Protein AF-A0A136L2F1-F1 (afdb_monomer_lite)

pLDDT: mean 78.55, std 20.04, range [30.8, 97.88]

Radius of gyration: 38.4 Å; chains: 1; bounding box: 76×65×146 Å

Foldseek 3Di:
DDDDDDDPPPPPPPPPVVVVVVCVVVVVVVVVVVLVVVLVVVVVLVLVLQQVLQVQLQVQLQDEDADDDPHHSVQPPVVSNVSSCVSQDPFGWPDKAKFKFLAADPVGHTHHFVPTDRPQVHHPHDDDPVRDDFNIKMKIKIKTWDDRPDPPDPDDTDIRMDMDMDTHDHDDPDFDPDDPPPPPDPDPDDDPDPPPPPPPPPPDPDDDDDDDDDDDDDDDDDDDDDDDDDDDDDDPDPDDDDDPDDPADAFACDDQQNKAKDAFDFDWQKTKIKIAGNSQDKFKWRWKKWFFPQQQQDPDPGRGKWFAWKDWPNDIDGDTDRDRMDTRPPDIDIDDHGMIMIMIGIPGTRDDGDPRTKMWIAIPRHNCRVPIHINVD

Sequence (377 aa):
MPRSNHPFSIFQKKHNAQAMVEFMLVLPILVILLYGIIEFSRLIFIFASVSNASRQAARYGAGAGEIHNGTTFYQDCEGIRDVANQSAILTEFEDINITYDRGLTQSGDQIPISDIDPNPDADTCPIEDHIIQNGDRIIVQVTANYEPIIPILPIDPISIVSANARTFLISIPIFGSAMPTGFSAETPTPSRVPTSSEPTKTIQPTFTKVPPIAGTQGYKTPINTLSPTFTLTPSLTPPPTWTASITPTLISCTGITSVTHGALEFENNTMRMNIVNNTGHRLNVAQVYVEWNHDNGHDGNDPTLHLTQILYNGQTWSGDEFSPSLFVPAYYPAIPTGSSTINFFFNQAYNSLDGTERIIITISTPGCINYPIDSSK

Structure (mmCIF, N/CA/C/O backbone):
data_AF-A0A136L2F1-F1
#
_entry.id   AF-A0A136L2F1-F1
#
loop_
_atom_site.group_PDB
_atom_site.id
_atom_site.type_symbol
_atom_site.label_atom_id
_atom_site.label_alt_id
_atom_site.label_comp_id
_atom_site.label_asym_id
_atom_site.label_entity_id
_atom_site.label_seq_id
_atom_site.pdbx_PDB_ins_code
_atom_site.Cartn_x
_atom_site.Cartn_y
_atom_site.Cartn_z
_atom_site.occupancy
_atom_site.B_iso_or_equiv
_atom_site.auth_seq_id
_atom_site.auth_comp_id
_atom_site.auth_asym_id
_atom_site.auth_atom_id
_atom_site.pdbx_PDB_model_num
ATOM 1 N N . MET A 1 1 ? 30.445 26.498 -103.980 1.00 48.78 1 MET A N 1
ATOM 2 C CA . MET A 1 1 ? 30.570 26.983 -102.587 1.00 48.78 1 MET A CA 1
ATOM 3 C C . MET A 1 1 ? 29.897 25.966 -101.673 1.00 48.78 1 MET A C 1
ATOM 5 O O . MET A 1 1 ? 28.739 25.655 -101.932 1.00 48.78 1 MET A O 1
ATOM 9 N N . PRO A 1 2 ? 30.620 25.349 -100.723 1.00 52.19 2 PRO A N 1
ATOM 10 C CA . PRO A 1 2 ? 30.149 24.161 -100.015 1.00 52.19 2 PRO A CA 1
ATOM 11 C C . PRO A 1 2 ? 29.315 24.511 -98.772 1.00 52.19 2 PRO A C 1
ATOM 13 O O . PRO A 1 2 ? 29.549 25.522 -98.113 1.00 52.19 2 PRO A O 1
ATOM 16 N N . ARG A 1 3 ? 28.340 23.648 -98.460 1.00 50.41 3 ARG A N 1
ATOM 17 C CA . ARG A 1 3 ? 27.536 23.673 -97.229 1.00 50.41 3 ARG A CA 1
ATOM 18 C C . ARG A 1 3 ? 28.411 23.304 -96.027 1.00 50.41 3 ARG A C 1
ATOM 20 O O . ARG A 1 3 ? 29.013 22.234 -96.014 1.00 50.41 3 ARG A O 1
ATOM 27 N N . SER A 1 4 ? 28.439 24.179 -95.023 1.00 52.91 4 SER A N 1
ATOM 28 C CA . SER A 1 4 ? 28.981 23.898 -93.691 1.00 52.91 4 SER A CA 1
ATOM 29 C C . SER A 1 4 ? 28.016 22.981 -92.935 1.00 52.91 4 SER A C 1
ATOM 31 O O . SER A 1 4 ? 26.901 23.389 -92.614 1.00 52.91 4 SER A O 1
ATOM 33 N N . ASN A 1 5 ? 28.436 21.745 -92.666 1.00 53.03 5 ASN A N 1
ATOM 34 C CA . ASN A 1 5 ? 27.803 20.873 -91.682 1.00 53.03 5 ASN A CA 1
ATOM 35 C C . ASN A 1 5 ? 28.574 21.024 -90.365 1.00 53.03 5 ASN A C 1
ATOM 37 O O . ASN A 1 5 ? 29.680 20.502 -90.235 1.00 53.03 5 ASN A O 1
ATOM 41 N N . HIS A 1 6 ? 27.993 21.716 -89.386 1.00 58.03 6 HIS A N 1
ATOM 42 C CA . HIS A 1 6 ? 28.465 21.651 -88.005 1.00 58.03 6 HIS A CA 1
ATOM 43 C C . HIS A 1 6 ? 27.936 20.367 -87.348 1.00 58.03 6 HIS A C 1
ATOM 45 O O . HIS A 1 6 ? 26.719 20.171 -87.320 1.00 58.03 6 HIS A O 1
ATOM 51 N N . PRO A 1 7 ? 28.792 19.502 -86.779 1.00 56.03 7 PRO A N 1
ATOM 52 C CA . PRO A 1 7 ? 28.323 18.453 -85.894 1.00 56.03 7 PRO A CA 1
ATOM 53 C C . PRO A 1 7 ? 28.008 19.081 -84.530 1.00 56.03 7 PRO A C 1
ATOM 55 O O . PRO A 1 7 ? 28.900 19.563 -83.832 1.00 56.03 7 PRO A O 1
ATOM 58 N N . PHE A 1 8 ? 26.733 19.084 -84.136 1.00 57.62 8 PHE A N 1
ATOM 59 C CA . PHE A 1 8 ? 26.353 19.315 -82.743 1.00 57.62 8 PHE A CA 1
ATOM 60 C C . PHE A 1 8 ? 26.870 18.138 -81.909 1.00 57.62 8 PHE A C 1
ATOM 62 O O . PHE A 1 8 ? 26.253 17.077 -81.846 1.00 57.62 8 PHE A O 1
ATOM 69 N N . SER A 1 9 ? 28.033 18.323 -81.285 1.00 58.72 9 SER A N 1
ATOM 70 C CA . SER A 1 9 ? 28.506 17.451 -80.215 1.00 58.72 9 SER A CA 1
ATOM 71 C C . SER A 1 9 ? 27.607 17.665 -78.999 1.00 58.72 9 SER A C 1
ATOM 73 O O . SER A 1 9 ? 27.734 18.652 -78.273 1.00 58.72 9 SER A O 1
ATOM 75 N N . ILE A 1 10 ? 26.659 16.751 -78.796 1.00 59.12 10 ILE A N 1
ATOM 76 C CA . ILE A 1 10 ? 25.937 16.636 -77.533 1.00 59.12 10 ILE A CA 1
ATOM 77 C C . ILE A 1 10 ? 26.944 16.075 -76.529 1.00 59.12 10 ILE A C 1
ATOM 79 O O . ILE A 1 10 ? 27.148 14.865 -76.440 1.00 59.12 10 ILE A O 1
ATOM 83 N N . PHE A 1 11 ? 27.592 16.960 -75.770 1.00 58.84 11 PHE A N 1
ATOM 84 C CA . PHE A 1 11 ? 28.227 16.574 -74.516 1.00 58.84 11 PHE A CA 1
ATOM 85 C C . PHE A 1 11 ? 27.128 16.012 -73.611 1.00 58.84 11 PHE A C 1
ATOM 87 O O . PHE A 1 11 ? 26.400 16.762 -72.959 1.00 58.84 11 PHE A O 1
ATOM 94 N N . GLN A 1 12 ? 26.978 14.687 -73.585 1.00 61.56 12 GLN A N 1
ATOM 95 C CA . GLN A 1 12 ? 26.216 14.021 -72.540 1.00 61.56 12 GLN A CA 1
ATOM 96 C C . GLN A 1 12 ? 26.885 14.366 -71.208 1.00 61.56 12 GLN A C 1
ATOM 98 O O . GLN A 1 12 ? 27.952 13.845 -70.874 1.00 61.56 12 GLN A O 1
ATOM 103 N N . LYS A 1 13 ? 26.285 15.296 -70.460 1.00 61.03 13 LYS A N 1
ATOM 104 C CA . LYS A 1 13 ? 26.699 15.592 -69.091 1.00 61.03 13 LYS A CA 1
ATOM 105 C C . LYS A 1 13 ? 26.619 14.294 -68.290 1.00 61.03 13 LYS A C 1
ATOM 107 O O . LYS A 1 13 ? 25.557 13.685 -68.176 1.00 61.03 13 LYS A O 1
ATOM 112 N N . LYS A 1 14 ? 27.761 13.865 -67.749 1.00 58.75 14 LYS A N 1
ATOM 113 C CA . LYS A 1 14 ? 27.884 12.711 -66.852 1.00 58.75 14 LYS A CA 1
ATOM 114 C C . LYS A 1 14 ? 27.185 13.012 -65.518 1.00 58.75 14 LYS A C 1
ATOM 116 O O . LYS A 1 14 ? 27.840 13.334 -64.538 1.00 58.75 14 LYS A O 1
ATOM 121 N N . HIS A 1 15 ? 25.861 12.904 -65.480 1.00 60.69 15 HIS A N 1
ATOM 122 C CA . HIS A 1 15 ? 25.066 13.071 -64.257 1.00 60.69 15 HIS A CA 1
ATOM 123 C C . HIS A 1 15 ? 25.115 11.838 -63.332 1.00 60.69 15 HIS A C 1
ATOM 125 O O . HIS A 1 15 ? 24.878 11.953 -62.134 1.00 60.69 15 HIS A O 1
ATOM 131 N N . ASN A 1 16 ? 25.496 10.667 -63.856 1.00 66.12 16 ASN A N 1
ATOM 132 C CA . ASN A 1 16 ? 25.432 9.403 -63.110 1.00 66.12 16 ASN A CA 1
ATOM 133 C C . ASN A 1 16 ? 26.478 9.294 -61.984 1.00 66.12 16 ASN A C 1
ATOM 135 O O . ASN A 1 16 ? 26.216 8.658 -60.970 1.00 66.12 16 ASN A O 1
ATOM 139 N N . ALA A 1 17 ? 27.652 9.919 -62.137 1.00 73.50 17 ALA A N 1
ATOM 140 C CA . ALA A 1 17 ? 28.696 9.886 -61.108 1.00 73.50 17 ALA A CA 1
ATOM 141 C C . ALA A 1 17 ? 28.428 10.884 -59.967 1.00 73.50 17 ALA A C 1
ATOM 143 O O . ALA A 1 17 ? 28.780 10.617 -58.824 1.00 73.50 17 ALA A O 1
ATOM 144 N N . GLN A 1 18 ? 27.773 12.011 -60.263 1.00 81.19 18 GLN A N 1
ATOM 145 C CA . GLN A 1 18 ? 27.450 13.035 -59.267 1.00 81.19 18 GLN A CA 1
ATOM 146 C C . GLN A 1 18 ? 26.390 12.538 -58.273 1.00 81.19 18 GLN A C 1
ATOM 148 O O . GLN A 1 18 ? 26.576 12.677 -57.067 1.00 81.19 18 GLN A O 1
ATOM 153 N N . ALA A 1 19 ? 25.338 11.876 -58.765 1.00 84.38 19 ALA A N 1
ATOM 154 C CA . ALA A 1 19 ? 24.290 11.308 -57.915 1.00 84.38 19 ALA A CA 1
ATOM 155 C C . ALA A 1 19 ? 24.828 10.252 -56.927 1.00 84.38 19 ALA A C 1
ATOM 157 O O . ALA A 1 19 ? 24.365 10.164 -55.793 1.00 84.38 19 ALA A O 1
ATOM 158 N N . MET A 1 20 ? 25.844 9.478 -57.331 1.00 88.00 20 MET A N 1
ATOM 159 C CA . MET A 1 20 ? 26.496 8.497 -56.458 1.00 88.00 20 MET A CA 1
ATOM 160 C C . MET A 1 20 ? 27.262 9.167 -55.307 1.00 88.00 20 MET A C 1
ATOM 162 O O . MET A 1 20 ? 27.211 8.685 -54.178 1.00 88.00 20 MET A O 1
ATOM 166 N N . VAL A 1 21 ? 27.940 10.288 -55.576 1.00 88.19 21 VAL A N 1
ATOM 167 C CA . VAL A 1 21 ? 28.702 11.036 -54.560 1.00 88.19 21 VAL A CA 1
ATOM 168 C C . VAL A 1 21 ? 27.767 11.740 -53.577 1.00 88.19 21 VAL A C 1
ATOM 170 O O . VAL A 1 21 ? 28.003 11.697 -52.372 1.00 88.19 21 VAL A O 1
ATOM 173 N N . GLU A 1 22 ? 26.677 12.333 -54.065 1.00 89.00 22 GLU A N 1
ATOM 174 C CA . GLU A 1 22 ? 25.665 12.961 -53.207 1.00 89.00 22 GLU A CA 1
ATOM 175 C C . GLU A 1 22 ? 25.010 11.930 -52.275 1.00 89.00 22 GLU A C 1
ATOM 177 O O . GLU A 1 22 ? 24.901 12.165 -51.071 1.00 89.00 22 GLU A O 1
ATOM 182 N N . PHE A 1 23 ? 24.667 10.743 -52.787 1.00 89.56 23 PHE A N 1
ATOM 183 C CA . PHE A 1 23 ? 24.125 9.663 -51.960 1.00 89.56 23 PHE A CA 1
ATOM 184 C C . PHE A 1 23 ? 25.136 9.151 -50.921 1.00 89.56 23 PHE A C 1
ATOM 186 O O . PHE A 1 23 ? 24.778 8.944 -49.763 1.00 89.56 23 PHE A O 1
ATOM 193 N N . MET A 1 24 ? 26.407 9.000 -51.306 1.00 93.25 24 MET A N 1
ATOM 194 C CA . MET A 1 24 ? 27.470 8.533 -50.411 1.00 93.25 24 MET A CA 1
ATOM 195 C C . MET A 1 24 ? 27.727 9.492 -49.237 1.00 93.25 24 MET A C 1
ATOM 197 O O . MET A 1 24 ? 28.120 9.038 -48.166 1.00 93.25 24 MET A O 1
ATOM 201 N N . LEU A 1 25 ? 27.487 10.796 -49.413 1.00 92.31 25 LEU A N 1
ATOM 202 C CA . LEU A 1 25 ? 27.632 11.792 -48.346 1.00 92.31 25 LEU A CA 1
ATOM 203 C C . LEU A 1 25 ? 26.412 11.857 -47.418 1.00 92.31 25 LEU A C 1
ATOM 205 O O . LEU A 1 25 ? 26.570 12.053 -46.214 1.00 92.31 25 LEU A O 1
ATOM 209 N N . VAL A 1 26 ? 25.201 11.673 -47.950 1.00 95.69 26 VAL A N 1
ATOM 210 C CA . VAL A 1 26 ? 23.962 11.755 -47.156 1.00 95.69 26 VAL A CA 1
ATOM 211 C C . VAL A 1 26 ? 23.708 10.475 -46.359 1.00 95.69 26 VAL A C 1
ATOM 213 O O . VAL A 1 26 ? 23.250 10.547 -45.219 1.00 95.69 26 VAL A O 1
ATOM 216 N N . LEU A 1 27 ? 24.031 9.307 -46.919 1.00 94.88 27 LEU A N 1
ATOM 217 C CA . LEU A 1 27 ? 23.806 8.008 -46.282 1.00 94.88 27 LEU A CA 1
ATOM 218 C C . LEU A 1 27 ? 24.388 7.889 -44.856 1.00 94.88 27 LEU A C 1
ATOM 220 O O . LEU A 1 27 ? 23.633 7.504 -43.967 1.00 94.88 27 LEU A O 1
ATOM 224 N N . PRO A 1 28 ? 25.666 8.215 -44.574 1.00 91.06 28 PRO A N 1
ATOM 225 C CA . PRO A 1 28 ? 26.218 8.072 -43.224 1.00 91.06 28 PRO A CA 1
ATOM 226 C C . PRO A 1 28 ? 25.538 8.997 -42.208 1.00 91.06 28 PRO A C 1
ATOM 228 O O . PRO A 1 28 ? 25.288 8.580 -41.080 1.00 91.06 28 PRO A O 1
ATOM 231 N N . ILE A 1 29 ? 25.170 10.219 -42.609 1.00 94.75 29 ILE A N 1
ATOM 232 C CA . ILE A 1 29 ? 24.427 11.156 -41.749 1.00 94.75 29 ILE A CA 1
ATOM 233 C C . ILE A 1 29 ? 23.034 10.597 -41.448 1.00 94.75 29 ILE A C 1
ATOM 235 O O . ILE A 1 29 ? 22.596 10.611 -40.300 1.00 94.75 29 ILE A O 1
ATOM 239 N N . LEU A 1 30 ? 22.357 10.065 -42.469 1.00 95.56 30 LEU A N 1
ATOM 240 C CA . LEU A 1 30 ? 21.048 9.439 -42.317 1.00 95.56 30 LEU A CA 1
ATOM 241 C C . LEU A 1 30 ? 21.112 8.229 -41.374 1.00 95.56 30 LEU A C 1
ATOM 243 O O . LEU A 1 30 ? 20.259 8.101 -40.503 1.00 95.56 30 LEU A O 1
ATOM 247 N N . VAL A 1 31 ? 22.126 7.370 -41.504 1.00 93.50 31 VAL A N 1
ATOM 248 C CA . VAL A 1 31 ? 22.306 6.193 -40.636 1.00 93.50 31 VAL A CA 1
ATOM 249 C C . VAL A 1 31 ? 22.562 6.603 -39.185 1.00 93.50 31 VAL A C 1
ATOM 251 O O . VAL A 1 31 ? 21.935 6.042 -38.291 1.00 93.50 31 VAL A O 1
ATOM 254 N N . ILE A 1 32 ? 23.415 7.604 -38.938 1.00 92.31 32 ILE A N 1
ATOM 255 C CA . ILE A 1 32 ? 23.673 8.120 -37.581 1.00 92.31 32 ILE A CA 1
ATOM 256 C C . ILE A 1 32 ? 22.399 8.713 -36.970 1.00 92.31 32 ILE A C 1
ATOM 258 O O . ILE A 1 32 ? 22.097 8.458 -35.805 1.00 92.31 32 ILE A O 1
ATOM 262 N N . LEU A 1 33 ? 21.628 9.472 -37.752 1.00 94.50 33 LEU A N 1
ATOM 263 C CA . LEU A 1 33 ? 20.370 10.058 -37.294 1.00 94.50 33 LEU A CA 1
ATOM 264 C C . LEU A 1 33 ? 19.334 8.981 -36.948 1.00 94.50 33 LEU A C 1
ATOM 266 O O . LEU A 1 33 ? 18.706 9.054 -35.895 1.00 94.50 33 LEU A O 1
ATOM 270 N N . LEU A 1 34 ? 19.175 7.965 -37.800 1.00 95.25 34 LEU A N 1
ATOM 271 C CA . LEU A 1 34 ? 18.260 6.851 -37.539 1.00 95.25 34 LEU A CA 1
ATOM 272 C C . LEU A 1 34 ? 18.691 6.045 -36.312 1.00 95.25 34 LEU A C 1
ATOM 274 O O . LEU A 1 34 ? 17.850 5.724 -35.477 1.00 95.25 34 LEU A O 1
ATOM 278 N N . TYR A 1 35 ? 19.989 5.773 -36.170 1.00 93.75 35 TYR A N 1
ATOM 279 C CA . TYR A 1 35 ? 20.537 5.115 -34.987 1.00 93.75 35 TYR A CA 1
ATOM 280 C C . TYR A 1 35 ? 20.242 5.913 -33.711 1.00 93.75 35 TYR A C 1
ATOM 282 O O . TYR A 1 35 ? 19.736 5.352 -32.743 1.00 93.75 35 TYR A O 1
ATOM 290 N N . GLY A 1 36 ? 20.460 7.232 -33.735 1.00 92.38 36 GLY A N 1
ATOM 291 C CA . GLY A 1 36 ? 20.144 8.109 -32.609 1.00 92.38 36 GLY A CA 1
ATOM 292 C C . GLY A 1 36 ? 18.665 8.068 -32.215 1.00 92.38 36 GLY A C 1
ATOM 293 O O . GLY A 1 36 ? 18.352 7.996 -31.030 1.00 92.38 36 GLY A O 1
ATOM 294 N N . ILE A 1 37 ? 17.750 8.049 -33.191 1.00 96.50 37 ILE A N 1
ATOM 295 C CA . ILE A 1 37 ? 16.307 7.922 -32.927 1.00 96.50 37 ILE A CA 1
ATOM 296 C C . ILE A 1 37 ? 15.975 6.560 -32.307 1.00 96.50 37 ILE A C 1
ATOM 298 O O . ILE A 1 37 ? 15.170 6.501 -31.376 1.00 96.50 37 ILE A O 1
ATOM 302 N N . ILE A 1 38 ? 16.575 5.475 -32.802 1.00 94.38 38 ILE A N 1
ATOM 303 C CA . ILE A 1 38 ? 16.339 4.116 -32.294 1.00 94.38 38 ILE A CA 1
ATOM 304 C C . ILE A 1 38 ? 16.804 3.999 -30.841 1.00 94.38 38 ILE A C 1
ATOM 306 O O . ILE A 1 38 ? 16.021 3.582 -29.989 1.00 94.38 38 ILE A O 1
ATOM 310 N N . GLU A 1 39 ? 18.034 4.416 -30.541 1.00 92.56 39 GLU A N 1
ATOM 311 C CA . GLU A 1 39 ? 18.574 4.347 -29.179 1.00 92.56 39 GLU A CA 1
ATOM 312 C C . GLU A 1 39 ? 17.807 5.252 -28.214 1.00 92.56 39 GLU A C 1
ATOM 314 O O . GLU A 1 39 ? 17.450 4.827 -27.117 1.00 92.56 39 GLU A O 1
ATOM 319 N N . PHE A 1 40 ? 17.449 6.466 -28.641 1.00 92.81 40 PHE A N 1
ATOM 320 C CA . PHE A 1 40 ? 16.637 7.364 -27.822 1.00 92.81 40 PHE A CA 1
ATOM 321 C C . PHE A 1 40 ? 15.246 6.785 -27.526 1.00 92.81 40 PHE A C 1
ATOM 323 O O . PHE A 1 40 ? 14.765 6.854 -26.395 1.00 92.81 40 PHE A O 1
ATOM 330 N N . SER A 1 41 ? 14.611 6.167 -28.527 1.00 95.19 41 SER A N 1
ATOM 331 C CA . SER A 1 41 ? 13.310 5.513 -28.355 1.00 95.19 41 SER A CA 1
ATOM 332 C C . SER A 1 41 ? 13.403 4.335 -27.388 1.00 95.19 41 SER A C 1
ATOM 334 O O . SER A 1 41 ? 12.537 4.174 -26.527 1.00 95.19 41 SER A O 1
ATOM 336 N N . ARG A 1 42 ? 14.467 3.530 -27.495 1.00 92.50 42 ARG A N 1
ATOM 337 C CA . ARG A 1 42 ? 14.707 2.392 -26.604 1.00 92.50 42 ARG A CA 1
ATOM 338 C C . ARG A 1 42 ? 14.968 2.846 -25.171 1.00 92.50 42 ARG A C 1
ATOM 340 O O . ARG A 1 42 ? 14.396 2.271 -24.252 1.00 92.50 42 ARG A O 1
ATOM 347 N N . LEU A 1 43 ? 15.751 3.908 -24.984 1.00 91.62 43 LEU A N 1
ATOM 348 C CA . LEU A 1 43 ? 16.013 4.490 -23.670 1.00 91.62 43 LEU A CA 1
ATOM 349 C C . LEU A 1 43 ? 14.708 4.916 -22.980 1.00 91.62 43 LEU A C 1
ATOM 351 O O . LEU A 1 43 ? 14.436 4.485 -21.862 1.00 91.62 43 LEU A O 1
ATOM 355 N N . ILE A 1 44 ? 13.861 5.700 -23.659 1.00 93.38 44 ILE A N 1
ATOM 356 C CA . ILE A 1 44 ? 12.555 6.122 -23.117 1.00 93.38 44 ILE A CA 1
ATOM 357 C C . ILE A 1 44 ? 11.669 4.916 -22.796 1.00 93.38 44 ILE A C 1
ATOM 359 O O . ILE A 1 44 ? 10.991 4.903 -21.767 1.00 93.38 44 ILE A O 1
ATOM 363 N N . PHE A 1 45 ? 11.662 3.908 -23.669 1.00 93.69 45 PHE A N 1
ATOM 364 C CA . PHE A 1 45 ? 10.887 2.697 -23.437 1.00 93.69 45 PHE A CA 1
ATOM 365 C C . PHE A 1 45 ? 11.320 1.987 -22.149 1.00 93.69 45 PHE A C 1
ATOM 367 O O . PHE A 1 45 ? 10.460 1.587 -21.367 1.00 93.69 45 PHE A O 1
ATOM 374 N N . ILE A 1 46 ? 12.627 1.877 -21.896 1.00 92.88 46 ILE A N 1
ATOM 375 C CA . ILE A 1 46 ? 13.158 1.265 -20.673 1.00 92.88 46 ILE A CA 1
ATOM 376 C C . ILE A 1 46 ? 12.731 2.064 -19.436 1.00 92.88 46 ILE A C 1
ATOM 378 O O . ILE A 1 46 ? 12.206 1.474 -18.497 1.00 92.88 46 ILE A O 1
ATOM 382 N N . PHE A 1 47 ? 12.827 3.399 -19.454 1.00 93.50 47 PHE A N 1
ATOM 383 C CA . PHE A 1 47 ? 12.313 4.241 -18.360 1.00 93.50 47 PHE A CA 1
ATOM 384 C C . PHE A 1 47 ? 10.827 3.988 -18.067 1.00 93.50 47 PHE A C 1
ATOM 386 O O . PHE A 1 47 ? 10.423 3.857 -16.908 1.00 93.50 47 PHE A O 1
ATOM 393 N N . ALA A 1 48 ? 10.001 3.912 -19.113 1.00 93.88 48 ALA A N 1
ATOM 394 C CA . ALA A 1 48 ? 8.573 3.648 -18.968 1.00 93.88 48 ALA A CA 1
ATOM 395 C C . ALA A 1 48 ? 8.297 2.228 -18.444 1.00 93.88 48 ALA A C 1
ATOM 397 O O . ALA A 1 48 ? 7.412 2.052 -17.605 1.00 93.88 48 ALA A O 1
ATOM 398 N N . SER A 1 49 ? 9.060 1.238 -18.913 1.00 94.75 49 SER A N 1
ATOM 399 C CA . SER A 1 49 ? 8.987 -0.158 -18.474 1.00 94.75 49 SER A CA 1
ATOM 400 C C . SER A 1 49 ? 9.336 -0.296 -16.988 1.00 94.75 49 SER A C 1
ATOM 402 O O . SER A 1 49 ? 8.504 -0.791 -16.232 1.00 94.75 49 SER A O 1
ATOM 404 N N . VAL A 1 50 ? 10.476 0.245 -16.544 1.00 95.06 50 VAL A N 1
ATOM 405 C CA . VAL A 1 50 ? 10.928 0.220 -15.140 1.00 95.06 50 VAL A CA 1
ATOM 406 C C . VAL A 1 50 ? 9.930 0.932 -14.215 1.00 95.06 50 VAL A C 1
ATOM 408 O O . VAL A 1 50 ? 9.561 0.412 -13.163 1.00 95.06 50 VAL A O 1
ATOM 411 N N . SER A 1 51 ? 9.398 2.088 -14.634 1.00 95.25 51 SER A N 1
ATOM 412 C CA . SER A 1 51 ? 8.370 2.813 -13.869 1.00 95.25 51 SER A CA 1
ATOM 413 C C . SER A 1 51 ? 7.029 2.069 -13.792 1.00 95.25 51 SER A C 1
ATOM 415 O O . SER A 1 51 ? 6.318 2.144 -12.785 1.00 95.25 51 SER A O 1
ATOM 417 N N . ASN A 1 52 ? 6.641 1.361 -14.855 1.00 95.38 52 ASN A N 1
ATOM 418 C CA . ASN A 1 52 ? 5.430 0.549 -14.836 1.00 95.38 52 ASN A CA 1
ATOM 419 C C . ASN A 1 52 ? 5.610 -0.709 -13.978 1.00 95.38 52 ASN A C 1
ATOM 421 O O . ASN A 1 52 ? 4.701 -1.027 -13.211 1.00 95.38 52 ASN A O 1
ATOM 425 N N . ALA A 1 53 ? 6.771 -1.362 -14.074 1.00 95.81 53 ALA A N 1
ATOM 426 C CA . ALA A 1 53 ? 7.128 -2.560 -13.324 1.00 95.81 53 ALA A CA 1
ATOM 427 C C . ALA A 1 53 ? 7.034 -2.318 -11.814 1.00 95.81 53 ALA A C 1
ATOM 429 O O . ALA A 1 53 ? 6.242 -2.981 -11.144 1.00 95.81 53 ALA A O 1
ATOM 430 N N . SER A 1 54 ? 7.732 -1.298 -11.295 1.00 96.62 54 SER A N 1
ATOM 431 C CA . SER A 1 54 ? 7.716 -0.961 -9.862 1.00 96.62 54 SER A CA 1
ATOM 432 C C . SER A 1 54 ? 6.300 -0.666 -9.357 1.00 96.62 54 SER A C 1
ATOM 434 O O . SER A 1 54 ? 5.880 -1.134 -8.300 1.00 96.62 54 SER A O 1
ATOM 436 N N . ARG A 1 55 ? 5.497 0.053 -10.150 1.00 95.94 55 ARG A N 1
ATOM 437 C CA . ARG A 1 55 ? 4.106 0.375 -9.808 1.00 95.94 55 ARG A CA 1
ATOM 438 C C . ARG A 1 55 ? 3.188 -0.845 -9.804 1.00 95.94 55 ARG A C 1
ATOM 440 O O . ARG A 1 55 ? 2.298 -0.916 -8.956 1.00 95.94 55 ARG A O 1
ATOM 447 N N . GLN A 1 56 ? 3.306 -1.733 -10.788 1.00 95.94 56 GLN A N 1
ATOM 448 C CA . GLN A 1 56 ? 2.467 -2.930 -10.877 1.00 95.94 56 GLN A CA 1
ATOM 449 C C . GLN A 1 56 ? 2.817 -3.919 -9.767 1.00 95.94 56 GLN A C 1
ATOM 451 O O . GLN A 1 56 ? 1.909 -4.386 -9.084 1.00 95.94 56 GLN A O 1
ATOM 456 N N . ALA A 1 57 ? 4.107 -4.136 -9.525 1.00 96.50 57 ALA A N 1
ATOM 457 C CA . ALA A 1 57 ? 4.604 -4.992 -8.458 1.00 96.50 57 ALA A CA 1
ATOM 458 C C . ALA A 1 57 ? 4.175 -4.492 -7.070 1.00 96.50 57 ALA A C 1
ATOM 460 O O . ALA A 1 57 ? 3.563 -5.241 -6.314 1.00 96.50 57 ALA A O 1
ATOM 461 N N . ALA A 1 58 ? 4.352 -3.197 -6.771 1.00 96.06 58 ALA A N 1
ATOM 462 C CA . ALA A 1 58 ? 3.892 -2.624 -5.502 1.00 96.06 58 ALA A CA 1
ATOM 463 C C . ALA A 1 58 ? 2.365 -2.729 -5.321 1.00 96.06 58 ALA A C 1
ATOM 465 O O . ALA A 1 58 ? 1.874 -2.889 -4.209 1.00 96.06 58 ALA A O 1
ATOM 466 N N . ARG A 1 59 ? 1.581 -2.642 -6.407 1.00 94.44 59 ARG A N 1
ATOM 467 C CA . ARG A 1 59 ? 0.119 -2.834 -6.349 1.00 94.44 59 ARG A CA 1
ATOM 468 C C . ARG A 1 59 ? -0.274 -4.281 -6.094 1.00 94.44 59 ARG A C 1
ATOM 470 O O . ARG A 1 59 ? -1.250 -4.496 -5.388 1.00 94.44 59 ARG A O 1
ATOM 477 N N . TYR A 1 60 ? 0.440 -5.226 -6.695 1.00 94.62 60 TYR A N 1
ATOM 478 C CA . TYR A 1 60 ? 0.218 -6.647 -6.468 1.00 94.62 60 TYR A CA 1
ATOM 479 C C . TYR A 1 60 ? 0.520 -7.007 -5.013 1.00 94.62 60 TYR A C 1
ATOM 481 O O . TYR A 1 60 ? -0.357 -7.528 -4.334 1.00 94.62 60 TYR A O 1
ATOM 489 N N . GLY A 1 61 ? 1.699 -6.625 -4.510 1.00 92.12 61 GLY A N 1
ATOM 490 C CA . GLY A 1 61 ? 2.098 -6.916 -3.132 1.00 92.12 61 GLY A CA 1
ATOM 491 C C . GLY A 1 61 ? 1.219 -6.235 -2.079 1.00 92.12 61 GLY A C 1
ATOM 492 O O . GLY A 1 61 ? 1.006 -6.790 -1.010 1.00 92.12 61 GLY A O 1
ATOM 493 N N . ALA A 1 62 ? 0.628 -5.074 -2.388 1.00 91.56 62 ALA A N 1
ATOM 494 C CA . ALA A 1 62 ? -0.343 -4.411 -1.510 1.00 91.56 62 ALA A CA 1
ATOM 495 C C . ALA A 1 62 ? -1.764 -5.016 -1.548 1.00 91.56 62 ALA A C 1
ATOM 497 O O . ALA A 1 62 ? -2.689 -4.445 -0.961 1.00 91.56 62 ALA A O 1
ATOM 498 N N . GLY A 1 63 ? -1.961 -6.126 -2.266 1.00 87.81 63 GLY A N 1
ATOM 499 C CA . GLY A 1 63 ? -3.224 -6.854 -2.308 1.00 87.81 63 GLY A CA 1
ATOM 500 C C . GLY A 1 63 ? -3.664 -7.340 -0.924 1.00 87.81 63 GLY A C 1
ATOM 501 O O . GLY A 1 63 ? -2.845 -7.650 -0.063 1.00 87.81 63 GLY A O 1
ATOM 502 N N . ALA A 1 64 ? -4.977 -7.402 -0.706 1.00 83.81 64 ALA A N 1
ATOM 503 C CA . ALA A 1 64 ? -5.552 -7.945 0.521 1.00 83.81 64 ALA A CA 1
ATOM 504 C C . ALA A 1 64 ? -5.886 -9.434 0.354 1.00 83.81 64 ALA A C 1
ATOM 506 O O . ALA A 1 64 ? -6.335 -9.858 -0.713 1.00 83.81 64 ALA A O 1
ATOM 507 N N . GLY A 1 65 ? -5.738 -10.200 1.436 1.00 80.88 65 GLY A N 1
ATOM 508 C CA . GLY A 1 65 ? -6.045 -11.629 1.479 1.00 80.88 65 GLY A CA 1
ATOM 509 C C . GLY A 1 65 ? -4.861 -12.532 1.131 1.00 80.88 65 GLY A C 1
ATOM 510 O O . GLY A 1 65 ? -3.701 -12.121 1.168 1.00 80.88 65 GLY A O 1
ATOM 511 N N . GLU A 1 66 ? -5.185 -13.781 0.810 1.00 83.31 66 GLU A N 1
ATOM 512 C CA . GLU A 1 66 ? -4.230 -14.858 0.550 1.00 83.31 66 GLU A CA 1
ATOM 513 C C . GLU A 1 66 ? -4.363 -15.354 -0.891 1.00 83.31 66 GLU A C 1
ATOM 515 O O . GLU A 1 66 ? -5.468 -15.408 -1.440 1.00 83.31 66 GLU A O 1
ATOM 520 N N . ILE A 1 67 ? -3.239 -15.733 -1.499 1.00 76.62 67 ILE A N 1
ATOM 521 C CA . ILE A 1 67 ? -3.196 -16.221 -2.883 1.00 76.62 67 ILE A CA 1
ATOM 522 C C . ILE A 1 67 ? -3.383 -17.740 -2.895 1.00 76.62 67 ILE A C 1
ATOM 524 O O . ILE A 1 67 ? -4.295 -18.255 -3.543 1.00 76.62 67 ILE A O 1
ATOM 528 N N . HIS A 1 68 ? -2.533 -18.458 -2.151 1.00 77.75 68 HIS A N 1
ATOM 529 C CA . HIS A 1 68 ? -2.569 -19.912 -2.013 1.00 77.75 68 HIS A CA 1
ATOM 530 C C . HIS A 1 68 ? -2.044 -20.335 -0.635 1.00 77.75 68 HIS A C 1
ATOM 532 O O . HIS A 1 68 ? -0.993 -19.875 -0.203 1.00 77.75 68 HIS A O 1
ATOM 538 N N . ASN A 1 69 ? -2.733 -21.280 0.015 1.00 75.19 69 ASN A N 1
ATOM 539 C CA . ASN A 1 69 ? -2.207 -22.050 1.151 1.00 75.19 69 ASN A CA 1
ATOM 540 C C . ASN A 1 69 ? -1.664 -21.209 2.334 1.00 75.19 69 ASN A C 1
ATOM 542 O O . ASN A 1 69 ? -0.680 -21.609 2.954 1.00 75.19 69 ASN A O 1
ATOM 546 N N . GLY A 1 70 ? -2.291 -20.066 2.641 1.00 76.25 70 GLY A N 1
ATOM 547 C CA . GLY A 1 70 ? -1.887 -19.186 3.744 1.00 76.25 70 GLY A CA 1
ATOM 548 C C . GLY A 1 70 ? -0.902 -18.073 3.373 1.00 76.25 70 GLY A C 1
ATOM 549 O O . GLY A 1 70 ? -0.633 -17.224 4.211 1.00 76.25 70 GLY A O 1
ATOM 550 N N . THR A 1 71 ? -0.358 -18.039 2.150 1.00 85.56 71 THR A N 1
ATOM 551 C CA . THR A 1 71 ? 0.578 -16.978 1.741 1.00 85.56 71 THR A CA 1
ATOM 552 C C . THR A 1 71 ? -0.180 -15.719 1.332 1.00 85.56 71 THR A C 1
ATOM 554 O O . THR A 1 71 ? -0.994 -15.736 0.399 1.00 85.56 71 THR A O 1
ATOM 557 N N . THR A 1 72 ? 0.101 -14.618 2.024 1.00 88.44 72 THR A N 1
ATOM 558 C CA . THR A 1 72 ? -0.457 -13.296 1.722 1.00 88.44 72 THR A CA 1
ATOM 559 C C . THR A 1 72 ? 0.268 -12.632 0.547 1.00 88.44 72 THR A C 1
ATOM 561 O O . THR A 1 72 ? 1.407 -12.969 0.223 1.00 88.44 72 THR A O 1
ATOM 564 N N . PHE A 1 73 ? -0.377 -11.661 -0.107 1.00 90.56 73 PHE A N 1
ATOM 565 C CA . PHE A 1 73 ? 0.200 -10.978 -1.277 1.00 90.56 73 PHE A CA 1
ATOM 566 C C . PHE A 1 73 ? 1.540 -10.288 -1.003 1.00 90.56 73 PHE A C 1
ATOM 568 O O . PHE A 1 73 ? 2.403 -10.266 -1.876 1.00 90.56 73 PHE A O 1
ATOM 575 N N . TYR A 1 74 ? 1.729 -9.736 0.194 1.00 90.25 74 TYR A N 1
ATOM 576 C CA . TYR A 1 74 ? 2.969 -9.054 0.558 1.00 90.25 74 TYR A CA 1
ATOM 577 C C . TYR A 1 74 ? 4.111 -10.029 0.871 1.00 90.25 74 TYR A C 1
ATOM 579 O O . TYR A 1 74 ? 5.268 -9.638 0.844 1.00 90.25 74 TYR A O 1
ATOM 587 N N . GLN A 1 75 ? 3.817 -11.303 1.130 1.00 91.31 75 GLN A N 1
ATOM 588 C CA . GLN A 1 75 ? 4.831 -12.347 1.318 1.00 91.31 75 GLN A CA 1
ATOM 589 C C . GLN A 1 75 ? 5.208 -13.059 0.022 1.00 91.31 75 GLN A C 1
ATOM 591 O O . GLN A 1 75 ? 6.230 -13.744 -0.028 1.00 91.31 75 GLN A O 1
ATOM 596 N N . ASP A 1 76 ? 4.396 -12.917 -1.023 1.00 93.00 76 ASP A N 1
ATOM 597 C CA . ASP A 1 76 ? 4.616 -13.553 -2.317 1.00 93.00 76 ASP A CA 1
ATOM 598 C C . ASP A 1 76 ? 5.674 -12.807 -3.140 1.00 93.00 76 ASP A C 1
ATOM 600 O O . ASP A 1 76 ? 5.395 -12.147 -4.143 1.00 93.00 76 ASP A O 1
ATOM 604 N N . CYS A 1 77 ? 6.926 -12.896 -2.693 1.00 94.81 77 CYS A N 1
ATOM 605 C CA . CYS A 1 77 ? 8.042 -12.212 -3.336 1.00 94.81 77 CYS A CA 1
ATOM 606 C C . CYS A 1 77 ? 8.268 -12.690 -4.776 1.00 94.81 77 CYS A C 1
ATOM 608 O O . CYS A 1 77 ? 8.713 -11.906 -5.611 1.00 94.81 77 CYS A O 1
ATOM 610 N N . GLU A 1 78 ? 7.999 -13.965 -5.074 1.00 95.12 78 GLU A N 1
ATOM 611 C CA . GLU A 1 78 ? 8.094 -14.498 -6.438 1.00 95.12 78 GLU A CA 1
ATOM 612 C C . GLU A 1 78 ? 7.018 -13.865 -7.322 1.00 95.12 78 GLU A C 1
ATOM 614 O O . GLU A 1 78 ? 7.358 -13.258 -8.334 1.00 95.12 78 GLU A O 1
ATOM 619 N N . GLY A 1 79 ? 5.752 -13.861 -6.892 1.00 94.56 79 GLY A N 1
ATOM 620 C CA . GLY A 1 79 ? 4.674 -13.222 -7.647 1.00 94.56 79 GLY A CA 1
ATOM 621 C C . GLY A 1 79 ? 4.858 -11.713 -7.824 1.00 94.56 79 GLY A C 1
ATOM 622 O O . GLY A 1 79 ? 4.585 -11.182 -8.903 1.00 94.56 79 GLY A O 1
ATOM 623 N N . ILE A 1 80 ? 5.386 -11.006 -6.817 1.00 95.69 80 ILE A N 1
ATOM 624 C CA . ILE A 1 80 ? 5.728 -9.579 -6.941 1.00 95.69 80 ILE A CA 1
ATOM 625 C C . ILE A 1 80 ? 6.790 -9.373 -8.036 1.00 95.69 80 ILE A C 1
ATOM 627 O O . ILE A 1 80 ? 6.632 -8.485 -8.884 1.00 95.69 80 ILE A O 1
ATOM 631 N N . ARG A 1 81 ? 7.848 -10.198 -8.057 1.00 96.88 81 ARG A N 1
ATOM 632 C CA . ARG A 1 81 ? 8.908 -10.131 -9.080 1.00 96.88 81 ARG A CA 1
ATOM 633 C C . ARG A 1 81 ? 8.398 -10.544 -10.461 1.00 96.88 81 ARG A C 1
ATOM 635 O O . ARG A 1 81 ? 8.723 -9.884 -11.446 1.00 96.88 81 ARG A O 1
ATOM 642 N N . ASP A 1 82 ? 7.533 -11.547 -10.549 1.00 95.50 82 ASP A N 1
ATOM 643 C CA . ASP A 1 82 ? 6.912 -11.979 -11.804 1.00 95.50 82 ASP A CA 1
ATOM 644 C C . ASP A 1 82 ? 6.031 -10.886 -12.413 1.00 95.50 82 ASP A C 1
ATOM 646 O O . ASP A 1 82 ? 6.099 -10.620 -13.616 1.00 95.50 82 ASP A O 1
ATOM 650 N N . VAL A 1 83 ? 5.233 -10.196 -11.591 1.00 95.31 83 VAL A N 1
ATOM 651 C CA . VAL A 1 83 ? 4.417 -9.059 -12.040 1.00 95.31 83 VAL A CA 1
ATOM 652 C C . VAL A 1 83 ? 5.292 -7.906 -12.531 1.00 95.31 83 VAL A C 1
ATOM 654 O O . VAL A 1 83 ? 4.958 -7.290 -13.545 1.00 95.31 83 VAL A O 1
ATOM 657 N N . ALA A 1 84 ? 6.415 -7.620 -11.866 1.00 95.12 84 ALA A N 1
ATOM 658 C CA . ALA A 1 84 ? 7.390 -6.665 -12.391 1.00 95.12 84 ALA A CA 1
ATOM 659 C C . ALA A 1 84 ? 7.907 -7.124 -13.765 1.00 95.12 84 ALA A C 1
ATOM 661 O O . ALA A 1 84 ? 7.786 -6.378 -14.741 1.00 95.12 84 ALA A O 1
ATOM 662 N N . ASN A 1 85 ? 8.393 -8.364 -13.870 1.00 94.94 85 ASN A N 1
ATOM 663 C CA . ASN A 1 85 ? 9.000 -8.933 -15.078 1.00 94.94 85 ASN A CA 1
ATOM 664 C C . ASN A 1 85 ? 8.069 -8.970 -16.299 1.00 94.94 85 ASN A C 1
ATOM 666 O O . ASN A 1 85 ? 8.544 -8.918 -17.430 1.00 94.94 85 ASN A O 1
ATOM 670 N N . GLN A 1 86 ? 6.745 -8.949 -16.127 1.00 92.31 86 GLN A N 1
ATOM 671 C CA . GLN A 1 86 ? 5.810 -8.798 -17.256 1.00 92.31 86 GLN A CA 1
ATOM 672 C C . GLN A 1 86 ? 6.007 -7.491 -18.042 1.00 92.31 86 GLN A C 1
ATOM 674 O O . GLN A 1 86 ? 5.626 -7.402 -19.210 1.00 92.31 86 GLN A O 1
ATOM 679 N N . SER A 1 87 ? 6.607 -6.470 -17.421 1.00 88.62 87 SER A N 1
ATOM 680 C CA . SER A 1 87 ? 6.959 -5.213 -18.087 1.00 88.62 87 SER A CA 1
ATOM 681 C C . SER A 1 87 ? 8.323 -5.252 -18.797 1.00 88.62 87 SER A C 1
ATOM 683 O O . SER A 1 87 ? 8.612 -4.333 -19.570 1.00 88.62 87 SER A O 1
ATOM 685 N N . ALA A 1 88 ? 9.142 -6.290 -18.594 1.00 86.12 88 ALA A N 1
ATOM 686 C CA . ALA A 1 88 ? 10.503 -6.445 -19.122 1.00 86.12 88 ALA A CA 1
ATOM 687 C C . ALA A 1 88 ? 10.518 -6.932 -20.591 1.00 86.12 88 ALA A C 1
ATOM 689 O O . ALA A 1 88 ? 10.907 -8.052 -20.903 1.00 86.12 88 ALA A O 1
ATOM 690 N N . ILE A 1 89 ? 10.032 -6.102 -21.526 1.00 83.06 89 ILE A N 1
ATOM 691 C CA . ILE A 1 89 ? 9.858 -6.502 -22.942 1.00 83.06 89 ILE A CA 1
ATOM 692 C C . ILE A 1 89 ? 11.149 -6.364 -23.768 1.00 83.06 89 ILE A C 1
ATOM 694 O O . ILE A 1 89 ? 11.438 -7.215 -24.605 1.00 83.06 89 ILE A O 1
ATOM 698 N N . LEU A 1 90 ? 11.885 -5.258 -23.605 1.00 80.69 90 LEU A N 1
ATOM 699 C CA . LEU A 1 90 ? 13.071 -4.930 -24.422 1.00 80.69 90 LEU A CA 1
ATOM 700 C C . LEU A 1 90 ? 14.389 -4.969 -23.637 1.00 80.69 90 LEU A C 1
ATOM 702 O O . LEU A 1 90 ? 15.452 -4.802 -24.230 1.00 80.69 90 LEU A O 1
ATOM 706 N N . THR A 1 91 ? 14.310 -5.132 -22.321 1.00 82.44 91 THR A N 1
ATOM 707 C CA . THR A 1 91 ? 15.448 -5.270 -21.414 1.00 82.44 91 THR A CA 1
ATOM 708 C C . THR A 1 91 ? 15.022 -6.158 -20.265 1.00 82.44 91 THR A C 1
ATOM 710 O O . THR A 1 91 ? 13.866 -6.087 -19.844 1.00 82.44 91 THR A O 1
ATOM 713 N N . GLU A 1 92 ? 15.953 -6.959 -19.767 1.00 89.12 92 GLU A N 1
ATOM 714 C CA . GLU A 1 92 ? 15.803 -7.636 -18.486 1.00 89.12 92 GLU A CA 1
ATOM 715 C C . GLU A 1 92 ? 16.084 -6.631 -17.363 1.00 89.12 92 GLU A C 1
ATOM 717 O O . GLU A 1 92 ? 16.792 -5.633 -17.564 1.00 89.12 92 GLU A O 1
ATOM 722 N N . PHE A 1 93 ? 15.466 -6.858 -16.208 1.00 92.88 93 PHE A N 1
ATOM 723 C CA . PHE A 1 93 ? 15.769 -6.109 -14.995 1.00 92.88 93 PHE A CA 1
ATOM 724 C C . PHE A 1 93 ? 16.951 -6.771 -14.296 1.00 92.88 93 PHE A C 1
ATOM 726 O O . PHE A 1 93 ? 17.036 -7.995 -14.256 1.00 92.88 93 PHE A O 1
ATOM 733 N N . GLU A 1 94 ? 17.869 -5.951 -13.796 1.00 92.00 94 GLU A N 1
ATOM 734 C CA . GLU A 1 94 ? 19.032 -6.420 -13.044 1.00 92.00 94 GLU A CA 1
ATOM 735 C C . GLU A 1 94 ? 18.595 -6.829 -11.641 1.00 92.00 94 GLU A C 1
ATOM 737 O O . GLU A 1 94 ? 18.786 -7.974 -11.244 1.00 92.00 94 GLU A O 1
ATOM 742 N N . ASP A 1 95 ? 17.910 -5.910 -10.957 1.00 93.81 95 ASP A N 1
ATOM 743 C CA . ASP A 1 95 ? 17.463 -6.088 -9.584 1.00 93.81 95 ASP A CA 1
ATOM 744 C C . ASP A 1 95 ? 16.003 -5.649 -9.410 1.00 93.81 95 ASP A C 1
ATOM 746 O O . ASP A 1 95 ? 15.525 -4.681 -10.019 1.00 93.81 95 ASP A O 1
ATOM 750 N N . ILE A 1 96 ? 15.290 -6.388 -8.558 1.00 96.75 96 ILE A N 1
ATOM 751 C CA . ILE A 1 96 ? 13.937 -6.073 -8.094 1.00 96.75 96 ILE A CA 1
ATOM 752 C C . ILE A 1 96 ? 13.934 -6.228 -6.573 1.00 96.75 96 ILE A C 1
ATOM 754 O O . ILE A 1 96 ? 13.721 -7.326 -6.050 1.00 96.75 96 ILE A O 1
ATOM 758 N N . ASN A 1 97 ? 14.186 -5.122 -5.881 1.00 97.88 97 ASN A N 1
ATOM 759 C CA . ASN A 1 97 ? 14.284 -5.057 -4.429 1.00 97.88 97 ASN A CA 1
ATOM 760 C C . ASN A 1 97 ? 12.908 -4.759 -3.831 1.00 97.88 97 ASN A C 1
ATOM 762 O O . ASN A 1 97 ? 12.190 -3.863 -4.295 1.00 97.88 97 ASN A O 1
ATOM 766 N N . ILE A 1 98 ? 12.523 -5.525 -2.812 1.00 97.25 98 ILE A N 1
ATOM 767 C CA . ILE A 1 98 ? 11.231 -5.394 -2.142 1.00 97.25 98 ILE A CA 1
ATOM 768 C C . ILE A 1 98 ? 11.485 -5.110 -0.666 1.00 97.25 98 ILE A C 1
ATOM 770 O O . ILE A 1 98 ? 12.125 -5.902 0.022 1.00 97.25 98 ILE A O 1
ATOM 774 N N . THR A 1 99 ? 10.943 -4.005 -0.162 1.00 95.38 99 THR A N 1
ATOM 775 C CA . THR A 1 99 ? 11.014 -3.670 1.262 1.00 95.38 99 THR A CA 1
ATOM 776 C C . THR A 1 99 ? 9.742 -2.995 1.774 1.00 95.38 99 THR A C 1
ATOM 778 O O . THR A 1 99 ? 8.775 -2.822 1.029 1.00 95.38 99 THR A O 1
ATOM 781 N N . TYR A 1 100 ? 9.718 -2.632 3.057 1.00 93.25 100 TYR A N 1
ATOM 782 C CA . TYR A 1 100 ? 8.536 -2.151 3.763 1.00 93.25 100 TYR A CA 1
ATOM 783 C C . TYR A 1 100 ? 8.865 -1.010 4.729 1.00 93.25 100 TYR A C 1
ATOM 785 O O . TYR A 1 100 ? 9.948 -0.964 5.311 1.00 93.25 100 TYR A O 1
ATOM 793 N N . ASP A 1 101 ? 7.914 -0.098 4.937 1.00 92.69 101 ASP A N 1
ATOM 794 C CA . ASP A 1 101 ? 8.012 0.950 5.958 1.00 92.69 101 ASP A CA 1
ATOM 795 C C . ASP A 1 101 ? 6.645 1.308 6.571 1.00 92.69 101 ASP A C 1
ATOM 797 O O . ASP A 1 101 ? 5.593 0.933 6.053 1.00 92.69 101 ASP A O 1
ATOM 801 N N . ARG A 1 102 ? 6.646 2.058 7.681 1.00 88.50 102 ARG A N 1
ATOM 802 C CA . ARG A 1 102 ? 5.425 2.557 8.348 1.00 88.50 102 ARG A CA 1
ATOM 803 C C . ARG A 1 102 ? 4.967 3.921 7.828 1.00 88.50 102 ARG A C 1
ATOM 805 O O . ARG A 1 102 ? 4.262 4.655 8.521 1.00 88.50 102 ARG A O 1
ATOM 812 N N . GLY A 1 103 ? 5.405 4.325 6.638 1.00 86.06 103 GLY A N 1
ATOM 813 C CA . GLY A 1 103 ? 5.169 5.673 6.134 1.00 86.06 103 GLY A CA 1
ATOM 814 C C . GLY A 1 103 ? 6.363 6.612 6.284 1.00 86.06 103 GLY A C 1
ATOM 815 O O . GLY A 1 103 ? 7.510 6.198 6.443 1.00 86.06 103 GLY A O 1
ATOM 816 N N . LEU A 1 104 ? 6.070 7.909 6.178 1.00 85.12 104 LEU A N 1
ATOM 817 C CA . LEU A 1 104 ? 7.057 8.984 6.257 1.00 85.12 104 LEU A CA 1
ATOM 818 C C . LEU A 1 104 ? 6.760 9.889 7.454 1.00 85.12 104 LEU A C 1
ATOM 820 O O . LEU A 1 104 ? 5.597 10.140 7.778 1.00 85.12 104 LEU A O 1
ATOM 824 N N . THR A 1 105 ? 7.804 10.436 8.069 1.00 82.06 105 THR A N 1
ATOM 825 C CA . THR A 1 105 ? 7.679 11.536 9.030 1.00 82.06 105 THR A CA 1
ATOM 826 C C . THR A 1 105 ? 7.231 12.822 8.323 1.00 82.06 105 THR A C 1
ATOM 828 O O . THR A 1 105 ? 7.268 12.928 7.095 1.00 82.06 105 THR A O 1
ATOM 831 N N . GLN A 1 106 ? 6.854 13.854 9.087 1.00 82.00 106 GLN A N 1
ATOM 832 C CA . GLN A 1 106 ? 6.554 15.180 8.515 1.00 82.00 106 GLN A CA 1
ATOM 833 C C . GLN A 1 106 ? 7.746 15.793 7.757 1.00 82.00 106 GLN A C 1
ATOM 835 O O . GLN A 1 106 ? 7.547 16.620 6.871 1.00 82.00 106 GLN A O 1
ATOM 840 N N . SER A 1 107 ? 8.968 15.368 8.084 1.00 83.62 107 SER A N 1
ATOM 841 C CA . SER A 1 107 ? 10.205 15.782 7.417 1.00 83.62 107 SER A CA 1
ATOM 842 C C . SER A 1 107 ? 10.521 14.965 6.161 1.00 83.62 107 SER A C 1
ATOM 844 O O . SER A 1 107 ? 11.425 15.333 5.417 1.00 83.62 107 SER A O 1
ATOM 846 N N . GLY A 1 108 ? 9.769 13.889 5.901 1.00 79.69 108 GLY A N 1
ATOM 847 C CA . GLY A 1 108 ? 9.949 13.007 4.748 1.00 79.69 108 GLY A CA 1
ATOM 848 C C . GLY A 1 108 ? 10.833 11.781 4.997 1.00 79.69 108 GLY A C 1
ATOM 849 O O . GLY A 1 108 ? 11.045 11.017 4.060 1.00 79.69 108 GLY A O 1
ATOM 850 N N . ASP A 1 109 ? 11.316 11.566 6.223 1.00 84.31 109 ASP A N 1
ATOM 851 C CA . ASP A 1 109 ? 12.139 10.400 6.565 1.00 84.31 109 ASP A CA 1
ATOM 852 C C . ASP A 1 109 ? 11.281 9.137 6.673 1.00 84.31 109 ASP A C 1
ATOM 854 O O . ASP A 1 109 ? 10.163 9.190 7.190 1.00 84.31 109 ASP A O 1
ATOM 858 N N . GLN A 1 110 ? 11.797 7.996 6.219 1.00 86.62 110 GLN A N 1
ATOM 859 C CA . GLN A 1 110 ? 11.092 6.719 6.337 1.00 86.62 110 GLN A CA 1
ATOM 860 C C . GLN A 1 110 ? 11.048 6.248 7.791 1.00 86.62 110 GLN A C 1
ATOM 862 O O . GLN A 1 110 ? 12.042 6.326 8.514 1.00 86.62 110 GLN A O 1
ATOM 867 N N . ILE A 1 111 ? 9.890 5.743 8.213 1.00 86.00 111 ILE A N 1
ATOM 868 C CA . ILE A 1 111 ? 9.707 5.159 9.543 1.00 86.00 111 ILE A CA 1
ATOM 869 C C . ILE A 1 111 ? 9.930 3.643 9.420 1.00 86.00 111 ILE A C 1
ATOM 871 O O . ILE A 1 111 ? 9.086 2.970 8.824 1.00 86.00 111 ILE A O 1
ATOM 875 N N . PRO A 1 112 ? 11.036 3.088 9.947 1.00 86.62 112 PRO A N 1
ATOM 876 C CA . PRO A 1 112 ? 11.335 1.667 9.813 1.00 86.62 112 PRO A CA 1
ATOM 877 C C . PRO A 1 112 ? 10.339 0.804 10.593 1.00 86.62 112 PRO A C 1
ATOM 879 O O . PRO A 1 112 ? 9.786 1.210 11.621 1.00 86.62 112 PRO A O 1
ATOM 882 N N . ILE A 1 113 ? 10.148 -0.419 10.113 1.00 87.06 113 ILE A N 1
ATOM 883 C CA . ILE A 1 113 ? 9.501 -1.489 10.869 1.00 87.06 113 ILE A CA 1
ATOM 884 C C . ILE A 1 113 ? 10.602 -2.261 11.620 1.00 87.06 113 ILE A C 1
ATOM 886 O O . ILE A 1 113 ? 11.749 -2.270 11.175 1.00 87.06 113 ILE A O 1
ATOM 890 N N . SER A 1 114 ? 10.294 -2.859 12.782 1.00 83.88 114 SER A N 1
ATOM 891 C CA . SER A 1 114 ? 11.294 -3.638 13.536 1.00 83.88 114 SER A CA 1
ATOM 892 C C . SER A 1 114 ? 11.916 -4.692 12.625 1.00 83.88 114 SER A C 1
ATOM 894 O O . SER A 1 114 ? 11.186 -5.412 11.950 1.00 83.88 114 SER A O 1
ATOM 896 N N . ASP A 1 115 ? 13.247 -4.742 12.605 1.00 83.69 115 ASP A N 1
ATOM 897 C CA . ASP A 1 115 ? 14.043 -5.727 11.861 1.00 83.69 115 ASP A CA 1
ATOM 898 C C . ASP A 1 115 ? 13.899 -5.678 10.325 1.00 83.69 115 ASP A C 1
ATOM 900 O O . ASP A 1 115 ? 14.361 -6.581 9.629 1.00 83.69 115 ASP A O 1
ATOM 904 N N . ILE A 1 116 ? 13.331 -4.595 9.780 1.00 89.50 116 ILE A N 1
ATOM 905 C CA . ILE A 1 116 ? 13.207 -4.348 8.338 1.00 89.50 116 ILE A CA 1
ATOM 906 C C . ILE A 1 116 ? 13.938 -3.048 7.981 1.00 89.50 116 ILE A C 1
ATOM 908 O O . ILE A 1 116 ? 13.651 -1.988 8.542 1.00 89.50 116 ILE A O 1
ATOM 912 N N . ASP A 1 117 ? 14.866 -3.117 7.023 1.00 90.88 117 ASP A N 1
ATOM 913 C CA . ASP A 1 117 ? 15.529 -1.937 6.456 1.00 90.88 117 ASP A CA 1
ATOM 914 C C . ASP A 1 117 ? 14.606 -1.247 5.434 1.00 90.88 117 ASP A C 1
ATOM 916 O O . ASP A 1 117 ? 14.350 -1.824 4.375 1.00 90.88 117 ASP A O 1
ATOM 920 N N . PRO A 1 118 ? 14.104 -0.025 5.699 1.00 88.94 118 PRO A N 1
ATOM 921 C CA . PRO A 1 118 ? 13.179 0.658 4.800 1.00 88.94 118 PRO A CA 1
ATOM 922 C C . PRO A 1 118 ? 13.850 1.202 3.528 1.00 88.94 118 PRO A C 1
ATOM 924 O O . PRO A 1 118 ? 13.147 1.732 2.661 1.00 88.94 118 PRO A O 1
ATOM 927 N N . ASN A 1 119 ? 15.182 1.114 3.403 1.00 91.88 119 ASN A N 1
ATOM 928 C CA . ASN A 1 119 ? 15.906 1.578 2.224 1.00 91.88 119 ASN A CA 1
ATOM 929 C C . ASN A 1 119 ? 15.412 0.845 0.960 1.00 91.88 119 ASN A C 1
ATOM 931 O O . ASN A 1 119 ? 15.452 -0.383 0.930 1.00 91.88 119 ASN A O 1
ATOM 935 N N . PRO A 1 120 ? 14.987 1.554 -0.104 1.00 90.88 120 PRO A N 1
ATOM 936 C CA . PRO A 1 120 ? 14.520 0.922 -1.340 1.00 90.88 120 PRO A CA 1
ATOM 937 C C . PRO A 1 120 ? 15.566 0.043 -2.044 1.00 90.88 120 PRO A C 1
ATOM 939 O O . PRO A 1 120 ? 15.170 -0.794 -2.848 1.00 90.88 120 PRO A O 1
ATOM 942 N N . ASP A 1 121 ? 16.857 0.213 -1.749 1.00 92.25 121 ASP A N 1
ATOM 943 C CA . ASP A 1 121 ? 17.929 -0.642 -2.275 1.00 92.25 121 ASP A CA 1
ATOM 944 C C . ASP A 1 121 ? 18.049 -1.975 -1.496 1.00 92.25 121 ASP A C 1
ATOM 946 O O . ASP A 1 121 ? 18.754 -2.893 -1.917 1.00 92.25 121 ASP A O 1
ATOM 950 N N . ALA A 1 122 ? 17.386 -2.105 -0.342 1.00 92.38 122 ALA A N 1
ATOM 951 C CA . ALA A 1 122 ? 17.353 -3.335 0.441 1.00 92.38 122 ALA A CA 1
ATOM 952 C C . ALA A 1 122 ? 16.263 -4.287 -0.071 1.00 92.38 122 ALA A C 1
ATOM 954 O O . ALA A 1 122 ? 15.174 -3.866 -0.458 1.00 92.38 122 ALA A O 1
ATOM 955 N N . ASP A 1 123 ? 16.543 -5.590 -0.035 1.00 94.88 123 ASP A N 1
ATOM 956 C CA . ASP A 1 123 ? 15.563 -6.637 -0.332 1.00 94.88 123 ASP A CA 1
ATOM 957 C C . ASP A 1 123 ? 15.274 -7.439 0.943 1.00 94.88 123 ASP A C 1
ATOM 959 O O . ASP A 1 123 ? 16.093 -8.245 1.388 1.00 94.88 123 ASP A O 1
ATOM 963 N N . THR A 1 124 ? 14.134 -7.156 1.574 1.00 93.50 124 THR A N 1
ATOM 964 C CA . THR A 1 124 ? 13.729 -7.711 2.877 1.00 93.50 124 THR A CA 1
ATOM 965 C C . THR A 1 124 ? 12.568 -8.703 2.766 1.00 93.50 124 THR A C 1
ATOM 967 O O . THR A 1 124 ? 12.054 -9.167 3.778 1.00 93.50 124 THR A O 1
ATOM 970 N N . CYS A 1 125 ? 12.145 -9.060 1.549 1.00 92.81 125 CYS A N 1
ATOM 971 C CA . CYS A 1 125 ? 11.059 -10.009 1.307 1.00 92.81 125 CYS A CA 1
ATOM 972 C C . CYS A 1 125 ? 11.562 -11.475 1.294 1.00 92.81 125 CYS A C 1
ATOM 974 O O . CYS A 1 125 ? 12.547 -11.758 0.604 1.00 92.81 125 CYS A O 1
ATOM 976 N N . PRO A 1 126 ? 10.871 -12.443 1.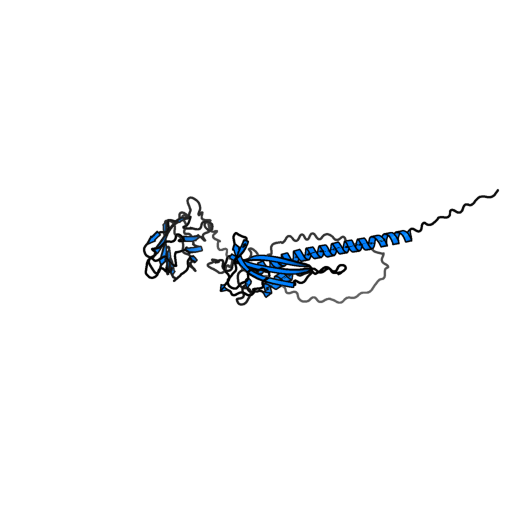941 1.00 90.88 126 PRO A N 1
ATOM 977 C CA . PRO A 1 126 ? 9.584 -12.322 2.640 1.00 90.88 126 PRO A CA 1
ATOM 978 C C . PRO A 1 126 ? 9.720 -11.885 4.104 1.00 90.88 126 PRO A C 1
ATOM 980 O O . PRO A 1 126 ? 10.765 -12.045 4.724 1.00 90.88 126 PRO A O 1
ATOM 983 N N . ILE A 1 127 ? 8.608 -11.405 4.661 1.00 87.06 127 ILE A N 1
ATOM 984 C CA . ILE A 1 127 ? 8.476 -10.923 6.044 1.00 87.06 127 ILE A CA 1
ATOM 985 C C . ILE A 1 127 ? 7.400 -11.708 6.816 1.00 87.06 127 ILE A C 1
ATOM 987 O O . ILE A 1 127 ? 6.509 -12.307 6.211 1.00 87.06 127 ILE A O 1
ATOM 991 N N . GLU A 1 128 ? 7.453 -11.711 8.150 1.00 79.00 128 GLU A N 1
ATOM 992 C CA . GLU A 1 128 ? 6.511 -12.465 8.999 1.00 79.00 128 GLU A CA 1
ATOM 993 C C . GLU A 1 128 ? 5.159 -11.737 9.199 1.00 79.00 128 GLU A C 1
ATOM 995 O O . GLU A 1 128 ? 5.106 -10.511 9.295 1.00 79.00 128 GLU A O 1
ATOM 1000 N N . ASP A 1 129 ? 4.055 -12.496 9.307 1.00 65.00 129 ASP A N 1
ATOM 1001 C CA . ASP A 1 129 ? 2.665 -11.977 9.304 1.00 65.00 129 ASP A CA 1
ATOM 1002 C C . ASP A 1 129 ? 2.339 -10.961 10.412 1.00 65.00 129 ASP A C 1
ATOM 1004 O O . ASP A 1 129 ? 1.504 -10.077 10.234 1.00 65.00 129 ASP A O 1
ATOM 1008 N N . HIS A 1 130 ? 2.961 -11.082 11.586 1.00 60.66 130 HIS A N 1
ATOM 1009 C CA . HIS A 1 130 ? 2.621 -10.271 12.762 1.00 60.66 130 HIS A CA 1
ATOM 1010 C C . HIS A 1 130 ? 3.317 -8.903 12.786 1.00 60.66 130 HIS A C 1
ATOM 1012 O O . HIS A 1 130 ? 3.094 -8.107 13.701 1.00 60.66 130 HIS A O 1
ATOM 1018 N N . ILE A 1 131 ? 4.168 -8.632 11.797 1.00 70.69 131 ILE A N 1
ATOM 1019 C CA . ILE A 1 131 ? 4.991 -7.427 11.741 1.00 70.69 131 ILE A CA 1
ATOM 1020 C C . ILE A 1 131 ? 4.247 -6.266 11.055 1.00 70.69 131 ILE A C 1
ATOM 1022 O O . ILE A 1 131 ? 4.488 -5.105 11.397 1.00 70.69 131 ILE A O 1
ATOM 1026 N N . ILE A 1 132 ? 3.316 -6.561 10.139 1.00 79.88 132 ILE A N 1
ATOM 1027 C CA . ILE A 1 132 ? 2.668 -5.559 9.281 1.00 79.88 132 ILE A CA 1
ATOM 1028 C C . ILE A 1 132 ? 1.293 -5.155 9.804 1.00 79.88 132 ILE A C 1
ATOM 1030 O O . ILE A 1 132 ? 0.475 -5.978 10.212 1.00 79.88 132 ILE A O 1
ATOM 1034 N N . GLN A 1 133 ? 1.029 -3.852 9.765 1.00 82.19 133 GLN A N 1
ATOM 1035 C CA . GLN A 1 133 ? -0.200 -3.219 10.224 1.00 82.19 133 GLN A CA 1
ATOM 1036 C C . GLN A 1 133 ? -0.906 -2.481 9.079 1.00 82.19 133 GLN A C 1
ATOM 1038 O O . GLN A 1 133 ? -0.317 -2.135 8.053 1.00 82.19 133 GLN A O 1
ATOM 1043 N N . ASN A 1 134 ? -2.201 -2.199 9.254 1.00 81.31 134 ASN A N 1
ATOM 1044 C CA . ASN A 1 134 ? -2.910 -1.299 8.343 1.00 81.31 134 ASN A CA 1
ATOM 1045 C C . ASN A 1 134 ? -2.223 0.072 8.330 1.00 81.31 134 ASN A C 1
ATOM 1047 O O . ASN A 1 134 ? -2.009 0.667 9.384 1.00 81.31 134 ASN A O 1
ATOM 1051 N N . GLY A 1 135 ? -1.948 0.597 7.136 1.00 82.06 135 GLY A N 1
ATOM 1052 C CA . GLY A 1 135 ? -1.232 1.865 6.975 1.00 82.06 135 GLY A CA 1
ATOM 1053 C C . GLY A 1 135 ? 0.256 1.712 6.651 1.00 82.06 135 GLY A C 1
ATOM 1054 O O . GLY A 1 135 ? 0.817 2.630 6.046 1.00 82.06 135 GLY A O 1
ATOM 1055 N N . ASP A 1 136 ? 0.857 0.555 6.939 1.00 88.62 136 ASP A N 1
ATOM 1056 C CA . ASP A 1 136 ? 2.216 0.234 6.493 1.00 88.62 136 ASP A CA 1
ATOM 1057 C C . ASP A 1 136 ? 2.261 0.135 4.964 1.00 88.62 136 ASP A C 1
ATOM 1059 O O . ASP A 1 136 ? 1.229 -0.001 4.294 1.00 88.62 136 ASP A O 1
ATOM 1063 N N . ARG A 1 137 ? 3.452 0.248 4.381 1.00 91.50 137 ARG A N 1
ATOM 1064 C CA . ARG A 1 137 ? 3.634 0.312 2.932 1.00 91.50 137 ARG A CA 1
ATOM 1065 C C . ARG A 1 137 ? 4.637 -0.720 2.455 1.00 91.50 137 ARG A C 1
ATOM 1067 O O . ARG A 1 137 ? 5.691 -0.873 3.057 1.00 91.50 137 ARG A O 1
ATOM 1074 N N . ILE A 1 138 ? 4.340 -1.337 1.317 1.00 94.19 138 ILE A N 1
ATOM 1075 C CA . ILE A 1 138 ? 5.332 -2.018 0.485 1.00 94.19 138 ILE A CA 1
ATOM 1076 C C . ILE A 1 138 ? 6.009 -1.006 -0.429 1.00 94.19 138 ILE A C 1
ATOM 1078 O O . ILE A 1 138 ? 5.348 -0.126 -0.986 1.00 94.19 138 ILE A O 1
ATOM 1082 N N . ILE A 1 139 ? 7.311 -1.161 -0.615 1.00 95.81 139 ILE A N 1
ATOM 1083 C CA . ILE A 1 139 ? 8.153 -0.416 -1.541 1.00 95.81 139 ILE A CA 1
ATOM 1084 C C . ILE A 1 139 ? 8.795 -1.434 -2.474 1.00 95.81 139 ILE A C 1
ATOM 1086 O O . ILE A 1 139 ? 9.433 -2.379 -2.024 1.00 95.81 139 ILE A O 1
ATOM 1090 N N . VAL A 1 140 ? 8.628 -1.236 -3.777 1.00 97.50 140 VAL A N 1
ATOM 1091 C CA . VAL A 1 140 ? 9.302 -2.050 -4.790 1.00 97.50 140 VAL A CA 1
ATOM 1092 C C . VAL A 1 140 ? 10.173 -1.141 -5.633 1.00 97.50 140 VAL A C 1
ATOM 1094 O O . VAL A 1 140 ? 9.659 -0.206 -6.260 1.00 97.50 140 VAL A O 1
ATOM 1097 N N . GLN A 1 141 ? 11.473 -1.413 -5.645 1.00 97.75 141 GLN A N 1
ATOM 1098 C CA . GLN A 1 141 ? 12.444 -0.772 -6.516 1.00 97.75 141 GLN A CA 1
ATOM 1099 C C . GLN A 1 141 ? 12.811 -1.729 -7.649 1.00 97.75 141 GLN A C 1
ATOM 1101 O O . GLN A 1 141 ? 13.040 -2.912 -7.430 1.00 97.75 141 GLN A O 1
ATOM 1106 N N . VAL A 1 142 ? 12.819 -1.213 -8.875 1.00 97.12 142 VAL A N 1
ATOM 1107 C CA . VAL A 1 142 ? 13.237 -1.955 -10.065 1.00 97.12 142 VAL A CA 1
ATOM 1108 C C . VAL A 1 142 ? 14.402 -1.218 -10.702 1.00 97.12 142 VAL A C 1
ATOM 1110 O O . VAL A 1 142 ? 14.316 -0.001 -10.913 1.00 97.12 142 VAL A O 1
ATOM 1113 N N . THR A 1 143 ? 15.441 -1.972 -11.045 1.00 96.06 143 THR A N 1
ATOM 1114 C CA . THR A 1 143 ? 16.666 -1.480 -11.671 1.00 96.06 143 THR A CA 1
ATOM 1115 C C . THR A 1 143 ? 16.886 -2.177 -13.010 1.00 96.06 143 THR A C 1
ATOM 1117 O O . THR A 1 143 ? 16.757 -3.394 -13.130 1.00 96.06 143 THR A O 1
ATOM 1120 N N . ALA A 1 144 ? 17.205 -1.400 -14.043 1.00 94.25 144 ALA A N 1
ATOM 1121 C CA . ALA A 1 144 ? 17.570 -1.906 -15.362 1.00 94.25 144 ALA A CA 1
ATOM 1122 C C . ALA A 1 144 ? 18.803 -1.181 -15.891 1.00 94.25 144 ALA A C 1
ATOM 1124 O O . ALA A 1 144 ? 18.897 0.041 -15.771 1.00 94.25 144 ALA A O 1
ATOM 1125 N N . ASN A 1 145 ? 19.692 -1.905 -16.565 1.00 92.25 145 ASN A N 1
ATOM 1126 C CA . ASN A 1 145 ? 20.859 -1.309 -17.201 1.00 92.25 145 ASN A CA 1
ATOM 1127 C C . ASN A 1 145 ? 20.608 -1.039 -18.681 1.00 92.25 145 ASN A C 1
ATOM 1129 O O . ASN A 1 145 ? 20.152 -1.893 -19.441 1.00 92.25 145 ASN A O 1
ATOM 1133 N N . TYR A 1 146 ? 20.932 0.178 -19.102 1.00 90.75 146 TYR A N 1
ATOM 1134 C CA . TYR A 1 146 ? 20.934 0.567 -20.500 1.00 90.75 146 TYR A CA 1
ATOM 1135 C C . TYR A 1 146 ? 22.354 0.508 -21.068 1.00 90.75 146 TYR A C 1
ATOM 1137 O O . TYR A 1 146 ? 23.240 1.246 -20.637 1.00 90.75 146 TYR A O 1
ATOM 1145 N N . GLU A 1 147 ? 22.526 -0.305 -22.110 1.00 89.44 147 GLU A N 1
ATOM 1146 C CA . GLU A 1 147 ? 23.745 -0.391 -22.920 1.00 89.44 147 GLU A CA 1
ATOM 1147 C C . GLU A 1 147 ? 23.397 -0.229 -24.404 1.00 89.44 147 GLU A C 1
ATOM 1149 O O . GLU A 1 147 ? 22.469 -0.906 -24.856 1.00 89.44 147 GLU A O 1
ATOM 1154 N N . PRO A 1 148 ? 24.073 0.639 -25.183 1.00 88.62 148 PRO A N 1
ATOM 1155 C CA . PRO A 1 148 ? 23.798 0.802 -26.612 1.00 88.62 148 PRO A CA 1
ATOM 1156 C C . PRO A 1 148 ? 23.957 -0.497 -27.399 1.00 88.62 148 PRO A C 1
ATOM 1158 O O . PRO A 1 148 ? 24.873 -1.273 -27.142 1.00 88.62 148 PRO A O 1
ATOM 1161 N N . ILE A 1 149 ? 23.141 -0.685 -28.439 1.00 88.25 149 ILE A N 1
ATOM 1162 C CA . ILE A 1 149 ? 23.216 -1.867 -29.311 1.00 88.25 149 ILE A CA 1
ATOM 1163 C C . ILE A 1 149 ? 24.578 -1.936 -30.008 1.00 88.25 149 ILE A C 1
ATOM 1165 O O . ILE A 1 149 ? 25.138 -3.017 -30.197 1.00 88.25 149 ILE A O 1
ATOM 1169 N N . ILE A 1 150 ? 25.106 -0.777 -30.415 1.00 87.81 150 ILE A N 1
ATOM 1170 C CA . ILE A 1 150 ? 26.431 -0.669 -31.018 1.00 87.81 150 ILE A CA 1
ATOM 1171 C C . ILE A 1 150 ? 27.310 0.181 -30.091 1.00 87.81 150 ILE A C 1
ATOM 1173 O O . ILE A 1 150 ? 27.086 1.393 -29.985 1.00 87.81 150 ILE A O 1
ATOM 1177 N N . PRO A 1 151 ? 28.349 -0.399 -29.465 1.00 81.62 151 PRO A N 1
ATOM 1178 C CA . PRO A 1 151 ? 29.270 0.327 -28.593 1.00 81.62 151 PRO A CA 1
ATOM 1179 C C . PRO A 1 151 ? 30.268 1.161 -29.421 1.00 81.62 151 PRO A C 1
ATOM 1181 O O . PRO A 1 151 ? 31.475 0.942 -29.395 1.00 81.62 151 PRO A O 1
ATOM 1184 N N . ILE A 1 152 ? 29.761 2.112 -30.217 1.00 80.94 152 ILE A N 1
ATOM 1185 C CA . ILE A 1 152 ? 30.573 3.041 -31.029 1.00 80.94 152 ILE A CA 1
ATOM 1186 C C . ILE A 1 152 ? 31.376 3.976 -30.115 1.00 80.94 152 ILE A C 1
ATOM 1188 O O . ILE A 1 152 ? 32.488 4.383 -30.451 1.00 80.94 152 ILE A O 1
ATOM 1192 N N . LEU A 1 153 ? 30.796 4.311 -28.962 1.00 79.62 153 LEU A N 1
ATOM 1193 C CA . LEU A 1 153 ? 31.411 5.104 -27.912 1.00 79.62 153 LEU A CA 1
ATOM 1194 C C . LEU A 1 153 ? 31.513 4.228 -26.653 1.00 79.62 153 LEU A C 1
ATOM 1196 O O . LEU A 1 153 ? 30.526 3.566 -26.326 1.00 79.62 153 LEU A O 1
ATOM 1200 N N . PRO A 1 154 ? 32.659 4.210 -25.950 1.00 77.56 154 PRO A N 1
ATOM 1201 C CA . PRO A 1 154 ? 32.793 3.522 -24.672 1.00 77.56 154 PRO A CA 1
ATOM 1202 C C . PRO A 1 154 ? 32.034 4.321 -23.611 1.00 77.56 154 PRO A C 1
ATOM 1204 O O . PRO A 1 154 ? 32.606 5.172 -22.933 1.00 77.56 154 PRO A O 1
ATOM 1207 N N . ILE A 1 155 ? 30.722 4.115 -23.549 1.00 81.56 155 ILE A N 1
ATOM 1208 C CA . ILE A 1 155 ? 29.895 4.610 -22.457 1.00 81.56 155 ILE A CA 1
ATOM 1209 C C . ILE A 1 155 ? 29.677 3.472 -21.476 1.00 81.56 155 ILE A C 1
ATOM 1211 O O . ILE A 1 155 ? 29.376 2.351 -21.887 1.00 81.56 155 ILE A O 1
ATOM 1215 N N . ASP A 1 156 ? 29.852 3.777 -20.198 1.00 85.81 156 ASP A N 1
ATOM 1216 C CA . ASP A 1 156 ? 29.516 2.842 -19.138 1.00 85.81 156 ASP A CA 1
ATOM 1217 C C . ASP A 1 156 ? 27.993 2.605 -19.129 1.00 85.81 156 ASP A C 1
ATOM 1219 O O . ASP A 1 156 ? 27.232 3.511 -19.508 1.00 85.81 156 ASP A O 1
ATOM 1223 N N . PRO A 1 157 ? 27.532 1.406 -18.728 1.00 85.38 157 PRO A N 1
ATOM 1224 C CA . PRO A 1 157 ? 26.111 1.117 -18.593 1.00 85.38 157 PRO A CA 1
ATOM 1225 C C . PRO A 1 157 ? 25.428 2.148 -17.693 1.00 85.38 157 PRO A C 1
ATOM 1227 O O . PRO A 1 157 ? 25.952 2.532 -16.646 1.00 85.38 157 PRO A O 1
ATOM 1230 N N . ILE A 1 158 ? 24.252 2.614 -18.111 1.00 89.69 158 ILE A N 1
ATOM 1231 C CA . ILE A 1 158 ? 23.466 3.574 -17.332 1.00 89.69 158 ILE A CA 1
ATOM 1232 C C . ILE A 1 158 ? 22.393 2.803 -16.575 1.00 89.69 158 ILE A C 1
ATOM 1234 O O . ILE A 1 158 ? 21.491 2.243 -17.200 1.00 89.69 158 ILE A O 1
ATOM 1238 N N . SER A 1 159 ? 22.453 2.828 -15.246 1.00 92.50 159 SER A N 1
ATOM 1239 C CA . SER A 1 159 ? 21.421 2.232 -14.397 1.00 92.50 159 SER A CA 1
ATOM 1240 C C . SER A 1 159 ? 20.195 3.140 -14.310 1.00 92.50 159 SER A C 1
ATOM 1242 O O . SER A 1 159 ? 20.270 4.318 -13.952 1.00 92.50 159 SER A O 1
ATOM 1244 N N . ILE A 1 160 ? 19.045 2.579 -14.659 1.00 93.81 160 ILE A N 1
ATOM 1245 C CA . ILE A 1 160 ? 17.736 3.218 -14.628 1.00 93.81 160 ILE A CA 1
ATOM 1246 C C . ILE A 1 160 ? 16.959 2.592 -13.481 1.00 93.81 160 ILE A C 1
ATOM 1248 O O . ILE A 1 160 ? 16.629 1.410 -13.526 1.00 93.81 160 ILE A O 1
ATOM 1252 N N . VAL A 1 161 ? 16.647 3.405 -12.475 1.00 95.62 161 VAL A N 1
ATOM 1253 C CA . VAL A 1 161 ? 16.019 2.954 -11.230 1.00 95.62 161 VAL A CA 1
ATOM 1254 C C . VAL A 1 161 ? 14.664 3.633 -11.050 1.00 95.62 161 VAL A C 1
ATOM 1256 O O . VAL A 1 161 ? 14.523 4.840 -11.269 1.00 95.62 161 VAL A O 1
ATOM 1259 N N . SER A 1 162 ? 13.648 2.878 -10.630 1.00 96.25 162 SER A N 1
ATOM 1260 C CA . SER A 1 162 ? 12.363 3.432 -10.192 1.00 96.25 162 SER A CA 1
ATOM 1261 C C . SER A 1 162 ? 11.823 2.679 -8.988 1.00 96.25 162 SER A C 1
ATOM 1263 O O . SER A 1 162 ? 11.673 1.462 -9.036 1.00 96.25 162 SER A O 1
ATOM 1265 N N . ALA A 1 163 ? 11.445 3.419 -7.946 1.00 95.31 163 ALA A N 1
ATOM 1266 C CA . ALA A 1 163 ? 10.747 2.884 -6.785 1.00 95.31 163 ALA A CA 1
ATOM 1267 C C . ALA A 1 163 ? 9.278 3.333 -6.756 1.00 95.31 163 ALA A C 1
ATOM 1269 O O . ALA A 1 163 ? 8.952 4.483 -7.075 1.00 95.31 163 ALA A O 1
ATOM 1270 N N . ASN A 1 164 ? 8.377 2.438 -6.346 1.00 96.50 164 ASN A N 1
ATOM 1271 C CA . ASN A 1 164 ? 6.986 2.777 -6.046 1.00 96.50 164 ASN A CA 1
ATOM 1272 C C . ASN A 1 164 ? 6.572 2.202 -4.695 1.00 96.50 164 ASN A C 1
ATOM 1274 O O . ASN A 1 164 ? 6.905 1.063 -4.386 1.00 96.50 164 ASN A O 1
ATOM 1278 N N . ALA A 1 165 ? 5.801 2.977 -3.931 1.00 93.69 165 ALA A N 1
ATOM 1279 C CA . ALA A 1 165 ? 5.269 2.553 -2.643 1.00 93.69 165 ALA A CA 1
ATOM 1280 C C . ALA A 1 165 ? 3.736 2.446 -2.665 1.00 93.69 165 ALA A C 1
ATOM 1282 O O . ALA A 1 165 ? 3.053 3.264 -3.301 1.00 93.69 165 ALA A O 1
ATOM 1283 N N . ARG A 1 166 ? 3.182 1.460 -1.952 1.00 91.75 166 ARG A N 1
ATOM 1284 C CA . ARG A 1 166 ? 1.735 1.256 -1.782 1.00 91.75 166 ARG A CA 1
ATOM 1285 C C . ARG A 1 166 ? 1.394 0.849 -0.358 1.00 91.75 166 ARG A C 1
ATOM 1287 O O . ARG A 1 166 ? 2.058 0.006 0.216 1.00 91.75 166 ARG A O 1
ATOM 1294 N N . THR A 1 167 ? 0.339 1.449 0.180 1.00 89.94 167 THR A N 1
ATOM 1295 C CA . THR A 1 167 ? -0.163 1.174 1.529 1.00 89.94 167 THR A CA 1
ATOM 1296 C C . THR A 1 167 ? -0.995 -0.103 1.569 1.00 89.94 167 THR A C 1
ATOM 1298 O O . THR A 1 167 ? -1.818 -0.323 0.678 1.00 89.94 167 THR A O 1
ATOM 1301 N N . PHE A 1 168 ? -0.818 -0.894 2.622 1.00 83.06 168 PHE A N 1
ATOM 1302 C CA . PHE A 1 168 ? -1.588 -2.095 2.897 1.00 83.06 168 PHE A CA 1
ATOM 1303 C C . PHE A 1 168 ? -2.946 -1.803 3.526 1.00 83.06 168 PHE A C 1
ATOM 1305 O O . PHE A 1 168 ? -3.112 -0.887 4.337 1.00 83.06 168 PHE A O 1
ATOM 1312 N N . LEU A 1 169 ? -3.901 -2.667 3.192 1.00 73.81 169 LEU A N 1
ATOM 1313 C CA . LEU A 1 169 ? -5.208 -2.776 3.829 1.00 73.81 169 LEU A CA 1
ATOM 1314 C C . LEU A 1 169 ? -5.415 -4.254 4.198 1.00 73.81 169 LEU A C 1
ATOM 1316 O O . LEU A 1 169 ? -6.157 -4.966 3.527 1.00 73.81 169 LEU A O 1
ATOM 1320 N N . ILE A 1 170 ? -4.686 -4.726 5.212 1.00 63.94 170 ILE A N 1
ATOM 1321 C CA . ILE A 1 170 ? -4.627 -6.141 5.620 1.00 63.94 170 ILE A CA 1
ATOM 1322 C C . ILE A 1 170 ? -5.976 -6.604 6.153 1.00 63.94 170 ILE A C 1
ATOM 1324 O O . ILE A 1 170 ? -6.494 -7.646 5.760 1.00 63.94 170 ILE A O 1
ATOM 1328 N N . SER A 1 171 ? -6.562 -5.812 7.043 1.00 57.22 171 SER A N 1
ATOM 1329 C CA . SER A 1 171 ? -7.840 -6.127 7.662 1.00 57.22 171 SER A CA 1
ATOM 1330 C C . SER A 1 171 ? -8.721 -4.892 7.636 1.00 57.22 171 SER A C 1
ATOM 1332 O O . SER A 1 171 ? -8.674 -4.018 8.498 1.00 57.22 171 SER A O 1
ATOM 1334 N N . ILE A 1 172 ? -9.552 -4.807 6.603 1.00 53.16 172 ILE A N 1
ATOM 1335 C CA . ILE A 1 172 ? -10.760 -3.994 6.680 1.00 53.16 172 ILE A CA 1
ATOM 1336 C C . ILE A 1 172 ? -11.837 -4.951 7.172 1.00 53.16 172 ILE A C 1
ATOM 1338 O O . ILE A 1 172 ? -12.110 -5.936 6.485 1.00 53.16 172 ILE A O 1
ATOM 1342 N N . PRO A 1 173 ? -12.442 -4.733 8.344 1.00 44.66 173 PRO A N 1
ATOM 1343 C CA . PRO A 1 173 ? -13.508 -5.607 8.794 1.00 44.66 173 PRO A CA 1
ATOM 1344 C C . PRO A 1 173 ? -14.692 -5.488 7.817 1.00 44.66 173 PRO A C 1
ATOM 1346 O O . PRO A 1 173 ? -15.332 -4.442 7.711 1.00 44.66 173 PRO A O 1
ATOM 1349 N N . ILE A 1 174 ? -14.954 -6.551 7.050 1.00 46.78 174 ILE A N 1
ATOM 1350 C CA . ILE A 1 174 ? -16.088 -6.632 6.122 1.00 46.78 174 ILE A CA 1
ATOM 1351 C C . ILE A 1 174 ? -17.259 -7.245 6.886 1.00 46.78 174 ILE A C 1
ATOM 1353 O O . ILE A 1 174 ? -17.234 -8.422 7.240 1.00 46.78 174 ILE A O 1
ATOM 1357 N N . PHE A 1 175 ? -18.299 -6.455 7.145 1.00 38.75 175 PHE A N 1
ATOM 1358 C CA . PHE A 1 175 ? -19.490 -6.933 7.845 1.00 38.75 175 PHE A CA 1
ATOM 1359 C C . PHE A 1 175 ? -20.559 -7.411 6.859 1.00 38.75 175 PHE A C 1
ATOM 1361 O O . PHE A 1 175 ? -21.085 -6.630 6.067 1.00 38.75 175 PHE A O 1
ATOM 1368 N N . GLY A 1 176 ? -20.916 -8.694 6.947 1.00 43.19 176 GLY A N 1
ATOM 1369 C CA . GLY A 1 176 ? -22.059 -9.302 6.268 1.00 43.19 176 GLY A CA 1
ATOM 1370 C C . GLY A 1 176 ? -22.566 -10.515 7.052 1.00 43.19 176 GLY A C 1
ATOM 1371 O O . GLY A 1 176 ? -21.775 -11.331 7.511 1.00 43.19 176 GLY A O 1
ATOM 1372 N N . SER A 1 177 ? -23.884 -10.644 7.228 1.00 45.16 177 SER A N 1
ATOM 1373 C CA . SER A 1 177 ? -24.531 -11.769 7.935 1.00 45.16 177 SER A CA 1
ATOM 1374 C C . SER A 1 177 ? -24.745 -13.016 7.062 1.00 45.16 177 SER A C 1
ATOM 1376 O O . SER A 1 177 ? -25.358 -13.992 7.489 1.00 45.16 177 SER A O 1
ATOM 1378 N N . ALA A 1 178 ? -24.231 -12.994 5.836 1.00 46.16 178 ALA A N 1
ATOM 1379 C CA . ALA A 1 178 ? -24.155 -14.110 4.909 1.00 46.16 178 ALA A CA 1
ATOM 1380 C C . ALA A 1 178 ? -22.892 -13.924 4.061 1.00 46.16 178 ALA A C 1
ATOM 1382 O O . ALA A 1 178 ? -22.461 -12.783 3.863 1.00 46.16 178 ALA A O 1
ATOM 1383 N N . MET A 1 179 ? -22.323 -15.015 3.520 1.00 40.75 179 MET A N 1
ATOM 1384 C CA . MET A 1 179 ? -21.365 -14.870 2.419 1.00 40.75 179 MET A CA 1
ATOM 1385 C C . MET A 1 179 ? -21.988 -13.930 1.379 1.00 40.75 179 MET A C 1
ATOM 1387 O O . MET A 1 179 ? -23.179 -14.080 1.096 1.00 40.75 179 MET A O 1
ATOM 1391 N N . PRO A 1 180 ? -21.248 -12.962 0.825 1.00 46.22 180 PRO A N 1
ATOM 1392 C CA . PRO A 1 180 ? -21.792 -12.048 -0.163 1.00 46.22 180 PRO A CA 1
ATOM 1393 C C . PRO A 1 180 ? -22.198 -12.841 -1.410 1.00 46.22 180 PRO A C 1
ATOM 1395 O O . PRO A 1 180 ? -21.418 -13.049 -2.331 1.00 46.22 180 PRO A O 1
ATOM 1398 N N . THR A 1 181 ? -23.461 -13.264 -1.473 1.00 47.62 181 THR A N 1
ATOM 1399 C CA . THR A 1 181 ? -24.072 -13.873 -2.664 1.00 47.62 181 THR A CA 1
ATOM 1400 C C . THR A 1 181 ? -24.336 -12.829 -3.757 1.00 47.62 181 THR A C 1
ATOM 1402 O O . THR A 1 181 ? -24.919 -13.144 -4.789 1.00 47.62 181 THR A O 1
ATOM 1405 N N . GLY A 1 182 ? -23.915 -11.578 -3.531 1.00 45.53 182 GLY A N 1
ATOM 1406 C CA . GLY A 1 182 ? -24.127 -10.412 -4.385 1.00 45.53 182 GLY A CA 1
ATOM 1407 C C . GLY A 1 182 ? -22.902 -9.944 -5.174 1.00 45.53 182 GLY A C 1
ATOM 1408 O O . GLY A 1 182 ? -22.971 -8.878 -5.769 1.00 45.53 182 GLY A O 1
ATOM 1409 N N . PHE A 1 183 ? -21.801 -10.704 -5.220 1.00 45.38 183 PHE A N 1
ATOM 1410 C CA . PHE A 1 183 ? -20.712 -10.437 -6.179 1.00 45.38 183 PHE A CA 1
ATOM 1411 C C . PHE A 1 183 ? -20.933 -11.103 -7.542 1.00 45.38 183 PHE A C 1
ATOM 1413 O O . PHE A 1 183 ? -20.018 -11.187 -8.358 1.00 45.38 183 PHE A O 1
ATOM 1420 N N . SER A 1 184 ? -22.151 -11.571 -7.824 1.00 46.81 184 SER A N 1
ATOM 1421 C CA . SER A 1 184 ? -22.531 -11.758 -9.219 1.00 46.81 184 SER A CA 1
ATOM 1422 C C . SER A 1 184 ? -22.648 -10.370 -9.829 1.00 46.81 184 SER A C 1
ATOM 1424 O O . SER A 1 184 ? -23.413 -9.546 -9.332 1.00 46.81 184 SER A O 1
ATOM 1426 N N . ALA A 1 185 ? -21.884 -10.106 -10.890 1.00 46.69 185 ALA A N 1
ATOM 1427 C CA . ALA A 1 185 ? -22.157 -8.956 -11.739 1.00 46.69 185 ALA A CA 1
ATOM 1428 C C . ALA A 1 185 ? -23.665 -8.929 -12.040 1.00 46.69 185 ALA A C 1
ATOM 1430 O O . ALA A 1 185 ? -24.258 -9.994 -12.241 1.00 46.69 185 ALA A O 1
ATOM 1431 N N . GLU A 1 186 ? -24.284 -7.739 -12.088 1.00 55.94 186 GLU A N 1
ATOM 1432 C CA . GLU A 1 186 ? -25.722 -7.592 -12.400 1.00 55.94 186 GLU A CA 1
ATOM 1433 C C . GLU A 1 186 ? -26.122 -8.368 -13.669 1.00 55.94 186 GLU A C 1
ATOM 1435 O O . GLU A 1 186 ? -27.285 -8.705 -13.887 1.00 55.94 186 GLU A O 1
ATOM 1440 N N . THR A 1 187 ? -25.139 -8.686 -14.512 1.00 54.81 187 THR A N 1
ATOM 1441 C CA . THR A 1 187 ? -25.234 -9.632 -15.611 1.00 54.81 187 THR A CA 1
ATOM 1442 C C . THR A 1 187 ? -23.863 -10.298 -15.852 1.00 54.81 187 THR A C 1
ATOM 1444 O O . THR A 1 187 ? -22.843 -9.619 -15.757 1.00 54.81 187 THR A O 1
ATOM 1447 N N . PRO A 1 188 ? -23.794 -11.598 -16.212 1.00 49.09 188 PRO A N 1
ATOM 1448 C CA . PRO A 1 188 ? -22.535 -12.284 -16.554 1.00 49.09 188 PRO A CA 1
ATOM 1449 C C . PRO A 1 188 ? -21.910 -11.814 -17.882 1.00 49.09 188 PRO A C 1
ATOM 1451 O O . PRO A 1 188 ? -20.814 -12.237 -18.240 1.00 49.09 188 PRO A O 1
ATOM 1454 N N . THR A 1 189 ? -22.607 -10.965 -18.639 1.00 62.28 189 THR A N 1
ATOM 1455 C CA . THR A 1 189 ? -22.109 -10.355 -19.876 1.00 62.28 189 THR A CA 1
ATOM 1456 C C . THR A 1 189 ? -21.006 -9.345 -19.547 1.00 62.28 189 THR A C 1
ATOM 1458 O O . THR A 1 189 ? -21.277 -8.370 -18.843 1.00 62.28 189 THR A O 1
ATOM 1461 N N . PRO A 1 190 ? -19.785 -9.512 -20.086 1.00 59.97 190 PRO A N 1
ATOM 1462 C CA . PRO A 1 190 ? -18.733 -8.513 -19.958 1.00 59.97 190 PRO A CA 1
ATOM 1463 C C . PRO A 1 190 ? -19.207 -7.157 -20.485 1.00 59.97 190 PRO A C 1
ATOM 1465 O O . PRO A 1 190 ? -19.853 -7.085 -21.536 1.00 59.97 190 PRO A O 1
ATOM 1468 N N . SER A 1 191 ? -18.856 -6.075 -19.788 1.00 56.88 191 SER A N 1
ATOM 1469 C CA . SER A 1 191 ? -19.067 -4.718 -20.293 1.00 56.88 191 SER A CA 1
ATOM 1470 C C . SER A 1 191 ? -18.508 -4.600 -21.709 1.00 56.88 191 SER A C 1
ATOM 1472 O O . SER A 1 191 ? -17.394 -5.049 -21.986 1.00 56.88 191 SER A O 1
ATOM 1474 N N . ARG A 1 192 ? -19.267 -3.975 -22.618 1.00 64.25 192 ARG A N 1
ATOM 1475 C CA . ARG A 1 192 ? -18.776 -3.670 -23.963 1.00 64.25 192 ARG A CA 1
ATOM 1476 C C . ARG A 1 192 ? -17.642 -2.654 -23.835 1.00 64.25 192 ARG A C 1
ATOM 1478 O O . ARG A 1 192 ? -17.888 -1.454 -23.767 1.00 64.25 192 ARG A O 1
ATOM 1485 N N . VAL A 1 193 ? -16.404 -3.136 -23.789 1.00 44.34 193 VAL A N 1
ATOM 1486 C CA . VAL A 1 193 ? -15.222 -2.286 -23.926 1.00 44.34 193 VAL A CA 1
ATOM 1487 C C . VAL A 1 193 ? -15.318 -1.653 -25.315 1.00 44.34 193 VAL A C 1
ATOM 1489 O O . VAL A 1 193 ? -15.522 -2.387 -26.288 1.00 44.34 193 VAL A O 1
ATOM 1492 N N . PRO A 1 194 ? -15.235 -0.320 -25.458 1.00 46.56 194 PRO A N 1
ATOM 1493 C CA . PRO A 1 194 ? -15.185 0.305 -26.766 1.00 46.56 194 PRO A CA 1
ATOM 1494 C C . PRO A 1 194 ? -13.824 -0.009 -27.392 1.00 46.56 194 PRO A C 1
ATOM 1496 O O . PRO A 1 194 ? -12.918 0.815 -27.420 1.00 46.56 194 PRO A O 1
ATOM 1499 N N . THR A 1 195 ? -13.659 -1.220 -27.916 1.00 47.66 195 THR A N 1
ATOM 1500 C CA . THR A 1 195 ? -12.694 -1.439 -28.979 1.00 47.66 195 THR A CA 1
ATOM 1501 C C . THR A 1 195 ? -13.264 -0.683 -30.166 1.00 47.66 195 THR A C 1
ATOM 1503 O O . THR A 1 195 ? -14.227 -1.139 -30.788 1.00 47.66 195 THR A O 1
ATOM 1506 N N . SER A 1 196 ? -12.706 0.491 -30.467 1.00 53.94 196 SER A N 1
ATOM 1507 C CA . SER A 1 196 ? -12.855 1.087 -31.791 1.00 53.94 196 SER A CA 1
ATOM 1508 C C . SER A 1 196 ? -12.164 0.153 -32.784 1.00 53.94 196 SER A C 1
ATOM 1510 O O . SER A 1 196 ? -11.029 0.354 -33.194 1.00 53.94 196 SER A O 1
ATOM 1512 N N . SER A 1 197 ? -12.834 -0.947 -33.105 1.00 49.62 197 SER A N 1
ATOM 1513 C CA . SER A 1 197 ? -12.615 -1.690 -34.330 1.00 49.62 197 SER A CA 1
ATOM 1514 C C . SER A 1 197 ? -13.462 -0.998 -35.383 1.00 49.62 197 SER A C 1
ATOM 1516 O O . SER A 1 197 ? -14.435 -1.537 -35.899 1.00 49.62 197 SER A O 1
ATOM 1518 N N . GLU A 1 198 ? -13.100 0.240 -35.702 1.00 46.75 198 GLU A N 1
ATOM 1519 C CA . GLU A 1 198 ? -13.208 0.588 -37.100 1.00 46.75 198 GLU A CA 1
ATOM 1520 C C . GLU A 1 198 ? -12.082 -0.218 -37.759 1.00 46.75 198 GLU A C 1
ATOM 1522 O O . GLU A 1 198 ? -10.910 0.025 -37.459 1.00 46.75 198 GLU A O 1
ATOM 1527 N N . PRO A 1 199 ? -12.370 -1.257 -38.564 1.00 44.03 199 PRO A N 1
ATOM 1528 C CA . PRO A 1 199 ? -11.339 -1.766 -39.436 1.00 44.03 199 PRO A CA 1
ATOM 1529 C C . PRO A 1 199 ? -10.975 -0.581 -40.320 1.00 44.03 199 PRO A C 1
ATOM 1531 O O . PRO A 1 199 ? -11.749 -0.203 -41.202 1.00 44.03 199 PRO A O 1
ATOM 1534 N N . THR A 1 200 ? -9.815 0.034 -40.080 1.00 46.22 200 THR A N 1
ATOM 1535 C CA . THR A 1 200 ? -9.170 0.843 -41.104 1.00 46.22 200 THR A CA 1
ATOM 1536 C C . THR A 1 200 ? -9.176 -0.041 -42.335 1.00 46.22 200 THR A C 1
ATOM 1538 O O . THR A 1 200 ? -8.521 -1.084 -42.347 1.00 46.22 200 THR A O 1
ATOM 1541 N N . LYS A 1 201 ? -9.990 0.305 -43.338 1.00 42.22 201 LYS A N 1
ATOM 1542 C CA . LYS A 1 201 ? -9.938 -0.352 -44.638 1.00 42.22 201 LYS A CA 1
ATOM 1543 C C . LYS A 1 201 ? -8.520 -0.144 -45.146 1.00 42.22 201 LYS A C 1
ATOM 1545 O O . LYS A 1 201 ? -8.212 0.886 -45.739 1.00 42.22 201 LYS A O 1
ATOM 1550 N N . THR A 1 202 ? -7.649 -1.114 -44.905 1.00 38.72 202 THR A N 1
ATOM 1551 C CA . THR A 1 202 ? -6.420 -1.256 -45.660 1.00 38.72 202 THR A CA 1
ATOM 1552 C C . THR A 1 202 ? -6.875 -1.440 -47.096 1.00 38.72 202 THR A C 1
ATOM 1554 O O . THR A 1 202 ? -7.512 -2.440 -47.430 1.00 38.72 202 THR A O 1
ATOM 1557 N N . ILE A 1 203 ? -6.643 -0.433 -47.936 1.00 44.72 203 ILE A N 1
ATOM 1558 C CA . ILE A 1 203 ? -6.859 -0.567 -49.370 1.00 44.72 203 ILE A CA 1
ATOM 1559 C C . ILE A 1 203 ? -5.900 -1.669 -49.815 1.00 44.72 203 ILE A C 1
ATOM 1561 O O . ILE A 1 203 ? -4.685 -1.482 -49.844 1.00 44.72 203 ILE A O 1
ATOM 1565 N N . GLN A 1 204 ? -6.449 -2.850 -50.080 1.00 43.66 204 GLN A N 1
ATOM 1566 C CA . GLN A 1 204 ? -5.704 -3.958 -50.649 1.00 43.66 204 GLN A CA 1
ATOM 1567 C C . GLN A 1 204 ? -5.178 -3.508 -52.023 1.00 43.66 204 GLN A C 1
ATOM 1569 O O . GLN A 1 204 ? -5.962 -2.957 -52.802 1.00 43.66 204 GLN A O 1
ATOM 1574 N N . PRO A 1 205 ? -3.885 -3.691 -52.347 1.00 40.47 205 PRO A N 1
ATOM 1575 C CA . PRO A 1 205 ? -3.374 -3.314 -53.657 1.00 40.47 205 PRO A CA 1
ATOM 1576 C C . PRO A 1 205 ? -4.121 -4.097 -54.742 1.00 40.47 205 PRO A C 1
ATOM 1578 O O . PRO A 1 205 ? -4.125 -5.330 -54.757 1.00 40.47 205 PRO A O 1
ATOM 1581 N N . THR A 1 206 ? -4.781 -3.366 -55.640 1.00 38.00 206 THR A N 1
ATOM 1582 C CA . THR A 1 206 ? -5.490 -3.923 -56.793 1.00 38.00 206 THR A CA 1
ATOM 1583 C C . THR A 1 206 ? -4.479 -4.560 -57.740 1.00 38.00 206 THR A C 1
ATOM 1585 O O . THR A 1 206 ? -3.780 -3.864 -58.475 1.00 38.00 206 THR A O 1
ATOM 1588 N N . PHE A 1 207 ? -4.411 -5.890 -57.756 1.00 40.53 207 PHE A N 1
ATOM 1589 C CA . PHE A 1 207 ? -3.732 -6.612 -58.825 1.00 40.53 207 PHE A CA 1
ATOM 1590 C C . PHE A 1 207 ? -4.606 -6.594 -60.084 1.00 40.53 207 PHE A C 1
ATOM 1592 O O . PHE A 1 207 ? -5.690 -7.180 -60.125 1.00 40.53 207 PHE A O 1
ATOM 1599 N N . THR A 1 208 ? -4.125 -5.910 -61.120 1.00 34.81 208 THR A N 1
ATOM 1600 C CA . THR A 1 208 ? -4.720 -5.896 -62.460 1.00 34.81 208 THR A CA 1
ATOM 1601 C C . THR A 1 208 ? -4.727 -7.309 -63.047 1.00 34.81 208 THR A C 1
ATOM 1603 O O . THR A 1 208 ? -3.681 -7.938 -63.204 1.00 34.81 208 THR A O 1
ATOM 1606 N N . LYS A 1 209 ? -5.917 -7.817 -63.379 1.00 40.09 209 LYS A N 1
ATOM 1607 C CA . LYS A 1 209 ? -6.123 -9.154 -63.950 1.00 40.09 209 LYS A CA 1
ATOM 1608 C C . LYS A 1 209 ? -5.673 -9.189 -65.419 1.00 40.09 209 LYS A C 1
ATOM 1610 O O . LYS A 1 209 ? -6.152 -8.398 -66.227 1.00 40.09 209 LYS A O 1
ATOM 1615 N N . VAL A 1 210 ? -4.787 -10.123 -65.765 1.00 37.88 210 VAL A N 1
ATOM 1616 C CA . VAL A 1 210 ? -4.388 -10.444 -67.153 1.00 37.88 210 VAL A CA 1
ATOM 1617 C C . VAL A 1 210 ? -5.428 -11.408 -67.774 1.00 37.88 210 VAL A C 1
ATOM 1619 O O . VAL A 1 210 ? -6.033 -12.183 -67.025 1.00 37.88 210 VAL A O 1
ATOM 1622 N N . PRO A 1 211 ? -5.700 -11.370 -69.100 1.00 35.34 211 PRO A N 1
ATOM 1623 C CA . PRO A 1 211 ? -6.798 -12.126 -69.712 1.00 35.34 211 PRO A CA 1
ATOM 1624 C C . PRO A 1 211 ? -6.579 -13.651 -69.694 1.00 35.34 211 PRO A C 1
ATOM 1626 O O . PRO A 1 211 ? -5.436 -14.100 -69.794 1.00 35.34 211 PRO A O 1
ATOM 1629 N N . PRO A 1 212 ? -7.653 -14.461 -69.625 1.00 38.22 212 PRO A N 1
ATOM 1630 C CA . PRO A 1 212 ? -7.555 -15.916 -69.592 1.00 38.22 212 PRO A CA 1
ATOM 1631 C C . PRO A 1 212 ? -7.458 -16.531 -70.998 1.00 38.22 212 PRO A C 1
ATOM 1633 O O . PRO A 1 212 ? -8.185 -16.137 -71.910 1.00 38.22 212 PRO A O 1
ATOM 1636 N N . ILE A 1 213 ? -6.618 -17.560 -71.144 1.00 32.75 213 ILE A N 1
ATOM 1637 C CA . ILE A 1 213 ? -6.679 -18.517 -72.258 1.00 32.75 213 ILE A CA 1
ATOM 1638 C C . ILE A 1 213 ? -7.458 -19.752 -71.791 1.00 32.75 213 ILE A C 1
ATOM 1640 O O . ILE A 1 213 ? -7.245 -20.270 -70.696 1.00 32.75 213 ILE A O 1
ATOM 1644 N N . ALA A 1 214 ? -8.406 -20.161 -72.632 1.00 31.81 214 ALA A N 1
ATOM 1645 C CA . ALA A 1 214 ? -9.381 -21.221 -72.418 1.00 31.81 214 ALA A CA 1
ATOM 1646 C C . ALA A 1 214 ? -8.799 -22.639 -72.561 1.00 31.81 214 ALA A C 1
ATOM 1648 O O . ALA A 1 214 ? -7.881 -22.867 -73.346 1.00 31.81 214 ALA A O 1
ATOM 1649 N N . GLY A 1 215 ? -9.420 -23.600 -71.865 1.00 32.66 215 GLY A N 1
ATOM 1650 C CA . GLY A 1 215 ? -9.155 -25.032 -72.026 1.00 32.66 215 GLY A CA 1
ATOM 1651 C C . GLY A 1 215 ? -9.897 -25.929 -71.025 1.00 32.66 215 GLY A C 1
ATOM 1652 O O . GLY A 1 215 ? -9.321 -26.357 -70.037 1.00 32.66 215 GLY A O 1
ATOM 1653 N N . THR A 1 216 ? -11.181 -26.176 -71.305 1.00 30.80 216 THR A N 1
ATOM 1654 C CA . THR A 1 216 ? -12.037 -27.358 -70.995 1.00 30.80 216 THR A CA 1
ATOM 1655 C C . THR A 1 216 ? -11.298 -28.697 -70.759 1.00 30.80 216 THR A C 1
ATOM 1657 O O . THR A 1 216 ? -10.258 -28.896 -71.368 1.00 30.80 216 THR A O 1
ATOM 1660 N N . GLN A 1 217 ? -11.755 -29.743 -70.046 1.00 36.25 217 GLN A N 1
ATOM 1661 C CA . GLN A 1 217 ? -12.999 -30.213 -69.389 1.00 36.25 217 GLN A CA 1
ATOM 1662 C C . GLN A 1 217 ? -12.625 -31.432 -68.507 1.00 36.25 217 GLN A C 1
ATOM 1664 O O . GLN A 1 217 ? -11.629 -32.090 -68.801 1.00 36.25 217 GLN A O 1
ATOM 1669 N N . GLY A 1 218 ? -13.468 -31.830 -67.539 1.00 32.44 218 GLY A N 1
ATOM 1670 C CA . GLY A 1 218 ? -13.464 -33.220 -67.044 1.00 32.44 218 GLY A CA 1
ATOM 1671 C C . GLY A 1 218 ? -13.955 -33.452 -65.611 1.00 32.44 218 GLY A C 1
ATOM 1672 O O . GLY A 1 218 ? -13.228 -33.225 -64.656 1.00 32.44 218 GLY A O 1
ATOM 1673 N N . TYR A 1 219 ? -15.182 -33.959 -65.489 1.00 33.50 219 TYR A N 1
ATOM 1674 C CA . TYR A 1 219 ? -15.923 -34.344 -64.279 1.00 33.50 219 TYR A CA 1
ATOM 1675 C C . TYR A 1 219 ? -15.319 -35.515 -63.465 1.00 33.50 219 TYR A C 1
ATOM 1677 O O . TYR A 1 219 ? -14.934 -36.519 -64.057 1.00 33.50 219 TYR A O 1
ATOM 1685 N N . LYS A 1 220 ? -15.432 -35.488 -62.123 1.00 34.84 220 LYS A N 1
ATOM 1686 C CA . LYS A 1 220 ? -16.376 -36.277 -61.277 1.00 34.84 220 LYS A CA 1
ATOM 1687 C C . LYS A 1 220 ? -15.983 -36.233 -59.784 1.00 34.84 220 LYS A C 1
ATOM 1689 O O . LYS A 1 220 ? -14.814 -36.216 -59.424 1.00 34.84 220 LYS A O 1
ATOM 1694 N N . THR A 1 221 ? -17.019 -36.199 -58.952 1.00 37.25 221 THR A N 1
ATOM 1695 C CA . THR A 1 221 ? -17.099 -36.072 -57.485 1.00 37.25 221 THR A CA 1
ATOM 1696 C C . THR A 1 221 ? -16.537 -37.259 -56.690 1.00 37.25 221 THR A C 1
ATOM 1698 O O . THR A 1 221 ? -16.572 -38.396 -57.161 1.00 37.25 221 THR A O 1
ATOM 1701 N N . PRO A 1 222 ? -16.147 -37.012 -55.425 1.00 38.97 222 PRO A N 1
ATOM 1702 C CA . PRO A 1 222 ? -16.785 -37.713 -54.308 1.00 38.97 222 PRO A CA 1
ATOM 1703 C C . PRO A 1 222 ? -17.217 -36.796 -53.147 1.00 38.97 222 PRO A C 1
ATOM 1705 O O . PRO A 1 222 ? -16.766 -35.667 -52.981 1.00 38.97 222 PRO A O 1
ATOM 1708 N N . ILE A 1 223 ? -18.171 -37.339 -52.395 1.00 39.94 223 ILE A N 1
ATOM 1709 C CA . ILE A 1 223 ? -19.011 -36.767 -51.339 1.00 39.94 223 ILE A CA 1
ATOM 1710 C C . ILE A 1 223 ? -18.238 -36.634 -50.018 1.00 39.94 223 ILE A C 1
ATOM 1712 O O . ILE A 1 223 ? -17.648 -37.604 -49.555 1.00 39.94 223 ILE A O 1
ATOM 1716 N N . ASN A 1 224 ? -18.298 -35.453 -49.394 1.00 41.78 224 ASN A N 1
ATOM 1717 C CA . ASN A 1 224 ? -17.852 -35.235 -48.016 1.00 41.78 224 ASN A CA 1
ATOM 1718 C C . ASN A 1 224 ? -18.998 -35.548 -47.045 1.00 41.78 224 ASN A C 1
ATOM 1720 O O . ASN A 1 224 ? -20.019 -34.860 -47.026 1.00 41.78 224 ASN A O 1
ATOM 1724 N N . THR A 1 225 ? -18.814 -36.586 -46.236 1.00 37.31 225 THR A N 1
ATOM 1725 C CA . THR A 1 225 ? -19.638 -36.925 -45.072 1.00 37.31 225 THR A CA 1
ATOM 1726 C C . THR A 1 225 ? -19.303 -35.968 -43.926 1.00 37.31 225 THR A C 1
ATOM 1728 O O . THR A 1 225 ? -18.178 -35.971 -43.434 1.00 37.31 225 THR A O 1
ATOM 1731 N N . LEU A 1 226 ? -20.265 -35.147 -43.497 1.00 48.94 226 LEU A N 1
ATOM 1732 C CA . LEU A 1 226 ? -20.142 -34.326 -42.289 1.00 48.94 226 LEU A CA 1
ATOM 1733 C C . LEU A 1 226 ? -20.554 -35.140 -41.049 1.00 48.94 226 LEU A C 1
ATOM 1735 O O . LEU A 1 226 ? -21.557 -35.853 -41.071 1.00 48.94 226 LEU A O 1
ATOM 1739 N N . SER A 1 227 ? -19.762 -35.020 -39.984 1.00 39.84 227 SER A N 1
ATOM 1740 C CA . SER A 1 227 ? -19.959 -35.622 -38.657 1.00 39.84 227 SER A CA 1
ATOM 1741 C C . SER A 1 227 ? -21.263 -35.158 -37.976 1.00 39.84 227 SER A C 1
ATOM 1743 O O . SER A 1 227 ? -21.735 -34.056 -38.264 1.00 39.84 227 SER A O 1
ATOM 1745 N N . PRO A 1 228 ? -21.854 -35.951 -37.056 1.00 41.12 228 PRO A N 1
ATOM 1746 C CA . PRO A 1 228 ? -23.161 -35.652 -36.474 1.00 41.12 228 PRO A CA 1
ATOM 1747 C C . PRO A 1 228 ? -23.148 -34.368 -35.634 1.00 41.12 228 PRO A C 1
ATOM 1749 O O . PRO A 1 228 ? -22.348 -34.202 -34.715 1.00 41.12 228 PRO A O 1
ATOM 1752 N N . THR A 1 229 ? -24.082 -33.468 -35.939 1.00 43.19 229 THR A N 1
ATOM 1753 C CA . THR A 1 229 ? -24.388 -32.280 -35.140 1.00 43.19 229 THR A CA 1
ATOM 1754 C C . THR A 1 229 ? -25.227 -32.689 -33.929 1.00 43.19 229 THR A C 1
ATOM 1756 O O . THR A 1 229 ? -26.348 -33.175 -34.080 1.00 43.19 229 THR A O 1
ATOM 1759 N N . PHE A 1 230 ? -24.703 -32.482 -32.718 1.00 40.34 230 PHE A N 1
ATOM 1760 C CA . PHE A 1 230 ? -25.497 -32.567 -31.492 1.00 40.34 230 PHE A CA 1
ATOM 1761 C C . PHE A 1 230 ? -26.597 -31.499 -31.528 1.00 40.34 230 PHE A C 1
ATOM 1763 O O . PHE A 1 230 ? -26.317 -30.304 -31.577 1.00 40.34 230 PHE A O 1
ATOM 1770 N N . THR A 1 231 ? -27.854 -31.938 -31.510 1.00 40.06 231 THR A N 1
ATOM 1771 C CA . THR A 1 231 ? -29.016 -31.060 -31.344 1.00 40.06 231 THR A CA 1
ATOM 1772 C C . THR A 1 231 ? -29.317 -30.973 -29.852 1.00 40.06 231 THR A C 1
ATOM 1774 O O . THR A 1 231 ? -29.754 -31.957 -29.259 1.00 40.06 231 THR A O 1
ATOM 1777 N N . LEU A 1 232 ? -29.054 -29.824 -29.226 1.00 44.03 232 LEU A N 1
ATOM 1778 C CA . LEU A 1 232 ? -29.512 -29.556 -27.863 1.00 44.03 232 LEU A CA 1
ATOM 1779 C C . LEU A 1 232 ? -30.966 -29.084 -27.924 1.00 44.03 232 LEU A C 1
ATOM 1781 O O . LEU A 1 232 ? -31.257 -27.981 -28.383 1.00 44.03 232 LEU A O 1
ATOM 1785 N N . THR A 1 233 ? -31.880 -29.935 -27.471 1.00 43.81 233 THR A N 1
ATOM 1786 C CA . THR A 1 233 ? -33.280 -29.574 -27.240 1.00 43.81 233 THR A CA 1
ATOM 1787 C C . THR A 1 233 ? -33.350 -28.628 -26.034 1.00 43.81 233 THR A C 1
ATOM 1789 O O . THR A 1 233 ? -32.869 -29.003 -24.962 1.00 43.81 233 THR A O 1
ATOM 1792 N N . PRO A 1 234 ? -33.934 -27.423 -26.142 1.00 42.00 234 PRO A N 1
ATOM 1793 C CA . PRO A 1 234 ? -34.132 -26.568 -24.979 1.00 42.00 234 PRO A CA 1
ATOM 1794 C C . PRO A 1 234 ? -35.182 -27.196 -24.053 1.00 42.00 234 PRO A C 1
ATOM 1796 O O . PRO A 1 234 ? -36.344 -27.358 -24.425 1.00 42.00 234 PRO A O 1
ATOM 1799 N N . SER A 1 235 ? -34.769 -27.553 -22.837 1.00 46.53 235 SER A N 1
ATOM 1800 C CA . SER A 1 235 ? -35.686 -27.854 -21.739 1.00 46.53 235 SER A CA 1
ATOM 1801 C C . SER A 1 235 ? -36.307 -26.539 -21.273 1.00 46.53 235 SER A C 1
ATOM 1803 O O . SER A 1 235 ? -35.599 -25.668 -20.774 1.00 46.53 235 SER A O 1
ATOM 1805 N N . LEU A 1 236 ? -37.618 -26.379 -21.449 1.00 44.56 236 LEU A N 1
ATOM 1806 C CA . LEU A 1 236 ? -38.357 -25.254 -20.881 1.00 44.56 236 LEU A CA 1
ATOM 1807 C C . LEU A 1 236 ? -38.410 -25.425 -19.358 1.00 44.56 236 LEU A C 1
ATOM 1809 O O . LEU A 1 236 ? -39.196 -26.212 -18.834 1.00 44.56 236 LEU A O 1
ATOM 1813 N N . THR A 1 237 ? -37.545 -24.707 -18.649 1.00 51.69 237 THR A N 1
ATOM 1814 C CA . THR A 1 237 ? -37.612 -24.550 -17.194 1.00 51.69 237 THR A CA 1
ATOM 1815 C C . THR A 1 237 ? -38.905 -23.799 -16.842 1.00 51.69 237 THR A C 1
ATOM 1817 O O . THR A 1 237 ? -39.210 -22.802 -17.504 1.00 51.69 237 THR A O 1
ATOM 1820 N N . PRO A 1 238 ? -39.692 -24.239 -15.841 1.00 48.41 238 PRO A N 1
ATOM 1821 C CA . PRO A 1 238 ? -40.893 -23.515 -15.438 1.00 48.41 238 PRO A CA 1
ATOM 1822 C C . PRO A 1 238 ? -40.534 -22.082 -14.999 1.00 48.41 238 PRO A C 1
ATOM 1824 O O . PRO A 1 238 ? -39.492 -21.884 -14.368 1.00 48.41 238 PRO A O 1
ATOM 1827 N N . PRO A 1 239 ? -41.360 -21.074 -15.339 1.00 50.41 239 PRO A N 1
ATOM 1828 C CA . PRO A 1 239 ? -41.080 -19.687 -14.992 1.00 50.41 239 PRO A CA 1
ATOM 1829 C C . PRO A 1 239 ? -41.062 -19.510 -13.464 1.00 50.41 239 PRO A C 1
ATOM 1831 O O . PRO A 1 239 ? -41.873 -20.133 -12.772 1.00 50.41 239 PRO A O 1
ATOM 1834 N N . PRO A 1 240 ? -40.163 -18.6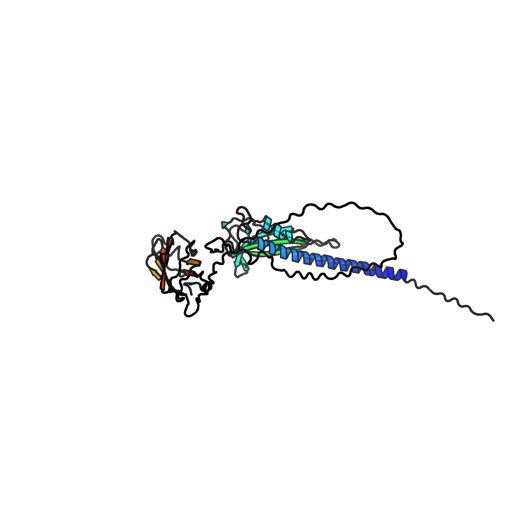66 -12.922 1.00 49.62 240 PRO A N 1
ATOM 1835 C CA . PRO A 1 240 ? -40.085 -18.434 -11.489 1.00 49.62 240 PRO A CA 1
ATOM 1836 C C . PRO A 1 240 ? -41.399 -17.837 -10.980 1.00 49.62 240 PRO A C 1
ATOM 1838 O O . PRO A 1 240 ? -41.936 -16.878 -11.538 1.00 49.62 240 PRO A O 1
ATOM 1841 N N . THR A 1 241 ? -41.913 -18.407 -9.894 1.00 47.12 241 THR A N 1
ATOM 1842 C CA . THR A 1 241 ? -42.954 -17.789 -9.075 1.00 47.12 241 THR A CA 1
ATOM 1843 C C . THR A 1 241 ? -42.445 -16.443 -8.581 1.00 47.12 241 THR A C 1
ATOM 1845 O O . THR A 1 241 ? -41.521 -16.384 -7.771 1.00 47.12 241 THR A O 1
ATOM 1848 N N . TRP A 1 242 ? -43.043 -15.364 -9.083 1.00 45.38 242 TRP A N 1
ATOM 1849 C CA . TRP A 1 242 ? -42.788 -14.002 -8.634 1.00 45.38 242 TRP A CA 1
ATOM 1850 C C . TRP A 1 242 ? -43.191 -13.861 -7.165 1.00 45.38 242 TRP A C 1
ATOM 1852 O O . TRP A 1 242 ? -44.354 -13.633 -6.840 1.00 45.38 242 TRP A O 1
ATOM 1862 N N . THR A 1 243 ? -42.228 -13.985 -6.260 1.00 45.47 243 THR A N 1
ATOM 1863 C CA . THR A 1 243 ? -42.334 -13.377 -4.936 1.00 45.47 243 THR A CA 1
ATOM 1864 C C . THR A 1 243 ? -42.146 -11.878 -5.108 1.00 45.47 243 THR A C 1
ATOM 1866 O O . THR A 1 243 ? -41.126 -11.446 -5.647 1.00 45.47 243 THR A O 1
ATOM 1869 N N . ALA A 1 244 ? -43.132 -11.083 -4.686 1.00 37.03 244 ALA A N 1
ATOM 1870 C CA . ALA A 1 244 ? -43.012 -9.632 -4.674 1.00 37.03 244 ALA A CA 1
ATOM 1871 C C . ALA A 1 244 ? -41.743 -9.239 -3.901 1.00 37.03 244 ALA A C 1
ATOM 1873 O O . ALA A 1 244 ? -41.617 -9.529 -2.712 1.00 37.03 244 ALA A O 1
ATOM 1874 N N . SER A 1 245 ? -40.792 -8.614 -4.595 1.00 46.75 245 SER A N 1
ATOM 1875 C CA . SER A 1 245 ? -39.639 -7.996 -3.955 1.00 46.75 245 SER A CA 1
ATOM 1876 C C . SER A 1 245 ? -40.150 -6.771 -3.205 1.00 46.75 245 SER A C 1
ATOM 1878 O O . SER A 1 245 ? -40.656 -5.824 -3.808 1.00 46.75 245 SER A O 1
ATOM 1880 N N . ILE A 1 246 ? -40.097 -6.828 -1.878 1.00 39.03 246 ILE A N 1
ATOM 1881 C CA . ILE A 1 246 ? -40.290 -5.656 -1.031 1.00 39.03 246 ILE A CA 1
ATOM 1882 C C . ILE A 1 246 ? -39.129 -4.700 -1.299 1.00 39.03 246 ILE A C 1
ATOM 1884 O O . ILE A 1 246 ? -38.024 -4.897 -0.804 1.00 39.03 246 ILE A O 1
ATOM 1888 N N . THR A 1 247 ? -39.374 -3.666 -2.100 1.00 44.69 247 THR A N 1
ATOM 1889 C CA . THR A 1 247 ? -38.477 -2.514 -2.206 1.00 44.69 247 THR A CA 1
ATOM 1890 C C . THR A 1 247 ? -38.312 -1.924 -0.801 1.00 44.69 247 THR A C 1
ATOM 1892 O O . THR A 1 247 ? -39.318 -1.491 -0.231 1.00 44.69 247 THR A O 1
ATOM 1895 N N . PRO A 1 248 ? -37.107 -1.911 -0.199 1.00 48.69 248 PRO A N 1
ATOM 1896 C CA . PRO A 1 248 ? -36.923 -1.292 1.105 1.00 48.69 248 PRO A CA 1
ATOM 1897 C C . PRO A 1 248 ? -37.222 0.203 0.980 1.00 48.69 248 PRO A C 1
ATOM 1899 O O . PRO A 1 248 ? -36.587 0.920 0.205 1.00 48.69 248 PRO A O 1
ATOM 1902 N N . THR A 1 249 ? -38.224 0.674 1.715 1.00 56.16 249 THR A N 1
ATOM 1903 C CA . THR A 1 249 ? -38.536 2.095 1.847 1.00 56.16 249 THR A CA 1
ATOM 1904 C C . THR A 1 249 ? -37.319 2.789 2.459 1.00 56.16 249 THR A C 1
ATOM 1906 O O . THR A 1 249 ? -36.893 2.429 3.553 1.00 56.16 249 THR A O 1
ATOM 1909 N N . LEU A 1 250 ? -36.730 3.754 1.749 1.00 59.09 250 LEU A N 1
ATOM 1910 C CA . LEU A 1 250 ? -35.611 4.551 2.258 1.00 59.09 250 LEU A CA 1
ATOM 1911 C C . LEU A 1 250 ? -36.043 5.298 3.529 1.00 59.09 250 LEU A C 1
ATOM 1913 O O . LEU A 1 250 ? -36.969 6.109 3.482 1.00 59.09 250 LEU A O 1
ATOM 1917 N N . ILE A 1 251 ? -35.372 5.033 4.652 1.00 78.38 251 ILE A N 1
ATOM 1918 C CA . ILE A 1 251 ? -35.598 5.726 5.926 1.00 78.38 251 ILE A CA 1
ATOM 1919 C C . ILE A 1 251 ? -34.696 6.964 5.965 1.00 78.38 251 ILE A C 1
ATOM 1921 O O . ILE A 1 251 ? -33.492 6.868 5.746 1.00 78.38 251 ILE A O 1
ATOM 1925 N N . SER A 1 252 ? -35.259 8.142 6.246 1.00 78.94 252 SER A N 1
ATOM 1926 C CA . SER A 1 252 ? -34.464 9.366 6.418 1.00 78.94 252 SER A CA 1
ATOM 1927 C C . SER A 1 252 ? -33.864 9.418 7.821 1.00 78.94 252 SER A C 1
ATOM 1929 O O . SER A 1 252 ? -34.605 9.532 8.794 1.00 78.94 252 SER A O 1
ATOM 1931 N N . CYS A 1 253 ? -32.535 9.427 7.920 1.00 76.81 253 CYS A N 1
ATOM 1932 C CA . CYS A 1 253 ? -31.796 9.637 9.172 1.00 76.81 253 CYS A CA 1
ATOM 1933 C C . CYS A 1 253 ? -31.233 11.064 9.308 1.00 76.81 253 CYS A C 1
ATOM 1935 O O . CYS A 1 253 ? -30.208 11.284 9.949 1.00 76.81 253 CYS A O 1
ATOM 1937 N N . THR A 1 254 ? -31.894 12.052 8.698 1.00 75.06 254 THR A N 1
ATOM 1938 C CA . THR A 1 254 ? -31.423 13.447 8.660 1.00 75.06 254 THR A CA 1
ATOM 1939 C C . THR A 1 254 ? -32.397 14.417 9.312 1.00 75.06 254 THR A C 1
ATOM 1941 O O . THR A 1 254 ? -33.604 14.179 9.358 1.00 75.06 254 THR A O 1
ATOM 1944 N N . GLY A 1 255 ? -31.872 15.546 9.797 1.00 75.88 255 GLY A N 1
ATOM 1945 C CA . GLY A 1 255 ? -32.682 16.631 10.347 1.00 75.88 255 GLY A CA 1
ATOM 1946 C C . GLY A 1 255 ? -33.537 16.177 11.532 1.00 75.88 255 GLY A C 1
ATOM 1947 O O . GLY A 1 255 ? -33.016 15.648 12.513 1.00 75.88 255 GLY A O 1
ATOM 1948 N N . ILE A 1 256 ? -34.854 16.376 11.436 1.00 73.06 256 ILE A N 1
ATOM 1949 C CA . ILE A 1 256 ? -35.818 16.055 12.503 1.00 73.06 256 ILE A CA 1
ATOM 1950 C C . ILE A 1 256 ? -36.011 14.547 12.735 1.00 73.06 256 ILE A C 1
ATOM 1952 O O . ILE A 1 256 ? -36.462 14.161 13.808 1.00 73.06 256 ILE A O 1
ATOM 1956 N N . THR A 1 257 ? -35.661 13.700 11.761 1.00 81.25 257 THR A N 1
ATOM 1957 C CA . THR A 1 257 ? -35.726 12.232 11.873 1.00 81.25 257 THR A CA 1
ATOM 1958 C C . THR A 1 257 ? -34.347 11.614 12.111 1.00 81.25 257 THR A C 1
ATOM 1960 O O . THR A 1 257 ? -34.115 10.456 11.780 1.00 81.25 257 THR A O 1
ATOM 1963 N N . SER A 1 258 ? -33.402 12.385 12.652 1.00 82.38 258 SER A N 1
ATOM 1964 C CA . SER A 1 258 ? -32.051 11.912 12.960 1.00 82.38 258 SER A CA 1
ATOM 1965 C C . SER A 1 258 ? -32.012 10.957 14.155 1.00 82.38 258 SER A C 1
ATOM 1967 O O . SER A 1 258 ? -32.925 10.903 14.988 1.00 82.38 258 SER A O 1
ATOM 1969 N N . VAL A 1 259 ? -30.922 10.197 14.227 1.00 87.31 259 VAL A N 1
ATOM 1970 C CA . VAL A 1 259 ? -30.535 9.464 15.430 1.00 87.31 259 VAL A CA 1
ATOM 1971 C C . VAL A 1 259 ? -29.508 10.313 16.161 1.00 87.31 259 VAL A C 1
ATOM 1973 O O . VAL A 1 259 ? -28.498 10.692 15.574 1.00 87.31 259 VAL A O 1
ATOM 1976 N N . THR A 1 260 ? -29.778 10.637 17.418 1.00 87.69 260 THR A N 1
ATOM 1977 C CA . THR A 1 260 ? -28.878 11.419 18.270 1.00 87.69 260 THR A CA 1
ATOM 1978 C C . THR A 1 260 ? -28.428 10.586 19.464 1.00 87.69 260 THR A C 1
ATOM 1980 O O . THR A 1 260 ? -28.977 9.514 19.731 1.00 87.69 260 THR A O 1
ATOM 1983 N N . HIS A 1 261 ? -27.425 11.064 20.193 1.00 93.25 261 HIS A N 1
ATOM 1984 C CA . HIS A 1 261 ? -26.957 10.438 21.425 1.00 93.25 261 HIS A CA 1
ATOM 1985 C C . HIS A 1 261 ? -26.776 11.468 22.544 1.00 93.25 261 HIS A C 1
ATOM 1987 O O . HIS A 1 261 ? -26.762 12.676 22.307 1.00 93.25 261 HIS A O 1
ATOM 1993 N N . GLY A 1 262 ? -26.702 10.972 23.777 1.00 89.19 262 GLY A N 1
ATOM 1994 C CA . GLY A 1 262 ? -26.282 11.732 24.950 1.00 89.19 262 GLY A CA 1
ATOM 1995 C C . GLY A 1 262 ? -24.764 11.703 25.136 1.00 89.19 262 GLY A C 1
ATOM 1996 O O . GLY A 1 262 ? -24.037 11.118 24.331 1.00 89.19 262 GLY A O 1
ATOM 1997 N N . ALA A 1 263 ? -24.302 12.324 26.220 1.00 93.06 263 ALA A N 1
ATOM 1998 C CA . ALA A 1 263 ? -22.916 12.210 26.656 1.00 93.06 263 ALA A CA 1
ATOM 1999 C C . ALA A 1 263 ? -22.596 10.775 27.111 1.00 93.06 263 ALA A C 1
ATOM 2001 O O . ALA A 1 263 ? -23.499 10.000 27.443 1.00 93.06 263 ALA A O 1
ATOM 2002 N N . LEU A 1 264 ? -21.304 10.444 27.139 1.00 95.38 264 LEU A N 1
ATOM 2003 C CA . LEU A 1 264 ? -20.833 9.247 27.825 1.00 95.38 264 LEU A CA 1
ATOM 2004 C C . LEU A 1 264 ? -20.994 9.442 29.333 1.00 95.38 264 LEU A C 1
ATOM 2006 O O . LEU A 1 264 ? -20.572 10.455 29.891 1.00 95.38 264 LEU A O 1
ATOM 2010 N N . GLU A 1 265 ? -21.622 8.470 29.981 1.00 95.88 265 GLU A N 1
ATOM 2011 C CA . GLU A 1 265 ? -21.810 8.433 31.427 1.00 95.88 265 GLU A CA 1
ATOM 2012 C C . GLU A 1 265 ? -21.061 7.230 32.002 1.00 95.88 265 GLU A C 1
ATOM 2014 O O . GLU A 1 265 ? -21.095 6.133 31.439 1.00 95.88 265 GLU A O 1
ATOM 2019 N N . PHE A 1 266 ? -20.421 7.431 33.151 1.00 95.19 266 PHE A N 1
ATOM 2020 C CA . PHE A 1 266 ? -19.625 6.417 33.835 1.00 95.19 266 PHE A CA 1
ATOM 2021 C C . PHE A 1 266 ? -20.195 6.207 35.233 1.00 95.19 266 PHE A C 1
ATOM 2023 O O . PHE A 1 266 ? -20.353 7.158 35.999 1.00 95.19 266 PHE A O 1
ATOM 2030 N N . GLU A 1 267 ? -20.543 4.968 35.565 1.00 93.94 267 GLU A N 1
ATOM 2031 C CA . GLU A 1 267 ? -21.053 4.611 36.887 1.00 93.94 267 GLU A CA 1
ATOM 2032 C C . GLU A 1 267 ? -20.536 3.229 37.286 1.00 93.94 267 GLU A C 1
ATOM 2034 O O . GLU A 1 267 ? -20.816 2.231 36.616 1.00 93.94 267 GLU A O 1
ATOM 2039 N N . ASN A 1 268 ? -19.821 3.160 38.410 1.00 93.94 268 ASN A N 1
ATOM 2040 C CA . ASN A 1 268 ? -19.188 1.942 38.915 1.00 93.94 268 ASN A CA 1
ATOM 2041 C C . ASN A 1 268 ? -18.297 1.292 37.848 1.00 93.94 268 ASN A C 1
ATOM 2043 O O . ASN A 1 268 ? -17.291 1.865 37.465 1.00 93.94 268 ASN A O 1
ATOM 2047 N N . ASN A 1 269 ? -18.649 0.103 37.360 1.00 96.12 269 ASN A N 1
ATOM 2048 C CA . ASN A 1 269 ? -17.931 -0.624 36.313 1.00 96.12 269 ASN A CA 1
ATOM 2049 C C . ASN A 1 269 ? -18.579 -0.474 34.930 1.00 96.12 269 ASN A C 1
ATOM 2051 O O . ASN A 1 269 ? -18.404 -1.343 34.081 1.00 96.12 269 ASN A O 1
ATOM 2055 N N . THR A 1 270 ? -19.415 0.545 34.722 1.00 96.50 270 THR A N 1
ATOM 2056 C CA . THR A 1 270 ? -20.215 0.679 33.504 1.00 96.50 270 THR A CA 1
ATOM 2057 C C . THR A 1 270 ? -19.937 2.000 32.801 1.00 96.50 270 THR A C 1
ATOM 2059 O O . THR A 1 270 ? -20.122 3.060 33.394 1.00 96.50 270 THR A O 1
ATOM 2062 N N . MET A 1 271 ? -19.599 1.932 31.514 1.00 96.75 271 MET A N 1
ATOM 2063 C CA . MET A 1 271 ? -19.667 3.060 30.582 1.00 96.75 271 MET A CA 1
ATOM 2064 C C . MET A 1 271 ? -20.963 2.941 29.779 1.00 96.75 271 MET A C 1
ATOM 2066 O O . MET A 1 271 ? -21.258 1.880 29.226 1.00 96.75 271 MET A O 1
ATOM 2070 N N . ARG A 1 272 ? -21.770 4.000 29.710 1.00 96.75 272 ARG A N 1
ATOM 2071 C CA . ARG A 1 272 ? -23.061 3.976 29.008 1.00 96.75 272 ARG A CA 1
ATOM 2072 C C . ARG A 1 272 ? -23.268 5.204 28.135 1.00 96.75 272 ARG A C 1
ATOM 2074 O O . ARG A 1 272 ? -22.745 6.277 28.410 1.00 96.75 272 ARG A O 1
ATOM 2081 N N . MET A 1 273 ? -24.090 5.040 27.104 1.00 97.00 273 MET A N 1
ATOM 2082 C CA . MET A 1 273 ? -24.499 6.124 26.213 1.00 97.00 273 MET A CA 1
ATOM 2083 C C . MET A 1 273 ? -25.989 6.008 25.900 1.00 97.00 273 MET A C 1
ATOM 2085 O O . MET A 1 273 ? -26.469 4.949 25.483 1.00 97.00 273 MET A O 1
ATOM 2089 N N . ASN A 1 274 ? -26.730 7.099 26.094 1.00 96.81 274 ASN A N 1
ATOM 2090 C CA . ASN A 1 274 ? -28.120 7.183 25.651 1.00 96.81 274 ASN A CA 1
ATOM 2091 C C . ASN A 1 274 ? -28.177 7.453 24.142 1.00 96.81 274 ASN A C 1
ATOM 2093 O O . ASN A 1 274 ? -27.431 8.280 23.632 1.00 96.81 274 ASN A O 1
ATOM 2097 N N . ILE A 1 275 ? -29.087 6.791 23.439 1.00 96.44 275 ILE A N 1
ATOM 2098 C CA . ILE A 1 275 ? -29.323 6.890 21.999 1.00 96.44 275 ILE A CA 1
ATOM 2099 C C . ILE A 1 275 ? -30.804 7.191 21.790 1.00 96.44 275 ILE A C 1
ATOM 2101 O O . ILE A 1 275 ? -31.665 6.449 22.269 1.00 96.44 275 ILE A O 1
ATOM 2105 N N . VAL A 1 276 ? -31.106 8.252 21.045 1.00 94.50 276 VAL A N 1
ATOM 2106 C CA . VAL A 1 276 ? -32.468 8.676 20.718 1.00 94.50 276 VAL A CA 1
ATOM 2107 C C . VAL A 1 276 ? -32.699 8.529 19.221 1.00 94.50 276 VAL A C 1
ATOM 2109 O O . VAL A 1 276 ? -32.126 9.246 18.405 1.00 94.50 276 VAL A O 1
ATOM 2112 N N . ASN A 1 277 ? -33.572 7.599 18.851 1.00 94.88 277 ASN A N 1
ATOM 2113 C CA . ASN A 1 277 ? -33.933 7.330 17.467 1.00 94.88 277 ASN A CA 1
ATOM 2114 C C . ASN A 1 277 ? -35.282 7.972 17.110 1.00 94.88 277 ASN A C 1
ATOM 2116 O O . ASN A 1 277 ? -36.342 7.441 17.459 1.00 94.88 277 ASN A O 1
ATOM 2120 N N . ASN A 1 278 ? -35.235 9.074 16.356 1.00 91.81 278 ASN A N 1
ATOM 2121 C CA . ASN A 1 278 ? -36.420 9.809 15.899 1.00 91.81 278 ASN A CA 1
ATOM 2122 C C . ASN A 1 278 ? -36.880 9.421 14.483 1.00 91.81 278 ASN A C 1
ATOM 2124 O O . ASN A 1 278 ? -37.738 10.088 13.909 1.00 91.81 278 ASN A O 1
ATOM 2128 N N . THR A 1 279 ? -36.347 8.341 13.903 1.00 89.44 279 THR A N 1
ATOM 2129 C CA . THR A 1 279 ? -36.730 7.902 12.546 1.00 89.44 279 THR A CA 1
ATOM 2130 C C . THR A 1 279 ? -38.149 7.341 12.464 1.00 89.44 279 THR A C 1
ATOM 2132 O O . THR A 1 279 ? -38.682 7.181 11.370 1.00 89.44 279 THR A O 1
ATOM 2135 N N . GLY A 1 280 ? -38.755 6.993 13.606 1.00 88.50 280 GLY A N 1
ATOM 2136 C CA . GLY A 1 280 ? -40.037 6.284 13.658 1.00 88.50 280 GLY A CA 1
ATOM 2137 C C . GLY A 1 280 ? -39.948 4.806 13.257 1.00 88.50 280 GLY A C 1
ATOM 2138 O O . GLY A 1 280 ? -40.964 4.113 13.254 1.00 88.50 280 GLY A O 1
ATOM 2139 N N . HIS A 1 281 ? -38.744 4.300 12.969 1.00 89.00 281 HIS A N 1
ATOM 2140 C CA . HIS A 1 281 ? -38.495 2.917 12.577 1.00 89.00 281 HIS A CA 1
ATOM 2141 C C . HIS A 1 281 ? -37.399 2.272 13.432 1.00 89.00 281 HIS A C 1
ATOM 2143 O O . HIS A 1 281 ? -36.508 2.940 13.954 1.00 89.00 281 HIS A O 1
ATOM 2149 N N . ARG A 1 282 ? -37.456 0.944 13.577 1.00 90.31 282 ARG A N 1
ATOM 2150 C CA . ARG A 1 282 ? -36.370 0.169 14.189 1.00 90.31 282 ARG A CA 1
ATOM 2151 C C . ARG A 1 282 ? -35.189 0.138 13.220 1.00 90.31 282 ARG A C 1
ATOM 2153 O O . ARG A 1 282 ? -35.381 -0.214 12.058 1.00 90.31 282 ARG A O 1
ATOM 2160 N N . LEU A 1 283 ? -33.994 0.475 13.697 1.00 91.06 283 LEU A N 1
ATOM 2161 C CA . LEU A 1 283 ? -32.785 0.501 12.872 1.00 91.06 283 LEU A CA 1
ATOM 2162 C C . LEU A 1 283 ? -31.882 -0.680 13.218 1.00 91.06 283 LEU A C 1
ATOM 2164 O O . LEU A 1 283 ? -31.694 -1.007 14.386 1.00 91.06 283 LEU A O 1
ATOM 2168 N N . ASN A 1 284 ? -31.304 -1.303 12.202 1.00 90.06 284 ASN A N 1
ATOM 2169 C CA . ASN A 1 284 ? -30.286 -2.335 12.359 1.00 90.06 284 ASN A CA 1
ATOM 2170 C C . ASN A 1 284 ? -28.895 -1.698 12.447 1.00 90.06 284 ASN A C 1
ATOM 2172 O O . ASN A 1 284 ? -28.562 -0.821 11.643 1.00 90.06 284 ASN A O 1
ATOM 2176 N N . VAL A 1 285 ? -28.093 -2.151 13.410 1.00 89.44 285 VAL A N 1
ATOM 2177 C CA . VAL A 1 285 ? -26.680 -1.779 13.552 1.00 89.44 285 VAL A CA 1
ATOM 2178 C C . VAL A 1 285 ? -25.829 -2.687 12.671 1.00 89.44 285 VAL A C 1
ATOM 2180 O O . VAL A 1 285 ? -26.080 -3.887 12.572 1.00 89.44 285 VAL A O 1
ATOM 2183 N N . ALA A 1 286 ? -24.838 -2.103 12.007 1.00 83.25 286 ALA A N 1
ATOM 2184 C CA . ALA A 1 286 ? -23.821 -2.829 11.259 1.00 83.25 286 ALA A CA 1
ATOM 2185 C C . ALA A 1 286 ? -22.607 -3.153 12.136 1.00 83.25 286 ALA A C 1
ATOM 2187 O O . ALA A 1 286 ? -22.039 -4.229 12.004 1.00 83.25 286 ALA A O 1
ATOM 2188 N N . GLN A 1 287 ? -22.215 -2.237 13.024 1.00 87.31 287 GLN A N 1
ATOM 2189 C CA . GLN A 1 287 ? -21.028 -2.390 13.860 1.00 87.31 287 GLN A CA 1
ATOM 2190 C C . GLN A 1 287 ? -21.111 -1.512 15.108 1.00 87.31 287 GLN A C 1
ATOM 2192 O O . GLN A 1 287 ? -21.661 -0.410 15.066 1.00 87.31 287 GLN A O 1
ATOM 2197 N N . VAL A 1 288 ? -20.497 -1.991 16.189 1.00 91.19 288 VAL A N 1
ATOM 2198 C CA . VAL A 1 288 ? -20.200 -1.210 17.391 1.00 91.19 288 VAL A CA 1
ATOM 2199 C C . VAL A 1 288 ? -18.683 -1.183 17.570 1.00 91.19 288 VAL A C 1
ATOM 2201 O O . VAL A 1 288 ? -18.037 -2.230 17.571 1.00 91.19 288 VAL A O 1
ATOM 2204 N N . TYR A 1 289 ? -18.127 0.015 17.686 1.00 91.56 289 TYR A N 1
ATOM 2205 C CA . TYR A 1 289 ? -16.743 0.284 18.059 1.00 91.56 289 TYR A CA 1
ATOM 2206 C C . TYR A 1 289 ? -16.732 0.974 19.415 1.00 91.56 289 TYR A C 1
ATOM 2208 O O . TYR A 1 289 ? -17.578 1.837 19.672 1.00 91.56 289 TYR A O 1
ATOM 2216 N N . VAL A 1 290 ? -15.777 0.599 20.255 1.00 92.94 290 VAL A N 1
ATOM 2217 C CA . VAL A 1 290 ? -15.577 1.187 21.574 1.00 92.94 290 VAL A CA 1
ATOM 2218 C C . VAL A 1 290 ? -14.089 1.380 21.846 1.00 92.94 290 VAL A C 1
ATOM 2220 O O . VAL A 1 290 ? -13.283 0.520 21.511 1.00 92.94 290 VAL A O 1
ATOM 2223 N N . GLU A 1 291 ? -13.746 2.510 22.445 1.00 92.44 291 GLU A N 1
ATOM 2224 C CA . GLU A 1 291 ? -12.403 2.907 22.871 1.00 92.44 291 GLU A CA 1
ATOM 2225 C C . GLU A 1 291 ? -12.465 3.296 24.348 1.00 92.44 291 GLU A C 1
ATOM 2227 O O . GLU A 1 291 ? -13.436 3.941 24.766 1.00 92.44 291 GLU A O 1
ATOM 2232 N N . TRP A 1 292 ? -11.493 2.837 25.138 1.00 92.94 292 TRP A N 1
ATOM 2233 C CA . TRP A 1 292 ? -11.451 3.062 26.583 1.00 92.94 292 TRP A CA 1
ATOM 2234 C C . TRP A 1 292 ? -10.019 3.041 27.128 1.00 92.94 292 TRP A C 1
ATOM 2236 O O . TRP A 1 292 ? -9.112 2.443 26.545 1.00 92.94 292 TRP A O 1
ATOM 2246 N N . ASN A 1 293 ? -9.847 3.637 28.307 1.00 89.31 293 ASN A N 1
ATOM 2247 C CA . ASN A 1 293 ? -8.605 3.642 29.073 1.00 89.31 293 ASN A CA 1
ATOM 2248 C C . ASN A 1 293 ? -8.341 2.252 29.691 1.00 89.31 293 ASN A C 1
ATOM 2250 O O . ASN A 1 293 ? -8.634 1.986 30.858 1.00 89.31 293 ASN A O 1
ATOM 2254 N N . HIS A 1 294 ? -7.879 1.316 28.866 1.00 90.81 294 HIS A N 1
ATOM 2255 C CA . HIS A 1 294 ? -7.686 -0.088 29.238 1.00 90.81 294 HIS A CA 1
ATOM 2256 C C . HIS A 1 294 ? -6.546 -0.330 30.240 1.00 90.81 294 HIS A C 1
ATOM 2258 O O . HIS A 1 294 ? -6.608 -1.289 31.002 1.00 90.81 294 HIS A O 1
ATOM 2264 N N . ASP A 1 295 ? -5.515 0.509 30.264 1.00 88.88 295 ASP A N 1
ATOM 2265 C CA . ASP A 1 295 ? -4.288 0.344 31.051 1.00 88.88 295 ASP A CA 1
ATOM 2266 C C . ASP A 1 295 ? -4.293 1.147 32.357 1.00 88.88 295 ASP A C 1
ATOM 2268 O O . ASP A 1 295 ? -3.699 0.710 33.347 1.00 88.88 295 ASP A O 1
ATOM 2272 N N . ASN A 1 296 ? -4.983 2.291 32.387 1.00 90.38 296 ASN A N 1
ATOM 2273 C CA . ASN A 1 296 ? -5.059 3.176 33.549 1.00 90.38 296 ASN A CA 1
ATOM 2274 C C . ASN A 1 296 ? -6.487 3.546 33.978 1.00 90.38 296 ASN A C 1
ATOM 2276 O O . ASN A 1 296 ? -6.666 4.521 34.712 1.00 90.38 296 ASN A O 1
ATOM 2280 N N . GLY A 1 297 ? -7.501 2.795 33.547 1.00 89.88 297 GLY A N 1
ATOM 2281 C CA . GLY A 1 297 ? -8.905 3.132 33.784 1.00 89.88 297 GLY A CA 1
ATOM 2282 C C . GLY A 1 297 ? -9.434 2.859 35.199 1.00 89.88 297 GLY A C 1
ATOM 2283 O O . GLY A 1 297 ? -10.476 3.408 35.584 1.00 89.88 297 GLY A O 1
ATOM 2284 N N . HIS A 1 298 ? -8.729 2.055 36.004 1.00 94.25 298 HIS A N 1
ATOM 2285 C CA . HIS A 1 298 ? -9.085 1.775 37.399 1.00 94.25 298 HIS A CA 1
ATOM 2286 C C . HIS A 1 298 ? -8.135 2.460 38.398 1.00 94.25 298 HIS A C 1
ATOM 2288 O O . HIS A 1 298 ? -6.917 2.348 38.296 1.00 94.25 298 HIS A O 1
ATOM 2294 N N . ASP A 1 299 ? -8.696 3.124 39.415 1.00 89.69 299 ASP A N 1
ATOM 2295 C CA . ASP A 1 299 ? -7.946 3.701 40.546 1.00 89.69 299 ASP A CA 1
ATOM 2296 C C . ASP A 1 299 ? -7.906 2.701 41.716 1.00 89.69 299 ASP A C 1
ATOM 2298 O O . ASP A 1 299 ? -8.635 2.821 42.706 1.00 89.69 299 ASP A O 1
ATOM 2302 N N . GLY A 1 300 ? -7.120 1.637 41.545 1.00 88.31 300 GLY A N 1
ATOM 2303 C CA . GLY A 1 300 ? -6.963 0.551 42.512 1.00 88.31 300 GLY A CA 1
ATOM 2304 C C . GLY A 1 300 ? -5.597 -0.129 42.412 1.00 88.31 300 GLY A C 1
ATOM 2305 O O . GLY A 1 300 ? -4.671 0.393 41.799 1.00 88.31 300 GLY A O 1
ATOM 2306 N N . ASN A 1 301 ? -5.451 -1.306 43.033 1.00 89.44 301 ASN A N 1
ATOM 2307 C CA . ASN A 1 301 ? -4.179 -2.046 43.012 1.00 89.44 301 ASN A CA 1
ATOM 2308 C C . ASN A 1 301 ? -3.796 -2.530 41.603 1.00 89.44 301 ASN A C 1
ATOM 2310 O O . ASN A 1 301 ? -2.610 -2.639 41.302 1.00 89.44 301 ASN A O 1
ATOM 2314 N N . ASP A 1 302 ? -4.796 -2.848 40.781 1.00 91.69 302 ASP A N 1
ATOM 2315 C CA . ASP A 1 302 ? -4.638 -3.229 39.381 1.00 91.69 302 ASP A CA 1
ATOM 2316 C C . ASP A 1 302 ? -5.318 -2.165 38.507 1.00 91.69 302 ASP A C 1
ATOM 2318 O O . ASP A 1 302 ? -6.546 -2.083 38.527 1.00 91.69 302 ASP A O 1
ATOM 2322 N N . PRO A 1 303 ? -4.558 -1.329 37.781 1.00 90.31 303 PRO A N 1
ATOM 2323 C CA . PRO A 1 303 ? -5.125 -0.228 37.012 1.00 90.31 303 PRO A CA 1
ATOM 2324 C C . PRO A 1 303 ? -5.814 -0.675 35.712 1.00 90.31 303 PRO A C 1
ATOM 2326 O O . PRO A 1 303 ? -6.468 0.144 35.061 1.00 90.31 303 PRO A O 1
ATOM 2329 N N . THR A 1 304 ? -5.695 -1.957 35.344 1.00 91.19 304 THR A N 1
ATOM 2330 C CA . THR A 1 304 ? -6.208 -2.484 34.079 1.00 91.19 304 THR A CA 1
ATOM 2331 C C . THR A 1 304 ? -7.731 -2.649 34.074 1.00 91.19 304 THR A C 1
ATOM 2333 O O . THR A 1 304 ? -8.360 -3.092 35.044 1.00 91.19 304 THR A O 1
ATOM 2336 N N . LEU A 1 305 ? -8.338 -2.315 32.935 1.00 91.19 305 LEU A N 1
ATOM 2337 C CA . LEU A 1 305 ? -9.758 -2.471 32.656 1.00 91.19 305 LEU A CA 1
ATOM 2338 C C . LEU A 1 305 ? -9.980 -3.340 31.428 1.00 91.19 305 LEU A C 1
ATOM 2340 O O . LEU A 1 305 ? -9.603 -2.999 30.306 1.00 91.19 305 LEU A O 1
ATOM 2344 N N . HIS A 1 306 ? -10.689 -4.435 31.659 1.00 92.81 306 HIS A N 1
ATOM 2345 C CA . HIS A 1 306 ? -11.092 -5.370 30.628 1.00 92.81 306 HIS A CA 1
ATOM 2346 C C . HIS A 1 306 ? -12.576 -5.206 30.332 1.00 92.81 306 HIS A C 1
ATOM 2348 O O . HIS A 1 306 ? -13.402 -5.161 31.253 1.00 92.81 306 HIS A O 1
ATOM 2354 N N . LEU A 1 307 ? -12.932 -5.153 29.052 1.00 94.69 307 LEU A N 1
ATOM 2355 C CA . LEU A 1 307 ? -14.325 -5.136 28.633 1.00 94.69 307 LEU A CA 1
ATOM 2356 C C . LEU A 1 307 ? -14.890 -6.560 28.686 1.00 94.69 307 LEU A C 1
ATOM 2358 O O . LEU A 1 307 ? -14.437 -7.446 27.965 1.00 94.69 307 LEU A O 1
ATOM 2362 N N . THR A 1 308 ? -15.913 -6.765 29.516 1.00 96.50 308 THR A N 1
ATOM 2363 C CA . THR A 1 308 ? -16.458 -8.107 29.799 1.00 96.50 308 THR A CA 1
ATOM 2364 C C . THR A 1 308 ? -17.829 -8.349 29.183 1.00 96.50 308 THR A C 1
ATOM 2366 O O . THR A 1 308 ? -18.185 -9.475 28.824 1.00 96.50 308 THR A O 1
ATOM 2369 N N . GLN A 1 309 ? -18.636 -7.296 29.052 1.00 97.12 309 GLN A N 1
ATOM 2370 C CA . GLN A 1 309 ? -20.000 -7.432 28.563 1.00 97.12 309 GLN A CA 1
ATOM 2371 C C . GLN A 1 309 ? -20.504 -6.141 27.925 1.00 97.12 309 GLN A C 1
ATOM 2373 O O . GLN A 1 309 ? -20.188 -5.042 28.369 1.00 97.12 309 GLN A O 1
ATOM 2378 N N . ILE A 1 310 ? -21.358 -6.275 26.913 1.00 97.62 310 ILE A N 1
ATOM 2379 C CA . ILE A 1 310 ? -22.136 -5.169 26.352 1.00 97.62 310 ILE A CA 1
ATOM 2380 C C . ILE A 1 310 ? -2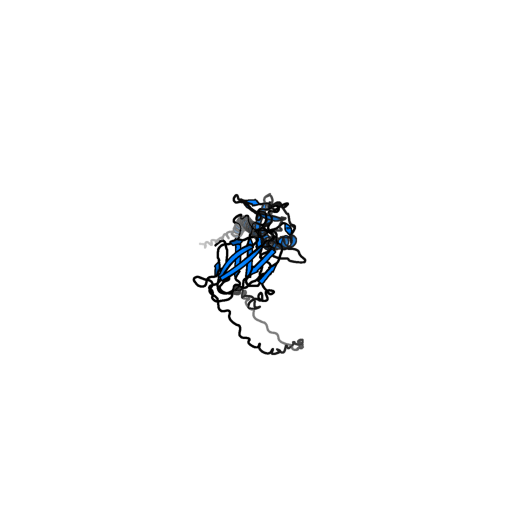3.604 -5.570 26.368 1.00 97.62 310 ILE A C 1
ATOM 2382 O O . ILE A 1 310 ? -23.949 -6.684 25.976 1.00 97.62 310 ILE A O 1
ATOM 2386 N N . LEU A 1 311 ? -24.474 -4.668 26.812 1.00 96.56 311 LEU A N 1
ATOM 2387 C CA . LEU A 1 311 ? -25.917 -4.870 26.846 1.00 96.56 311 LEU A CA 1
ATOM 2388 C C . LEU A 1 311 ? -26.624 -3.730 26.118 1.00 96.56 311 LEU A C 1
ATOM 2390 O O . LEU A 1 311 ? -26.495 -2.561 26.490 1.00 96.56 311 LEU A O 1
ATOM 2394 N N . TYR A 1 312 ? -27.429 -4.078 25.118 1.00 96.75 312 TYR A N 1
ATOM 2395 C CA . TYR A 1 312 ? -28.285 -3.124 24.426 1.00 96.75 312 TYR A CA 1
ATOM 2396 C C . TYR A 1 312 ? -29.597 -3.768 23.992 1.00 96.75 312 TYR A C 1
ATOM 2398 O O . TYR A 1 312 ? -29.609 -4.764 23.274 1.00 96.75 312 TYR A O 1
ATOM 2406 N N . ASN A 1 313 ? -30.719 -3.180 24.416 1.00 88.88 313 ASN A N 1
ATOM 2407 C CA . ASN A 1 313 ? -32.065 -3.580 23.992 1.00 88.88 313 ASN A CA 1
ATOM 2408 C C . ASN A 1 313 ? -32.343 -5.101 24.115 1.00 88.88 313 ASN A C 1
ATOM 2410 O O . ASN A 1 313 ? -32.897 -5.724 23.210 1.00 88.88 313 ASN A O 1
ATOM 2414 N N . GLY A 1 314 ? -31.913 -5.709 25.226 1.00 85.62 314 GLY A N 1
ATOM 2415 C CA . GLY A 1 314 ? -32.089 -7.141 25.505 1.00 85.62 314 GLY A CA 1
ATOM 2416 C C . GLY A 1 314 ? -31.112 -8.076 24.781 1.00 85.62 314 GLY A C 1
ATOM 2417 O O . GLY A 1 314 ? -31.156 -9.281 25.019 1.00 85.62 314 GLY A O 1
ATOM 2418 N N . GLN A 1 315 ? -30.227 -7.548 23.933 1.00 91.69 315 GLN A N 1
ATOM 2419 C CA . GLN A 1 315 ? -29.124 -8.294 23.337 1.00 91.69 315 GLN A CA 1
ATOM 2420 C C . GLN A 1 315 ? -27.854 -8.100 24.161 1.00 91.69 315 GLN A C 1
ATOM 2422 O O . GLN A 1 315 ? -27.544 -6.985 24.584 1.00 91.69 315 GLN A O 1
ATOM 2427 N N . THR A 1 316 ? -27.116 -9.191 24.346 1.00 95.12 316 THR A N 1
ATOM 2428 C CA . THR A 1 316 ? -25.884 -9.221 25.130 1.00 95.12 316 THR A CA 1
ATOM 2429 C C . THR A 1 316 ? -24.732 -9.705 24.265 1.00 95.12 316 THR A C 1
ATOM 2431 O O . THR A 1 316 ? -24.875 -10.687 23.537 1.00 95.12 316 THR A O 1
ATOM 2434 N N . TRP A 1 317 ? -23.593 -9.035 24.376 1.00 96.25 317 TRP A N 1
ATOM 2435 C CA . TRP A 1 317 ? -22.289 -9.558 23.983 1.00 96.25 317 TRP A CA 1
ATOM 2436 C C . TRP A 1 317 ? -21.462 -9.819 25.239 1.00 96.25 317 TRP A C 1
ATOM 2438 O O . TRP A 1 317 ? -21.588 -9.084 26.219 1.00 96.25 317 TRP A O 1
ATOM 2448 N N . SER A 1 318 ? -20.637 -10.859 25.211 1.00 94.44 318 SER A N 1
ATOM 2449 C CA . SER A 1 318 ? -19.763 -11.254 26.316 1.00 94.44 318 SER A CA 1
ATOM 2450 C C . SER A 1 318 ? -18.369 -11.551 25.775 1.00 94.44 318 SER A C 1
ATOM 2452 O O . SER A 1 318 ? -18.252 -12.181 24.724 1.00 94.44 318 SER A O 1
ATOM 2454 N N . GLY A 1 319 ? -17.345 -11.128 26.508 1.00 88.19 319 GLY A N 1
ATOM 2455 C CA . GLY A 1 319 ? -15.935 -11.307 26.170 1.00 88.19 319 GLY A CA 1
ATOM 2456 C C . GLY A 1 319 ? -15.042 -11.047 27.384 1.00 88.19 319 GLY A C 1
ATOM 2457 O O . GLY A 1 319 ? -15.537 -10.968 28.507 1.00 88.19 319 GLY A O 1
ATOM 2458 N N . ASP A 1 320 ? -13.740 -10.939 27.153 1.00 91.31 320 ASP A N 1
ATOM 2459 C CA . ASP A 1 320 ? -12.748 -10.481 28.132 1.00 91.31 320 ASP A CA 1
ATOM 2460 C C . ASP A 1 320 ? -11.607 -9.821 27.355 1.00 91.31 320 ASP A C 1
ATOM 2462 O O . ASP A 1 320 ? -10.628 -10.462 26.981 1.00 91.31 320 ASP A O 1
ATOM 2466 N N . GLU A 1 321 ? -11.815 -8.559 26.992 1.00 90.00 321 GLU A N 1
ATOM 2467 C CA . GLU A 1 321 ? -10.952 -7.855 26.046 1.00 90.00 321 GLU A CA 1
ATOM 2468 C C . GLU A 1 321 ? -10.087 -6.825 26.767 1.00 90.00 321 GLU A C 1
ATOM 2470 O O . GLU A 1 321 ? -10.608 -5.941 27.451 1.00 90.00 321 GLU A O 1
ATOM 2475 N N . PHE A 1 322 ? -8.772 -6.921 26.567 1.00 87.12 322 PHE A N 1
ATOM 2476 C CA . PHE A 1 322 ? -7.767 -5.968 27.035 1.00 87.12 322 PHE A CA 1
ATOM 2477 C C . PHE A 1 322 ? -7.079 -5.330 25.829 1.00 87.12 322 PHE A C 1
ATOM 2479 O O . PHE A 1 322 ? -6.129 -5.871 25.266 1.00 87.12 322 PHE A O 1
ATOM 2486 N N . SER A 1 323 ? -7.615 -4.198 25.386 1.00 79.25 323 SER A N 1
ATOM 2487 C CA . SER A 1 323 ? -7.149 -3.466 24.210 1.00 79.25 323 SER A CA 1
ATOM 2488 C C . SER A 1 323 ? -7.569 -2.003 24.351 1.00 79.25 323 SER A C 1
ATOM 2490 O O . SER A 1 323 ? -8.636 -1.757 24.909 1.00 79.25 323 SER A O 1
ATOM 2492 N N . PRO A 1 324 ? -6.808 -1.026 23.826 1.00 73.44 324 PRO A N 1
ATOM 2493 C CA . PRO A 1 324 ? -7.227 0.379 23.840 1.00 73.44 324 PRO A CA 1
ATOM 2494 C C . PRO A 1 324 ? -8.542 0.611 23.085 1.00 73.44 324 PRO A C 1
ATOM 2496 O O . PRO A 1 324 ? -9.278 1.552 23.367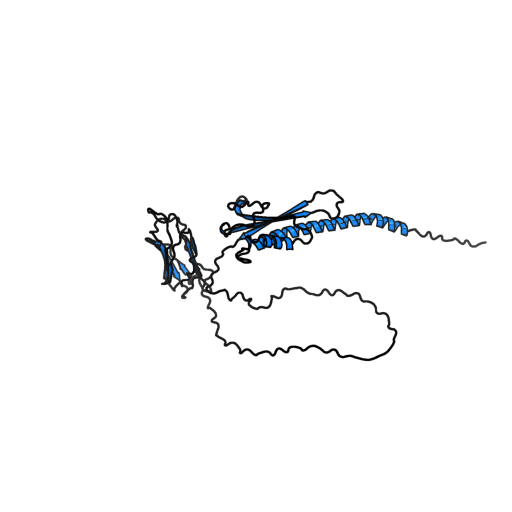 1.00 73.44 324 PRO A O 1
ATOM 2499 N N . SER A 1 325 ? -8.863 -0.254 22.119 1.00 87.75 325 SER A N 1
ATOM 2500 C CA . SER A 1 325 ? -10.135 -0.219 21.402 1.00 87.75 325 SER A CA 1
ATOM 2501 C C . SER A 1 325 ? -10.574 -1.596 20.919 1.00 87.75 325 SER A C 1
ATOM 2503 O O . SER A 1 325 ? -9.775 -2.529 20.800 1.00 87.75 325 SER A O 1
ATOM 2505 N N . LEU A 1 326 ? -11.862 -1.727 20.614 1.00 83.81 326 LEU A N 1
ATOM 2506 C CA . LEU A 1 326 ? -12.460 -2.960 20.129 1.00 83.81 326 LEU A CA 1
ATOM 2507 C C . LEU A 1 326 ? -13.563 -2.680 19.112 1.00 83.81 326 LEU A C 1
ATOM 2509 O O . LEU A 1 326 ? -14.510 -1.930 19.360 1.00 83.81 326 LEU A O 1
ATOM 2513 N N . PHE A 1 327 ? -13.499 -3.398 17.995 1.00 84.75 327 PHE A N 1
ATOM 2514 C CA . PHE A 1 327 ? -14.663 -3.638 17.154 1.00 84.75 327 PHE A CA 1
ATOM 2515 C C . PHE A 1 327 ? -15.375 -4.891 17.642 1.00 84.75 327 PHE A C 1
ATOM 2517 O O . PHE A 1 327 ? -14.834 -5.987 17.536 1.00 84.75 327 PHE A O 1
ATOM 2524 N N . VAL A 1 328 ? -16.585 -4.731 18.174 1.00 85.31 328 VAL A N 1
ATOM 2525 C CA . VAL A 1 328 ? -17.289 -5.813 18.868 1.00 85.31 328 VAL A CA 1
ATOM 2526 C C . VAL A 1 328 ? -17.677 -6.910 17.865 1.00 85.31 328 VAL A C 1
ATOM 2528 O O . VAL A 1 328 ? -18.530 -6.674 16.997 1.00 85.31 328 VAL A O 1
ATOM 2531 N N . PRO A 1 329 ? -17.084 -8.115 17.948 1.00 80.88 329 PRO A N 1
ATOM 2532 C CA . PRO A 1 329 ? -17.326 -9.158 16.965 1.00 80.88 329 PRO A CA 1
ATOM 2533 C C . PRO A 1 329 ? -18.728 -9.745 17.134 1.00 80.88 329 PRO A C 1
ATOM 2535 O O . PRO A 1 329 ? -19.204 -9.962 18.248 1.00 80.88 329 PRO A O 1
ATOM 2538 N N . ALA A 1 330 ? -19.385 -10.031 16.008 1.00 83.31 330 ALA A N 1
ATOM 2539 C CA . ALA A 1 330 ? -20.694 -10.685 15.956 1.00 83.31 330 ALA A CA 1
ATOM 2540 C C . ALA A 1 330 ? -21.812 -10.010 16.790 1.00 83.31 330 ALA A C 1
ATOM 2542 O O . ALA A 1 330 ? -22.787 -10.663 17.168 1.00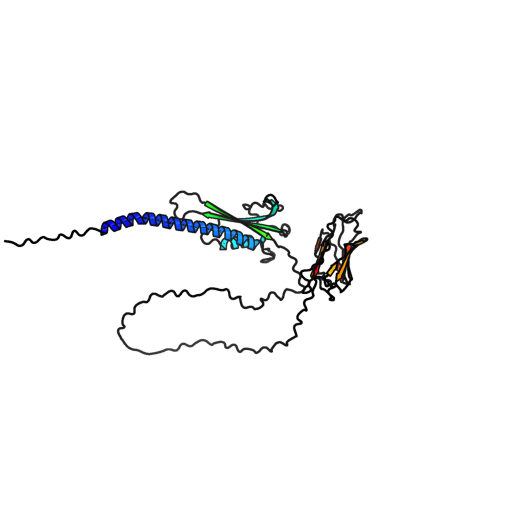 83.31 330 ALA A O 1
ATOM 2543 N N . TYR A 1 331 ? -21.711 -8.703 17.059 1.00 88.69 331 TYR A N 1
ATOM 2544 C CA . TYR A 1 331 ? -22.698 -7.955 17.838 1.00 88.69 331 TYR A CA 1
ATOM 2545 C C . TYR A 1 331 ? -23.422 -6.906 16.987 1.00 88.69 331 TYR A C 1
ATOM 2547 O O . TYR A 1 331 ? -22.916 -5.816 16.729 1.00 88.69 331 TYR A O 1
ATOM 2555 N N . TYR A 1 332 ? -24.644 -7.246 16.571 1.00 91.69 332 TYR A N 1
ATOM 2556 C CA . TYR A 1 332 ? -25.467 -6.439 15.659 1.00 91.69 332 TYR A CA 1
ATOM 2557 C C . TYR A 1 332 ? -26.833 -6.119 16.273 1.00 91.69 332 TYR A C 1
ATOM 2559 O O . TYR A 1 332 ? -27.852 -6.666 15.840 1.00 91.69 332 TYR A O 1
ATOM 2567 N N . PRO A 1 333 ? -26.890 -5.300 17.333 1.00 92.69 333 PRO A N 1
ATOM 2568 C CA . PRO A 1 333 ? -28.154 -5.023 17.984 1.00 92.69 333 PRO A CA 1
ATOM 2569 C C . PRO A 1 333 ? -29.049 -4.130 17.125 1.00 92.69 333 PRO A C 1
ATOM 2571 O O . PRO A 1 333 ? -28.615 -3.470 16.184 1.00 92.69 333 PRO A O 1
ATOM 2574 N N . ALA A 1 334 ? -30.334 -4.090 17.449 1.00 92.88 334 ALA A N 1
ATOM 2575 C CA . ALA A 1 334 ? -31.264 -3.204 16.766 1.00 92.88 334 ALA A CA 1
ATOM 2576 C C . ALA A 1 334 ? -31.655 -2.036 17.671 1.00 92.88 334 ALA A C 1
ATOM 2578 O O . ALA A 1 334 ? -32.118 -2.247 18.796 1.00 92.88 334 ALA A O 1
ATOM 2579 N N . ILE A 1 335 ? -31.529 -0.822 17.142 1.00 94.81 335 ILE A N 1
ATOM 2580 C CA . ILE A 1 335 ? -31.892 0.430 17.798 1.00 94.81 335 ILE A CA 1
ATOM 2581 C C . ILE A 1 335 ? -33.424 0.557 17.757 1.00 94.81 335 ILE A C 1
ATOM 2583 O O . ILE A 1 335 ? -34.005 0.652 16.666 1.00 94.81 335 ILE A O 1
ATOM 2587 N N . PRO A 1 336 ? -34.115 0.523 18.912 1.00 94.94 336 PRO A N 1
ATOM 2588 C CA . PRO A 1 336 ? -35.557 0.729 18.964 1.00 94.94 336 PRO A CA 1
ATOM 2589 C C . PRO A 1 336 ? -35.903 2.188 18.638 1.00 94.94 336 PRO A C 1
ATOM 2591 O O . PRO A 1 336 ? -35.037 3.055 18.601 1.00 94.94 336 PRO A O 1
ATOM 2594 N N . THR A 1 337 ? -37.175 2.476 18.377 1.00 93.56 337 THR A N 1
ATOM 2595 C CA . THR A 1 337 ? -37.653 3.861 18.252 1.00 93.56 337 THR A CA 1
ATOM 2596 C C . THR A 1 337 ? -37.668 4.546 19.616 1.00 93.56 337 THR A C 1
ATOM 2598 O O . THR A 1 337 ? -38.069 3.923 20.599 1.00 93.56 337 THR A O 1
ATOM 2601 N N . GLY A 1 338 ? -37.326 5.833 19.672 1.00 92.94 338 GLY A N 1
ATOM 2602 C CA . GLY A 1 338 ? -37.260 6.594 20.921 1.00 92.94 338 GLY A CA 1
ATOM 2603 C C . GLY A 1 338 ? -35.918 6.450 21.644 1.00 92.94 338 GLY A C 1
ATOM 2604 O O . GLY A 1 338 ? -34.893 6.205 21.012 1.00 92.94 338 GLY A O 1
ATOM 2605 N N . SER A 1 339 ? -35.920 6.660 22.964 1.00 95.50 339 SER A N 1
ATOM 2606 C CA . SER A 1 339 ? -34.709 6.638 23.799 1.00 95.50 339 SER A CA 1
ATOM 2607 C C . SER A 1 339 ? -34.332 5.215 24.208 1.00 95.50 339 SER A C 1
ATOM 2609 O O . SER A 1 339 ? -35.192 4.421 24.588 1.00 95.50 339 SER A O 1
ATOM 2611 N N . SER A 1 340 ? -33.041 4.903 24.175 1.00 96.25 340 SER A N 1
ATOM 2612 C CA . SER A 1 340 ? -32.484 3.607 24.568 1.00 96.25 340 SER A CA 1
ATOM 2613 C C . SER A 1 340 ? -31.032 3.758 25.010 1.00 96.25 340 SER A C 1
ATOM 2615 O O . SER A 1 340 ? -30.318 4.582 24.457 1.00 96.25 340 SER A O 1
ATOM 2617 N N . THR A 1 341 ? -30.569 2.942 25.954 1.00 96.94 341 THR A N 1
ATOM 2618 C CA . THR A 1 341 ? -29.206 3.061 26.502 1.00 96.94 341 THR A CA 1
ATOM 2619 C C . THR A 1 341 ? -28.394 1.814 26.204 1.00 96.94 341 THR A C 1
ATOM 2621 O O . THR A 1 341 ? -28.829 0.706 26.528 1.00 96.94 341 THR A O 1
ATOM 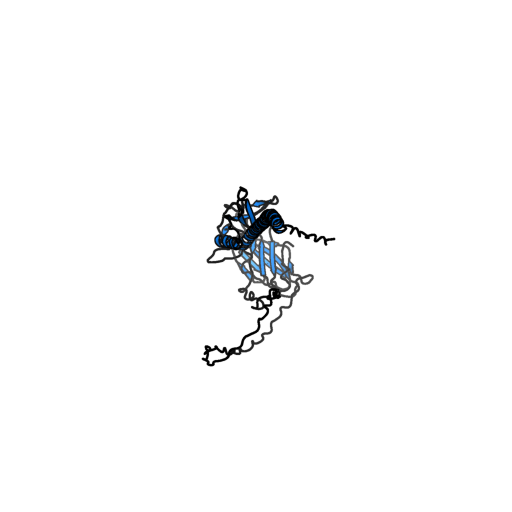2624 N N . ILE A 1 342 ? -27.217 1.996 25.604 1.00 97.31 342 ILE A N 1
ATOM 2625 C CA . ILE A 1 342 ? -26.202 0.948 25.467 1.00 97.31 342 ILE A CA 1
ATOM 2626 C C . ILE A 1 342 ? -25.260 1.001 26.671 1.00 97.31 342 ILE A C 1
ATOM 2628 O O . ILE A 1 342 ? -24.825 2.083 27.060 1.00 97.31 342 ILE A O 1
ATOM 2632 N N . ASN A 1 343 ? -24.977 -0.157 27.270 1.00 97.62 343 ASN A N 1
ATOM 2633 C CA . ASN A 1 343 ? -24.119 -0.285 28.448 1.00 97.62 343 ASN A CA 1
ATOM 2634 C C . ASN A 1 343 ? -22.934 -1.201 28.138 1.00 97.62 343 ASN A C 1
ATOM 2636 O O . ASN A 1 343 ? -23.130 -2.282 27.584 1.00 97.62 343 ASN A O 1
ATOM 2640 N N . PHE A 1 344 ? -21.743 -0.781 28.540 1.00 97.62 344 PHE A N 1
ATOM 2641 C CA . PHE A 1 344 ? -20.481 -1.507 28.456 1.00 97.62 344 PHE A CA 1
ATOM 2642 C C . PHE A 1 344 ? -20.011 -1.773 29.883 1.00 97.62 344 PHE A C 1
ATOM 2644 O O . PHE A 1 344 ? -19.849 -0.829 30.653 1.00 97.62 344 PHE A O 1
ATOM 2651 N N . PHE A 1 345 ? -19.836 -3.039 30.244 1.00 97.56 345 PHE A N 1
ATOM 2652 C CA . PHE A 1 345 ? -19.448 -3.472 31.581 1.00 97.56 345 PHE A CA 1
ATOM 2653 C C . PHE A 1 345 ? -18.002 -3.947 31.597 1.00 97.56 345 PHE A C 1
ATOM 2655 O O . PHE A 1 345 ? -17.586 -4.776 30.780 1.00 97.56 345 PHE A O 1
ATOM 2662 N N . PHE A 1 346 ? -17.272 -3.476 32.594 1.00 96.94 346 PHE A N 1
ATOM 2663 C CA . PHE A 1 346 ? -15.882 -3.813 32.831 1.00 96.94 346 PHE A CA 1
ATOM 2664 C C . PHE A 1 346 ? -15.742 -4.767 34.018 1.00 96.94 346 PHE A C 1
ATOM 2666 O O . PHE A 1 346 ? -16.622 -4.858 34.884 1.00 96.94 346 PHE A O 1
ATOM 2673 N N . ASN A 1 347 ? -14.621 -5.486 34.050 1.00 95.25 347 ASN A N 1
ATOM 2674 C CA . ASN A 1 347 ? -14.255 -6.380 35.150 1.00 95.25 347 ASN A CA 1
ATOM 2675 C C . ASN A 1 347 ? -14.164 -5.649 36.505 1.00 95.25 347 ASN A C 1
ATOM 2677 O O . ASN A 1 347 ? -14.426 -6.254 37.545 1.00 95.25 347 ASN A O 1
ATOM 2681 N N . GLN A 1 348 ? -13.814 -4.359 36.494 1.00 95.56 348 GLN A N 1
ATOM 2682 C CA . GLN A 1 348 ? -13.601 -3.518 37.676 1.00 95.56 348 GLN A CA 1
ATOM 2683 C C . GLN A 1 348 ? -14.211 -2.118 37.493 1.00 95.56 348 GLN A C 1
ATOM 2685 O O . GLN A 1 348 ? -14.765 -1.797 36.443 1.00 95.56 348 GLN A O 1
ATOM 2690 N N . ALA A 1 349 ? -14.159 -1.284 38.537 1.00 96.00 349 ALA A N 1
ATOM 2691 C CA . ALA A 1 349 ? -14.734 0.060 38.494 1.00 96.00 349 ALA A CA 1
ATOM 2692 C C . ALA A 1 349 ? -13.962 0.978 37.529 1.00 96.00 349 ALA A C 1
ATOM 2694 O O . ALA A 1 349 ? -12.746 1.102 37.635 1.00 96.00 349 ALA A O 1
ATOM 2695 N N . TYR A 1 350 ? -14.668 1.658 36.634 1.00 95.38 350 TYR A N 1
ATOM 2696 C CA . TYR A 1 350 ? -14.092 2.598 35.686 1.00 95.38 350 TYR A CA 1
ATOM 2697 C C . TYR A 1 350 ? -14.126 4.009 36.281 1.00 95.38 350 TYR A C 1
ATOM 2699 O O . TYR A 1 350 ? -15.147 4.694 36.229 1.00 95.38 350 TYR A O 1
ATOM 2707 N N . ASN A 1 351 ? -13.004 4.424 36.876 1.00 93.12 351 ASN A N 1
ATOM 2708 C CA . ASN A 1 351 ? -12.915 5.642 37.692 1.00 93.12 351 ASN A CA 1
ATOM 2709 C C . ASN A 1 351 ? -11.885 6.664 37.180 1.00 93.12 351 ASN A C 1
ATOM 2711 O O . ASN A 1 351 ? -11.853 7.787 37.681 1.00 93.12 351 ASN A O 1
ATOM 2715 N N . SER A 1 352 ? -11.038 6.289 36.221 1.00 93.00 352 SER A N 1
ATOM 2716 C CA . SER A 1 352 ? -9.948 7.120 35.706 1.00 93.00 352 SER A CA 1
ATOM 2717 C C . SER A 1 352 ? -10.095 7.298 34.195 1.00 93.00 352 SER A C 1
ATOM 2719 O O . SER A 1 352 ? -9.915 6.355 33.432 1.00 93.00 352 SER A O 1
ATOM 2721 N N . LEU A 1 353 ? -10.462 8.505 33.764 1.00 92.12 353 LEU A N 1
ATOM 2722 C CA . LEU A 1 353 ? -10.691 8.840 32.356 1.00 92.12 353 LEU A CA 1
ATOM 2723 C C . LEU A 1 353 ? -9.482 9.583 31.788 1.00 92.12 353 LEU A C 1
ATOM 2725 O O . LEU A 1 353 ? -8.921 10.447 32.468 1.00 92.12 353 LEU A O 1
ATOM 2729 N N . ASP A 1 354 ? -9.119 9.300 30.541 1.00 88.75 354 ASP A N 1
ATOM 2730 C CA . ASP A 1 354 ? -8.025 9.979 29.828 1.00 88.75 354 ASP A CA 1
ATOM 2731 C C . ASP A 1 354 ? -8.512 10.826 28.636 1.00 88.75 354 ASP A C 1
ATOM 2733 O O . ASP A 1 354 ? -7.730 11.562 28.028 1.00 88.75 354 ASP A O 1
ATOM 2737 N N . GLY A 1 355 ? -9.817 10.788 28.343 1.00 84.88 355 GLY A N 1
ATOM 2738 C CA . GLY A 1 355 ? -10.439 11.523 27.247 1.00 84.88 355 GLY A CA 1
ATOM 2739 C C . GLY A 1 355 ? -10.387 10.793 25.905 1.00 84.88 355 GLY A C 1
ATOM 2740 O O . GLY A 1 355 ? -10.819 11.367 24.903 1.00 84.88 355 GLY A O 1
ATOM 2741 N N . THR A 1 356 ? -9.883 9.557 25.866 1.00 85.12 356 THR A N 1
ATOM 2742 C CA . THR A 1 356 ? -9.933 8.690 24.678 1.00 85.12 356 THR A CA 1
ATOM 2743 C C . THR A 1 356 ? -11.289 8.004 24.515 1.00 85.12 356 THR A C 1
ATOM 2745 O O . THR A 1 356 ? -11.583 7.464 23.448 1.00 85.12 356 THR A O 1
ATOM 2748 N N . GLU A 1 357 ? -12.151 8.054 25.538 1.00 92.19 357 GLU A N 1
ATOM 2749 C CA . GLU A 1 357 ? -13.395 7.295 25.568 1.00 92.19 357 GLU A CA 1
ATOM 2750 C C . GLU A 1 357 ? -14.323 7.644 24.408 1.00 92.19 357 GLU A C 1
ATOM 2752 O O . GLU A 1 357 ? -14.806 8.774 24.257 1.00 92.19 357 GLU A O 1
ATOM 2757 N N . ARG A 1 358 ? -14.616 6.636 23.585 1.00 92.75 358 ARG A N 1
ATOM 2758 C CA . ARG A 1 358 ? -15.403 6.836 22.374 1.00 92.75 358 ARG A CA 1
ATOM 2759 C C . ARG A 1 358 ? -16.229 5.618 22.019 1.00 92.75 358 ARG A C 1
ATOM 2761 O O . ARG A 1 358 ? -15.760 4.487 22.068 1.00 92.75 358 ARG A O 1
ATOM 2768 N N . ILE A 1 359 ? -17.463 5.859 21.590 1.00 92.81 359 ILE A N 1
ATOM 2769 C CA . ILE A 1 359 ? -18.356 4.839 21.047 1.00 92.81 359 ILE A CA 1
ATOM 2770 C C . ILE A 1 359 ? -18.780 5.272 19.649 1.00 92.81 359 ILE A C 1
ATOM 2772 O O . ILE A 1 359 ? -19.280 6.382 19.460 1.00 92.81 359 ILE A O 1
ATOM 2776 N N . ILE A 1 360 ? -18.628 4.374 18.675 1.00 91.75 360 ILE A N 1
ATOM 2777 C CA . ILE A 1 360 ? -19.146 4.569 17.319 1.00 91.75 360 ILE A CA 1
ATOM 2778 C C . ILE A 1 360 ? -20.084 3.417 16.976 1.00 91.75 360 ILE A C 1
ATOM 2780 O O . ILE A 1 360 ? -19.717 2.249 17.074 1.00 91.75 360 ILE A O 1
ATOM 2784 N N . ILE A 1 361 ? -21.296 3.742 16.536 1.00 92.31 361 ILE A N 1
ATOM 2785 C CA . ILE A 1 361 ? -22.293 2.771 16.088 1.00 92.31 361 ILE A CA 1
ATOM 2786 C C . ILE A 1 361 ? -22.641 3.082 14.638 1.00 92.31 361 ILE A C 1
ATOM 2788 O O . ILE A 1 361 ? -23.227 4.123 14.329 1.00 92.31 361 ILE A O 1
ATOM 2792 N N . THR A 1 362 ? -22.297 2.170 13.733 1.00 89.56 362 THR A N 1
ATOM 2793 C CA . THR A 1 362 ? -22.644 2.291 12.313 1.00 89.56 362 THR A CA 1
ATOM 2794 C C . THR A 1 362 ? -23.986 1.615 12.050 1.00 89.56 362 THR A C 1
ATOM 2796 O O . THR A 1 362 ? -24.292 0.556 12.596 1.00 89.56 362 THR A O 1
ATOM 2799 N N . ILE A 1 363 ? -24.829 2.231 11.223 1.00 85.50 363 ILE A N 1
ATOM 2800 C CA . ILE A 1 363 ? -26.207 1.783 10.990 1.00 85.50 363 ILE A CA 1
ATOM 2801 C C . ILE A 1 363 ? -26.284 1.120 9.609 1.00 85.50 363 ILE A C 1
ATOM 2803 O O . ILE A 1 363 ? -25.915 1.730 8.613 1.00 85.50 363 ILE A O 1
ATOM 2807 N N . SER A 1 364 ? -26.790 -0.114 9.515 1.00 85.81 364 SER A N 1
ATOM 2808 C CA . SER A 1 364 ? -26.945 -0.845 8.238 1.00 85.81 364 SER A CA 1
ATOM 2809 C C . SER A 1 364 ? -28.273 -0.566 7.527 1.00 85.81 364 SER A C 1
ATOM 2811 O O . SER A 1 364 ? -28.496 -1.014 6.404 1.00 85.81 364 SER A O 1
ATOM 2813 N N . THR A 1 365 ? -29.181 0.169 8.170 1.00 83.38 365 THR A N 1
ATOM 2814 C CA . THR A 1 365 ? -30.516 0.457 7.625 1.00 83.38 365 THR A CA 1
ATOM 2815 C C . THR A 1 365 ? -30.422 1.386 6.404 1.00 83.38 365 THR A C 1
ATOM 2817 O O . THR A 1 365 ? -29.835 2.467 6.524 1.00 83.38 365 THR A O 1
ATOM 2820 N N . PRO A 1 366 ? -31.002 1.026 5.238 1.00 77.94 366 PRO A N 1
ATOM 2821 C CA . PRO A 1 366 ? -30.961 1.861 4.038 1.00 77.94 366 PRO A CA 1
ATOM 2822 C C . PRO A 1 366 ? -31.476 3.287 4.282 1.00 77.94 366 PRO A C 1
ATOM 2824 O O . PRO A 1 366 ? -32.586 3.483 4.774 1.00 77.94 366 PRO A O 1
ATOM 2827 N N . GLY A 1 367 ? -30.653 4.275 3.916 1.00 73.88 367 GLY A N 1
ATOM 2828 C CA . GLY A 1 367 ? -30.891 5.704 4.172 1.00 73.88 367 GLY A CA 1
ATOM 2829 C C . GLY A 1 367 ? -30.224 6.255 5.444 1.00 73.88 367 GLY A C 1
ATOM 2830 O O . GLY A 1 367 ? -30.090 7.469 5.587 1.00 73.88 367 GLY A O 1
ATOM 2831 N N . CYS A 1 368 ? -29.700 5.380 6.310 1.00 76.88 368 CYS A N 1
ATOM 2832 C CA . CYS A 1 368 ? -29.006 5.742 7.554 1.00 76.88 368 CYS A CA 1
ATOM 2833 C C . CYS A 1 368 ? -27.508 5.406 7.565 1.00 76.88 368 CYS A C 1
ATOM 2835 O O . CYS A 1 368 ? -26.801 5.779 8.494 1.00 76.88 368 CYS A O 1
ATOM 2837 N N . ILE A 1 369 ? -27.012 4.752 6.512 1.00 79.12 369 ILE A N 1
ATOM 2838 C CA . ILE A 1 369 ? -25.634 4.238 6.405 1.00 79.12 369 ILE A CA 1
ATOM 2839 C C . ILE A 1 369 ? -24.576 5.345 6.541 1.00 79.12 369 ILE A C 1
ATOM 2841 O O . ILE A 1 369 ? -23.515 5.123 7.114 1.00 79.12 369 ILE A O 1
ATOM 2845 N N . ASN A 1 370 ? -24.884 6.559 6.076 1.00 74.62 370 ASN A N 1
ATOM 2846 C CA . ASN A 1 370 ? -23.969 7.705 6.126 1.00 74.62 370 ASN A CA 1
ATOM 2847 C C . ASN A 1 370 ? -24.061 8.519 7.431 1.00 74.62 370 ASN A C 1
ATOM 2849 O O . ASN A 1 370 ? -23.418 9.561 7.539 1.00 74.62 370 ASN A O 1
ATOM 2853 N N . TYR A 1 371 ? -24.863 8.075 8.404 1.00 79.69 371 TYR A N 1
ATOM 2854 C CA . TYR A 1 371 ? -25.122 8.787 9.658 1.00 79.69 371 TYR A CA 1
ATOM 2855 C C . TYR A 1 371 ? -24.792 7.893 10.862 1.00 79.69 371 TYR A C 1
ATOM 2857 O O . TYR A 1 371 ? -25.704 7.451 11.564 1.00 79.69 371 TYR A O 1
ATOM 2865 N N . PRO A 1 372 ? -23.502 7.569 11.087 1.00 87.56 372 PRO A N 1
ATOM 2866 C CA . PRO A 1 372 ? -23.101 6.829 12.274 1.00 87.56 372 PRO A CA 1
ATOM 2867 C C . PRO A 1 372 ? -23.333 7.670 13.531 1.00 87.56 372 PRO A C 1
ATOM 2869 O O . PRO A 1 372 ? -23.210 8.895 13.509 1.00 87.56 372 PRO A O 1
ATOM 2872 N N . ILE A 1 373 ? -23.632 6.990 14.632 1.00 89.69 373 ILE A N 1
ATOM 2873 C CA . ILE A 1 373 ? -23.673 7.589 15.966 1.00 89.69 373 ILE A CA 1
ATOM 2874 C C . ILE A 1 373 ? -22.232 7.594 16.465 1.00 89.69 373 ILE A C 1
ATOM 2876 O O . ILE A 1 373 ? -21.617 6.533 16.509 1.00 89.69 373 ILE A O 1
ATOM 2880 N N . ASP A 1 374 ? -21.683 8.753 16.801 1.00 90.00 374 ASP A N 1
ATOM 2881 C CA . ASP A 1 374 ? -20.280 8.912 17.183 1.00 90.00 374 ASP A CA 1
ATOM 2882 C C . ASP A 1 374 ? -20.209 9.821 18.401 1.00 90.00 374 ASP A C 1
ATOM 2884 O O . ASP A 1 374 ? -20.447 11.015 18.275 1.00 90.00 374 ASP A O 1
ATOM 2888 N N . SER A 1 375 ? -19.863 9.263 19.562 1.00 89.19 375 SER A N 1
ATOM 2889 C CA . SER A 1 375 ? -19.922 9.979 20.841 1.00 89.19 375 SER A CA 1
ATOM 2890 C C . SER A 1 375 ? -19.019 11.214 20.931 1.00 89.19 375 SER A C 1
ATOM 2892 O O . SER A 1 375 ? -19.179 12.006 21.856 1.00 89.19 375 SER A O 1
ATOM 2894 N N . SER A 1 376 ? -18.063 11.372 20.009 1.00 78.69 376 SER A N 1
ATOM 2895 C CA . SER A 1 376 ? -17.177 12.541 19.932 1.00 78.69 376 SER A CA 1
ATOM 2896 C C . SER A 1 376 ? -17.783 13.757 19.213 1.00 78.69 376 SER A C 1
ATOM 2898 O O . SER A 1 376 ? -17.188 14.836 19.249 1.00 78.69 376 SER A O 1
ATOM 2900 N N . LYS A 1 377 ? -18.918 13.588 18.524 1.00 68.19 377 LYS A N 1
ATOM 2901 C CA . LYS A 1 377 ? -19.599 14.627 17.734 1.00 68.19 377 LYS A CA 1
ATOM 2902 C C . LYS A 1 377 ? -20.884 15.076 18.410 1.00 68.19 377 LYS A C 1
ATOM 2904 O O . LYS A 1 377 ? -21.269 16.242 18.166 1.00 68.19 377 LYS A O 1
#

Secondary structure (DSSP, 8-state):
---------------HHHHHHHHHHHHHHHHHHHHHHHHHHHHHHHHHHHHHHHHHHHHHHT--SEEETTEETTT-HHHHHHHHHTT-SSS--SEEEEEEES-B-TTS-B-PPTT----TT----S--TTS--TT-EEEEEEEEEE--SS-SS-PPPEEEEEEEEEE--S------SS--TT-S-SSSSPP----------------PPPPPPP-----------PPPPP------PPPP------PPPPPP-SGGG-EEEEEEEEETTEEEEEEEE-SSS-EEEEEEEEE--TTT--SSSS----EEEEEETTEEEEEEE-SSEEE-TT---EE-SEEEEEEEEESS------S--EEEEEE-STTTTT--EETT-